Protein AF-A0A1Q9C8M5-F1 (afdb_monomer_lite)

Sequence (633 aa):
MGSDVEVIEVPSDVYDDILEASLLLSSAEALFFSSFGDRPESYIGLLPRNDLLHWASSTLEAAPLQAFLKYANELAVTFATRAHPILPPPVADAGAHDSVAESLARGLLEEGRCPLWSGVRQVVRLLWRETPRHQHMLHDRNASSASIGAYSHGPHNGLCKMTLTHQNVACLLNCLVAHVCPHHTWTTLAVLYNYATKPHIDASNGRYCNLVLSLSLHEGGELWIEDACGSAYIEHEGRLIRGTRHGILLQAVRFPAYSQLHQACSWACYDRVTLVAYTAQRWERLGPFVHHKLEGMGFLLPPPEIPEVKDLLGRVEVFVLDELDELLPKRKYVGSKLARYQDPGMWPAEGLVKRLMRNNERETLQVVAASATAYRSSRLRLEKVLKQDKLKRFPIPLPRLDPQRSSAASLEAAAAARGVVEDDEEERQALDEEAREKQTYRALPAGIEHFTWKVPLSGSHAAGLSAALDLLRPQAALVFVCPNAGETVKSVVQDLQTAGWSGADALTRLLFPDSRTVSGKASKQRGEAKGWRSANRLLDVRDTTRRGYIDEGDFYREAPIFVSAEESVRGLHLDAVEAVFILGLPKTGASYVHMDLLPSGPQQYNDSLIYKAFRVIQQERSSVEANVTHCTE

Radius of gyration: 36.97 Å; chains: 1; bounding box: 75×75×113 Å

Secondary structure (DSSP, 8-state):
-----EEEEPPHHHHHHHHHHHHHHHHHHHHHHHHHSSPPPGGGGG--HHHHHHHHHHHS-HHHHHHHHHHHHHHHHHHTT--PPBPPPPSSPPPTT--HHHHHHHHHHHH-B--HHHHHHHHHHTS--BPPSSGGGTT-SS-EEEEEEEEEETTEEEE-HHHHH-HHHHHHHHHHHHHH-TT---SEEEEEES--PPSB--TTB-SS-EEEEESS--EE--EEEE-TT--EEEEETTEEEEEEEE--SSEEEEE-TTTS-EEEPPEESS--EEEEEEPBTTGGGS-HHHHHHHHHTT--PPPPS-HHHHHHHHH-SEEE--SGGGSS-SS---SGGGGGTS-TT--HHHHHHHHHHHH---TT-EEE---SS--HHHHHHHHHHHTT-TT--S-SSPP--------HHHHHHHHHT-------HHHHHHHHHHHHHHT---PPPTT-EEEEEEPPTTS-HHHHHHHHHHHH--SSEEEEE-TTSS--HHHHHHHHHHTT-TTEEEHHHHHS--TTS------S--SHHHHHHHHHHHHHHHHHHHT-----STTGGGS-EEEEEGGG-TT---TT--EEEEES--SSHHHHHHTTTS--------SEEEEEES---TT-HHHHHHHHTTS--

Organism: Symbiodinium microadriaticum (NCBI:txid2951)

Foldseek 3Di:
DAFPKDWFFFPPLLLLQLVLLVVLQVLLQVQLCVVPVDGDDQASQLDFLVVSLVVCVVRGDPVSNVVSVVVNVVSCVVNVPDDFDFAAAALDDDDPDAFPLLVLLNVCNVVRGDSLLSSLSVSVVRDDWAADPDPVRNPPPQKTKDKFFWADDDPDIFTDPCPVRRLSNLLSVLVSVCNRPVPAAFGMKMKIKQDFDDWDAPLQFAQFKKKKAWSGDWAAFWKWWFDPPADDWDDDPNDTTGTHTHHRYSIIMIHRSSPIIMGTDDIDRHMTIMMIGGYGHPPLPYDPVSVVSSVSSNHRHDDRPPPCVLVVLQPALEAEAEPVCVQPDPDPDDDDPQPDQDDVPARPVLVVLLSSLVSHPDLNRHYHDPYPPQDPVNVVSNQVSLVPRPSVSADVVHDDPDPDPPPVVVVVVVVVVDPDDDDDVVVVVVVVVVCVVVVPDPDDPPQKDKDKDFDPPPDQVLVVVLVVCVVQLALEEEEAEEPPLVDDLVVSQVSLVVVVLVQRDEPCCLLQPDPPVDPDPDDDDDDPVSVVSSVVSLVVQLVLQVVTDDPPDPVSSNRHYYYYYLVPLPPDDRPRHFKYKYRFDHPAQVSVCSSRPDDGDDDDDPHIIMMMGNDDPPPCPPVVVVVVVVVPD

pLDDT: mean 78.1, std 20.45, range [29.39, 98.5]

Structure (mmCIF, N/CA/C/O backbone):
data_AF-A0A1Q9C8M5-F1
#
_entry.id   AF-A0A1Q9C8M5-F1
#
loop_
_atom_site.group_PDB
_atom_site.id
_atom_site.type_symbol
_atom_site.label_atom_id
_atom_site.label_alt_id
_atom_site.label_comp_id
_atom_site.label_asym_id
_atom_site.label_entity_id
_atom_site.label_seq_id
_atom_site.pdbx_PDB_ins_code
_atom_site.Cartn_x
_atom_site.Cartn_y
_atom_site.Cartn_z
_atom_site.occupancy
_atom_site.B_iso_or_equiv
_atom_site.auth_seq_id
_atom_site.auth_comp_id
_atom_site.auth_asym_id
_atom_site.auth_atom_id
_atom_site.pdbx_PDB_model_num
ATOM 1 N N . MET A 1 1 ? 8.115 -26.210 -2.378 1.00 36.91 1 MET A N 1
ATOM 2 C CA . MET A 1 1 ? 8.615 -24.839 -2.139 1.00 36.91 1 MET A CA 1
ATOM 3 C C . MET A 1 1 ? 7.919 -24.365 -0.878 1.00 36.91 1 MET A C 1
ATOM 5 O O . MET A 1 1 ? 6.742 -24.677 -0.749 1.00 36.91 1 MET A O 1
ATOM 9 N N . GLY A 1 2 ? 8.636 -23.772 0.079 1.00 41.59 2 GLY A N 1
ATOM 10 C CA . GLY A 1 2 ? 7.994 -23.251 1.291 1.00 41.59 2 GLY A CA 1
ATOM 11 C C . GLY A 1 2 ? 7.076 -22.081 0.938 1.00 41.59 2 GLY A C 1
ATOM 12 O O . GLY A 1 2 ? 7.293 -21.430 -0.080 1.00 41.59 2 GLY A O 1
ATOM 13 N N . SER A 1 3 ? 6.050 -21.835 1.746 1.00 55.03 3 SER A N 1
ATOM 14 C CA . SER A 1 3 ? 5.263 -20.607 1.660 1.00 55.03 3 SER A CA 1
ATOM 15 C C . SER A 1 3 ? 6.128 -19.427 2.113 1.00 55.03 3 SER A C 1
ATOM 17 O O . SER A 1 3 ? 6.501 -19.378 3.284 1.00 55.03 3 SER A O 1
ATOM 19 N N . ASP A 1 4 ? 6.392 -18.456 1.235 1.00 84.06 4 ASP A N 1
ATOM 20 C CA . ASP A 1 4 ? 7.088 -17.195 1.569 1.00 84.06 4 ASP A CA 1
ATOM 21 C C . ASP A 1 4 ? 6.176 -16.229 2.372 1.00 84.06 4 ASP A C 1
ATOM 23 O O . ASP A 1 4 ? 6.171 -15.014 2.165 1.00 84.06 4 ASP A O 1
ATOM 27 N N . VAL A 1 5 ? 5.352 -16.791 3.262 1.00 94.56 5 VAL A N 1
ATOM 28 C CA . VAL A 1 5 ? 4.430 -16.093 4.160 1.00 94.56 5 VAL A CA 1
ATOM 29 C C . VAL A 1 5 ? 5.099 -15.975 5.522 1.00 94.56 5 VAL A C 1
ATOM 31 O O . VAL A 1 5 ? 5.386 -16.974 6.180 1.00 94.56 5 VAL A O 1
ATOM 34 N N . GLU A 1 6 ? 5.317 -14.743 5.954 1.00 96.12 6 GLU A N 1
ATOM 35 C CA . GLU A 1 6 ? 5.914 -14.395 7.235 1.00 96.12 6 GLU A CA 1
ATOM 36 C C . GLU A 1 6 ? 4.855 -13.722 8.115 1.00 96.12 6 GLU A C 1
ATOM 38 O O . GLU A 1 6 ? 4.197 -12.761 7.706 1.00 96.12 6 GLU A O 1
ATOM 43 N N . VAL A 1 7 ? 4.676 -14.245 9.327 1.00 97.00 7 VAL A N 1
ATOM 44 C CA . VAL A 1 7 ? 3.839 -13.633 10.364 1.00 97.00 7 VAL A CA 1
ATOM 45 C C . VAL A 1 7 ? 4.759 -12.862 11.300 1.00 97.00 7 VAL A C 1
ATOM 47 O O . VAL A 1 7 ? 5.703 -13.431 11.843 1.00 97.00 7 VAL A O 1
ATOM 50 N N . ILE A 1 8 ? 4.489 -11.571 11.459 1.00 97.62 8 ILE A N 1
ATOM 51 C CA . ILE A 1 8 ? 5.340 -10.623 12.175 1.00 97.62 8 ILE A CA 1
ATOM 52 C C . ILE A 1 8 ? 4.553 -10.106 13.376 1.00 97.62 8 ILE A C 1
ATOM 54 O O . ILE A 1 8 ? 3.556 -9.404 13.206 1.00 97.62 8 ILE A O 1
ATOM 58 N N . GLU A 1 9 ? 4.976 -10.459 14.587 1.00 96.88 9 GLU A N 1
ATOM 59 C CA . GLU A 1 9 ? 4.407 -9.896 15.816 1.00 96.88 9 GLU A CA 1
ATOM 60 C C . GLU A 1 9 ? 4.634 -8.378 15.848 1.00 96.88 9 GLU A C 1
ATOM 62 O O . GLU A 1 9 ? 5.700 -7.890 15.463 1.00 96.88 9 GLU A O 1
ATOM 67 N N . VAL A 1 10 ? 3.629 -7.610 16.278 1.00 96.00 10 VAL A N 1
ATOM 68 C CA . VAL A 1 10 ? 3.792 -6.154 16.394 1.00 96.00 10 VAL A CA 1
ATOM 69 C C . VAL A 1 10 ? 4.703 -5.798 17.585 1.00 96.00 10 VAL A C 1
ATOM 71 O O . VAL A 1 10 ? 4.694 -6.512 18.589 1.00 96.00 10 VAL A O 1
ATOM 74 N N . PRO A 1 11 ? 5.463 -4.686 17.522 1.00 95.88 11 PRO A N 1
ATOM 75 C CA . PRO A 1 11 ? 6.254 -4.187 18.648 1.00 95.88 11 PRO A CA 1
ATOM 76 C C . PRO A 1 11 ? 5.425 -4.017 19.926 1.00 95.88 11 PRO A C 1
ATOM 78 O O . PRO A 1 11 ? 4.233 -3.721 19.856 1.00 95.88 11 PRO A O 1
ATOM 81 N N . SER A 1 12 ? 6.049 -4.157 21.099 1.00 94.19 12 SER A N 1
ATOM 82 C CA . SER A 1 12 ? 5.339 -4.169 22.390 1.00 94.19 12 SER A CA 1
ATOM 83 C C . SER A 1 12 ? 4.512 -2.906 22.658 1.00 94.19 12 SER A C 1
ATOM 85 O O . SER A 1 12 ? 3.422 -2.997 23.206 1.00 94.19 12 SER A O 1
ATOM 87 N N . ASP A 1 13 ? 4.987 -1.734 22.232 1.00 93.75 13 ASP A N 1
ATOM 88 C CA . ASP A 1 13 ? 4.243 -0.474 22.347 1.00 93.75 13 ASP A CA 1
ATOM 89 C C . ASP A 1 13 ? 2.992 -0.449 21.450 1.00 93.75 13 ASP A C 1
ATOM 91 O O . ASP A 1 13 ? 1.941 0.033 21.869 1.00 93.75 13 ASP A O 1
ATOM 95 N N . VAL A 1 14 ? 3.073 -1.033 20.250 1.00 95.19 14 VAL A N 1
ATOM 96 C CA . VAL A 1 14 ? 1.929 -1.203 19.340 1.00 95.19 14 VAL A CA 1
ATOM 97 C C . VAL A 1 14 ? 0.962 -2.260 19.877 1.00 95.19 14 VAL A C 1
ATOM 99 O O . VAL A 1 14 ? -0.249 -2.052 19.834 1.00 95.19 14 VAL A O 1
ATOM 102 N N . TYR A 1 15 ? 1.477 -3.369 20.416 1.00 95.00 15 TYR A N 1
ATOM 103 C CA . TYR A 1 15 ? 0.677 -4.408 21.066 1.00 95.00 15 TYR A CA 1
ATOM 104 C C . TYR A 1 15 ? -0.137 -3.829 22.227 1.00 95.00 15 TYR A C 1
ATOM 106 O O . TYR A 1 15 ? -1.352 -4.025 22.283 1.00 95.00 15 TYR A O 1
ATOM 114 N N . ASP A 1 16 ? 0.510 -3.075 23.120 1.00 93.12 16 ASP A N 1
ATOM 115 C CA . ASP A 1 16 ? -0.162 -2.480 24.270 1.00 93.12 16 ASP A CA 1
ATOM 116 C C . ASP A 1 16 ? -1.217 -1.446 23.831 1.00 93.12 16 ASP A C 1
ATOM 118 O O . ASP A 1 16 ? -2.321 -1.440 24.378 1.00 93.12 16 ASP A O 1
ATOM 122 N N . ASP A 1 17 ? -0.923 -0.607 22.827 1.00 93.00 17 ASP A N 1
ATOM 123 C CA . ASP A 1 17 ? -1.883 0.342 22.237 1.00 93.00 17 ASP A CA 1
ATOM 124 C C . ASP A 1 17 ? -3.147 -0.362 21.704 1.00 93.00 17 ASP A C 1
ATOM 126 O O . ASP A 1 17 ? -4.267 0.123 21.904 1.00 93.00 17 ASP A O 1
ATOM 130 N N . ILE A 1 18 ? -2.983 -1.510 21.035 1.00 94.88 18 ILE A N 1
ATOM 131 C CA . ILE A 1 18 ? -4.100 -2.330 20.543 1.00 94.88 18 ILE A CA 1
ATOM 132 C C . ILE A 1 18 ? -4.858 -2.960 21.716 1.00 94.88 18 ILE A C 1
ATOM 134 O O . ILE A 1 18 ? -6.091 -2.953 21.719 1.00 94.88 18 ILE A O 1
ATOM 138 N N . LEU A 1 19 ? -4.147 -3.478 22.721 1.00 94.44 19 LEU A N 1
ATOM 139 C CA . LEU A 1 19 ? -4.738 -4.119 23.894 1.00 94.44 19 LEU A CA 1
ATOM 140 C C . LEU A 1 19 ? -5.576 -3.135 24.722 1.00 94.44 19 LEU A C 1
ATOM 142 O O . LEU A 1 19 ? -6.714 -3.448 25.063 1.00 94.44 19 LEU A O 1
ATOM 146 N N . GLU A 1 20 ? -5.066 -1.934 25.002 1.00 94.81 20 GLU A N 1
ATOM 147 C CA . GLU A 1 20 ? -5.825 -0.882 25.692 1.00 94.81 20 GLU A CA 1
ATOM 148 C C . GLU A 1 20 ? -7.077 -0.492 24.907 1.00 94.81 20 GLU A C 1
ATOM 150 O O . GLU A 1 20 ? -8.165 -0.423 25.479 1.00 94.81 20 GLU A O 1
ATOM 155 N N . ALA A 1 21 ? -6.946 -0.275 23.594 1.00 95.12 21 ALA A N 1
ATOM 156 C CA . ALA A 1 21 ? -8.086 0.060 22.751 1.00 95.12 21 ALA A CA 1
ATOM 157 C C . ALA A 1 21 ? -9.132 -1.069 22.725 1.00 95.12 21 ALA A C 1
ATOM 159 O O . ALA A 1 21 ? -10.326 -0.783 22.764 1.00 95.12 21 ALA A O 1
ATOM 160 N N . SER A 1 22 ? -8.694 -2.332 22.702 1.00 95.75 22 SER A N 1
ATOM 161 C CA . SER A 1 22 ? -9.565 -3.511 22.758 1.00 95.75 22 SER A CA 1
ATOM 162 C C . SER A 1 22 ? -10.321 -3.593 24.087 1.00 95.75 22 SER A C 1
ATOM 164 O O . SER A 1 22 ? -11.545 -3.685 24.093 1.00 95.75 22 SER A O 1
ATOM 166 N N . LEU A 1 23 ? -9.620 -3.452 25.218 1.00 97.25 23 LEU A N 1
ATOM 167 C CA . LEU A 1 23 ? -10.221 -3.467 26.557 1.00 97.25 23 LEU A CA 1
ATOM 168 C C . LEU A 1 23 ? -11.226 -2.320 26.755 1.00 97.25 23 LEU A C 1
ATOM 170 O O . LEU A 1 23 ? -12.322 -2.535 27.279 1.00 97.25 23 LEU A O 1
ATOM 174 N N . LEU A 1 24 ? -10.885 -1.112 26.291 1.00 96.88 24 LEU A N 1
ATOM 175 C CA . LEU A 1 24 ? -11.801 0.031 26.273 1.00 96.88 24 LEU A CA 1
ATOM 176 C C . LEU A 1 24 ? -13.040 -0.252 25.416 1.00 96.88 24 LEU A C 1
ATOM 178 O O . LEU A 1 24 ? -14.156 -0.001 25.868 1.00 96.88 24 LEU A O 1
ATOM 182 N N . LEU A 1 25 ? -12.866 -0.787 24.205 1.00 96.81 25 LEU A N 1
ATOM 183 C CA . LEU A 1 25 ? -13.976 -1.084 23.301 1.00 96.81 25 LEU A CA 1
ATOM 184 C C . LEU A 1 25 ? -14.905 -2.164 23.870 1.00 96.81 25 LEU A C 1
ATOM 186 O O . LEU A 1 25 ? -16.115 -1.961 23.886 1.00 96.81 25 LEU A O 1
ATOM 190 N N . SER A 1 26 ? -14.366 -3.262 24.407 1.00 96.38 26 SER A N 1
ATOM 191 C CA . SER A 1 26 ? -15.174 -4.311 25.044 1.00 96.38 26 SER A CA 1
ATOM 192 C C . SER A 1 26 ? -15.953 -3.790 26.256 1.00 96.38 26 SER A C 1
ATOM 194 O O . SER A 1 26 ? -17.104 -4.175 26.458 1.00 96.38 26 SER A O 1
ATOM 196 N N . SER A 1 27 ? -15.365 -2.888 27.052 1.00 97.50 27 SER A N 1
ATOM 197 C CA . SER A 1 27 ? -16.069 -2.238 28.166 1.00 97.50 27 SER A CA 1
ATOM 198 C C . SER A 1 27 ? -17.193 -1.317 27.675 1.00 97.50 27 SER A C 1
ATOM 200 O O . SER A 1 27 ? -18.302 -1.366 28.210 1.00 97.50 27 SER A O 1
ATOM 202 N N . ALA A 1 28 ? -16.934 -0.528 26.629 1.00 96.88 28 ALA A N 1
ATOM 203 C CA . ALA A 1 28 ? -17.919 0.339 25.990 1.00 96.88 28 ALA A CA 1
ATOM 204 C C . ALA A 1 28 ? -19.098 -0.455 25.392 1.00 96.88 28 ALA A C 1
ATOM 206 O O . ALA A 1 28 ? -20.252 -0.108 25.647 1.00 96.88 28 ALA A O 1
ATOM 207 N N . GLU A 1 29 ? -18.824 -1.542 24.659 1.00 96.06 29 GLU A N 1
ATOM 208 C CA . GLU A 1 29 ? -19.838 -2.441 24.088 1.00 96.06 29 GLU A CA 1
ATOM 209 C C . GLU A 1 29 ? -20.687 -3.093 25.184 1.00 96.06 29 GLU A C 1
ATOM 211 O O . GLU A 1 29 ? -21.912 -3.048 25.109 1.00 96.06 29 GLU A O 1
ATOM 216 N N . ALA A 1 30 ? -20.063 -3.647 26.230 1.00 96.75 30 ALA A N 1
ATOM 217 C CA . ALA A 1 30 ? -20.782 -4.321 27.311 1.00 96.75 30 ALA A CA 1
ATOM 218 C C . ALA A 1 30 ? -21.720 -3.371 28.078 1.00 96.75 30 ALA A C 1
ATOM 220 O O . ALA A 1 30 ? -22.850 -3.742 28.407 1.00 96.75 30 ALA A O 1
ATOM 221 N N . LEU A 1 31 ? -21.276 -2.137 28.342 1.00 97.25 31 LEU A N 1
ATOM 222 C CA . LEU A 1 31 ? -22.093 -1.119 29.007 1.00 97.25 31 LEU A CA 1
ATOM 223 C C . LEU A 1 31 ? -23.228 -0.620 28.104 1.00 97.25 31 LEU A C 1
ATOM 225 O O . LEU A 1 31 ? -24.357 -0.498 28.571 1.00 97.25 31 LEU A O 1
ATOM 229 N N . PHE A 1 32 ? -22.961 -0.398 26.814 1.00 96.50 32 PHE A N 1
ATOM 230 C CA . PHE A 1 32 ? -23.988 -0.024 25.840 1.00 96.50 32 PHE A CA 1
ATOM 231 C C . PHE A 1 32 ? -25.049 -1.123 25.690 1.00 96.50 32 PHE A C 1
ATOM 233 O O . PHE A 1 32 ? -26.241 -0.849 25.829 1.00 96.50 32 PHE A O 1
ATOM 240 N N . PHE A 1 33 ? -24.632 -2.378 25.509 1.00 95.44 33 PHE A N 1
ATOM 241 C CA . PHE A 1 33 ? -25.540 -3.520 25.408 1.00 95.44 33 PHE A CA 1
ATOM 242 C C . PHE A 1 33 ? -26.389 -3.689 26.677 1.00 95.44 33 PHE A C 1
ATOM 244 O O . PHE A 1 33 ? -27.588 -3.943 26.588 1.00 95.44 33 PHE A O 1
ATOM 251 N N . SER A 1 34 ? -25.809 -3.468 27.864 1.00 94.44 34 SER A N 1
ATOM 252 C CA . SER A 1 34 ? -26.555 -3.497 29.128 1.00 94.44 34 SER A CA 1
ATOM 253 C C . SER A 1 34 ? -27.585 -2.368 29.274 1.00 94.44 34 SER A C 1
ATOM 255 O O . SER A 1 34 ? -28.527 -2.534 30.049 1.00 94.44 34 SER A O 1
ATOM 257 N N . SER A 1 35 ? -27.410 -1.233 28.590 1.00 93.00 35 SER A N 1
ATOM 258 C CA . SER A 1 35 ? -28.353 -0.103 28.614 1.00 93.00 35 SER A CA 1
ATOM 259 C C . SER A 1 35 ? -29.422 -0.187 27.521 1.00 93.00 35 SER A C 1
ATOM 261 O O . SER A 1 35 ? -30.565 0.189 27.769 1.00 93.00 35 SER A O 1
ATOM 263 N N . PHE A 1 36 ? -29.074 -0.676 26.326 1.00 93.81 36 PHE A N 1
ATOM 264 C CA . PHE A 1 36 ? -29.926 -0.580 25.132 1.00 93.81 36 PHE A CA 1
ATOM 265 C C . PHE A 1 36 ? -30.382 -1.930 24.555 1.00 93.81 36 PHE A C 1
ATOM 267 O O . PHE A 1 36 ? -31.307 -1.956 23.748 1.00 93.81 36 PHE A O 1
ATOM 274 N N . GLY A 1 37 ? -29.777 -3.051 24.963 1.00 93.31 37 GLY A N 1
ATOM 275 C CA . GLY A 1 37 ? -30.112 -4.394 24.467 1.00 93.31 37 GLY A CA 1
ATOM 276 C C . GLY A 1 37 ? -29.665 -4.690 23.029 1.00 93.31 37 GLY A C 1
ATOM 277 O O . GLY A 1 37 ? -30.023 -5.736 22.491 1.00 93.31 37 GLY A O 1
ATOM 278 N N . ASP A 1 38 ? -28.887 -3.794 22.420 1.00 92.12 38 ASP A N 1
ATOM 279 C CA . ASP A 1 38 ? -28.352 -3.901 21.059 1.00 92.12 38 ASP A CA 1
ATOM 280 C C . ASP A 1 38 ? -26.861 -3.515 21.040 1.00 92.12 38 ASP A C 1
ATOM 282 O O . ASP A 1 38 ? -26.311 -3.055 22.045 1.00 92.12 38 ASP A O 1
ATOM 286 N N . ARG A 1 39 ? -26.185 -3.727 19.911 1.00 90.38 39 ARG A N 1
ATOM 287 C CA . ARG A 1 39 ? -24.780 -3.362 19.702 1.00 90.38 39 ARG A CA 1
ATOM 288 C C . ARG A 1 39 ? -24.619 -1.911 19.227 1.00 90.38 39 ARG A C 1
ATOM 290 O O . ARG A 1 39 ? -25.503 -1.380 18.556 1.00 90.38 39 ARG A O 1
ATOM 297 N N . PRO A 1 40 ? -23.488 -1.259 19.548 1.00 93.69 40 PRO A N 1
ATOM 298 C CA . PRO A 1 40 ? -23.172 0.068 19.030 1.00 93.69 40 PRO A CA 1
ATOM 299 C C . PRO A 1 40 ? -22.838 0.030 17.526 1.00 93.69 40 PRO A C 1
ATOM 301 O O . PRO A 1 40 ? -22.557 -1.025 16.959 1.00 93.69 40 PRO A O 1
ATOM 304 N N . GLU A 1 41 ? -22.838 1.196 16.874 1.00 93.00 41 GLU A N 1
ATOM 305 C CA . GLU A 1 41 ? -22.551 1.318 15.436 1.00 93.00 41 GLU A CA 1
ATOM 306 C C . GLU A 1 41 ? -21.140 0.824 15.046 1.00 93.00 41 GLU A C 1
ATOM 308 O O . GLU A 1 41 ? -20.158 1.070 15.749 1.00 93.00 41 GLU A O 1
ATOM 313 N N . SER A 1 42 ? -21.009 0.190 13.872 1.00 93.00 42 SER A N 1
ATOM 314 C CA . SER A 1 42 ? -19.781 -0.515 13.453 1.00 93.00 42 SER A CA 1
ATOM 315 C C . SER A 1 42 ? -18.524 0.361 13.390 1.00 93.00 42 SER A C 1
ATOM 317 O O . SER A 1 42 ? -17.409 -0.147 13.548 1.00 93.00 42 SER A O 1
ATOM 319 N N . TYR A 1 43 ? -18.672 1.675 13.199 1.00 92.94 43 TYR A N 1
ATOM 320 C CA . TYR A 1 43 ? -17.542 2.601 13.116 1.00 92.94 43 TYR A CA 1
ATOM 321 C C . TYR A 1 43 ? -16.776 2.744 14.441 1.00 92.94 43 TYR A C 1
ATOM 323 O O . TYR A 1 43 ? -15.628 3.205 14.420 1.00 92.94 43 TYR A O 1
ATOM 331 N N . ILE A 1 44 ? -17.358 2.354 15.591 1.00 95.06 44 ILE A N 1
ATOM 332 C CA . ILE A 1 44 ? -16.697 2.575 16.885 1.00 95.06 44 ILE A CA 1
ATOM 333 C C . ILE A 1 44 ? -15.388 1.779 17.041 1.00 95.06 44 ILE A C 1
ATOM 335 O O . ILE A 1 44 ? -14.479 2.234 17.732 1.00 95.06 44 ILE A O 1
ATOM 339 N N . GLY A 1 45 ? -15.219 0.671 16.306 1.00 94.62 45 GLY A N 1
ATOM 340 C CA . GLY A 1 45 ? -13.973 -0.109 16.262 1.00 94.62 45 GLY A CA 1
ATOM 341 C C . GLY A 1 45 ? -12.766 0.635 15.665 1.00 94.62 45 GLY A C 1
ATOM 342 O O . GLY A 1 45 ? -11.614 0.251 15.895 1.00 94.62 45 GLY A O 1
ATOM 343 N N . LEU A 1 46 ? -12.985 1.743 14.944 1.00 94.94 46 LEU A N 1
ATOM 344 C CA . LEU A 1 46 ? -11.921 2.647 14.484 1.00 94.94 46 LEU A CA 1
ATOM 345 C C . LEU A 1 46 ? -11.636 3.785 15.483 1.00 94.94 46 LEU A C 1
ATOM 347 O O . LEU A 1 46 ? -10.618 4.463 15.345 1.00 94.94 46 LEU A O 1
ATOM 351 N N . LEU A 1 47 ? -12.484 4.006 16.496 1.00 94.06 47 LEU A N 1
ATOM 352 C CA . LEU A 1 47 ? -12.306 5.133 17.409 1.00 94.06 47 LEU A CA 1
ATOM 353 C C . LEU A 1 47 ? -11.059 4.957 18.298 1.00 94.06 47 LEU A C 1
ATOM 355 O O . LEU A 1 47 ? -10.886 3.919 18.949 1.00 94.06 47 LEU A O 1
ATOM 359 N N . PRO A 1 48 ? -10.179 5.969 18.351 1.00 91.12 48 PRO A N 1
ATOM 360 C CA . PRO A 1 48 ? -9.109 6.060 19.335 1.00 91.12 48 PRO A CA 1
ATOM 361 C C . PRO A 1 48 ? -9.675 6.502 20.695 1.00 91.12 48 PRO A C 1
ATOM 363 O O . PRO A 1 48 ? -10.798 7.003 20.787 1.00 91.12 48 PRO A O 1
ATOM 366 N N . ARG A 1 49 ? -8.876 6.348 21.760 1.00 92.25 49 ARG A N 1
ATOM 367 C CA . ARG A 1 49 ? -9.287 6.531 23.167 1.00 92.25 49 ARG A CA 1
ATOM 368 C C . ARG A 1 49 ? -10.188 7.749 23.406 1.00 92.25 49 ARG A C 1
ATOM 370 O O . ARG A 1 49 ? -11.298 7.597 23.900 1.00 92.25 49 ARG A O 1
ATOM 377 N N . ASN A 1 50 ? -9.727 8.949 23.057 1.00 91.31 50 ASN A N 1
ATOM 378 C CA . ASN A 1 50 ? -10.436 10.188 23.398 1.00 91.31 50 ASN A CA 1
ATOM 379 C C . ASN A 1 50 ? -11.762 10.348 22.634 1.00 91.31 50 ASN A C 1
ATOM 381 O O . ASN A 1 50 ? -12.723 10.881 23.185 1.00 91.31 50 ASN A O 1
ATOM 385 N N . ASP A 1 51 ? -11.846 9.832 21.407 1.00 93.06 51 ASP A N 1
ATOM 386 C CA . ASP A 1 51 ? -13.094 9.816 20.646 1.00 93.06 51 ASP A CA 1
ATOM 387 C C . ASP A 1 51 ? -14.090 8.790 21.195 1.00 93.06 51 ASP A C 1
ATOM 389 O O . ASP A 1 51 ? -15.285 9.068 21.239 1.00 93.06 51 ASP A O 1
ATOM 393 N N . LEU A 1 52 ? -13.614 7.627 21.655 1.00 95.31 52 LEU A N 1
ATOM 394 C CA . LEU A 1 52 ? -14.460 6.633 22.319 1.00 95.31 52 LEU A CA 1
ATOM 395 C C . LEU A 1 52 ? -14.991 7.159 23.666 1.00 95.31 52 LEU A C 1
ATOM 397 O O . LEU A 1 52 ? -16.149 6.927 24.000 1.00 95.31 52 LEU A O 1
ATOM 401 N N . LEU A 1 53 ? -14.190 7.937 24.408 1.00 96.25 53 LEU A N 1
ATOM 402 C CA . LEU A 1 53 ? -14.651 8.655 25.605 1.00 96.25 53 LEU A CA 1
ATOM 403 C C . LEU A 1 53 ? -15.717 9.709 25.277 1.00 96.25 53 LEU A C 1
ATOM 405 O O . LEU A 1 53 ? -16.701 9.824 26.008 1.00 96.25 53 LEU A O 1
ATOM 409 N N . HIS A 1 54 ? -15.554 10.459 24.184 1.00 96.00 54 HIS A N 1
ATOM 410 C CA . HIS A 1 54 ? -16.549 11.431 23.724 1.00 96.00 54 HIS A CA 1
ATOM 411 C C . HIS A 1 54 ? -17.853 10.748 23.276 1.00 96.00 54 HIS A C 1
ATOM 413 O O . HIS A 1 54 ? -18.942 11.177 23.661 1.00 96.00 54 HIS A O 1
ATOM 419 N N . TRP A 1 55 ? -17.751 9.656 22.511 1.00 96.69 55 TRP A N 1
ATOM 420 C CA . TRP A 1 55 ? -18.885 8.810 22.132 1.00 96.69 55 TRP A CA 1
ATOM 421 C C . TRP A 1 55 ? -19.621 8.284 23.372 1.00 96.69 55 TRP A C 1
ATOM 423 O O . TRP A 1 55 ? -20.824 8.491 23.506 1.00 96.69 55 TRP A O 1
ATOM 433 N N . ALA A 1 56 ? -18.902 7.713 24.342 1.00 96.94 56 ALA A N 1
ATOM 434 C CA . ALA A 1 56 ? -19.503 7.221 25.577 1.00 96.94 56 ALA A CA 1
ATOM 435 C C . ALA A 1 56 ? -20.184 8.350 26.363 1.00 96.94 56 ALA A C 1
ATOM 437 O O . ALA A 1 56 ? -21.305 8.178 26.829 1.00 96.94 56 ALA A O 1
ATOM 438 N N . SER A 1 57 ? -19.560 9.530 26.443 1.00 96.94 57 SER A N 1
ATOM 439 C CA . SER A 1 57 ? -20.118 10.700 27.141 1.00 96.94 57 SER A CA 1
ATOM 440 C C . SER A 1 57 ? -21.373 11.285 26.487 1.00 96.94 57 SER A C 1
ATOM 442 O O . SER A 1 57 ? -22.099 12.032 27.137 1.00 96.94 57 SER A O 1
ATOM 444 N N . SER A 1 58 ? -21.624 10.968 25.215 1.00 96.12 58 SER A N 1
ATOM 445 C CA . SER A 1 58 ? -22.817 11.389 24.468 1.00 96.12 58 SER A CA 1
ATOM 446 C C . SER A 1 58 ? -23.873 10.288 24.314 1.00 96.12 58 SER A C 1
ATOM 448 O O . SER A 1 58 ? -24.973 10.580 23.851 1.00 96.12 58 SER A O 1
ATOM 450 N N . THR A 1 59 ? -23.563 9.054 24.730 1.00 95.38 59 THR A N 1
ATOM 451 C CA . THR A 1 59 ? -24.384 7.859 24.459 1.00 95.38 59 THR A CA 1
ATOM 452 C C . THR A 1 59 ? -24.788 7.093 25.723 1.00 95.38 59 THR A C 1
ATOM 454 O O . THR A 1 59 ? -25.905 6.590 25.800 1.00 95.38 59 THR A O 1
ATOM 457 N N . LEU A 1 60 ? -23.904 6.980 26.720 1.00 95.81 60 LEU A N 1
ATOM 458 C CA . LEU A 1 60 ? -24.162 6.224 27.949 1.00 95.81 60 LEU A CA 1
ATOM 459 C C . LEU A 1 60 ? -24.855 7.080 29.016 1.00 95.81 60 LEU A C 1
ATOM 461 O O . LEU A 1 60 ? -24.540 8.256 29.203 1.00 95.81 60 LEU A O 1
ATOM 465 N N . GLU A 1 61 ? -25.744 6.456 29.788 1.00 94.75 61 GLU A N 1
ATOM 466 C CA . GLU A 1 61 ? -26.331 7.073 30.979 1.00 94.75 61 GLU A CA 1
ATOM 467 C C . GLU A 1 61 ? -25.286 7.323 32.081 1.00 94.75 61 GLU A C 1
ATOM 469 O O . GLU A 1 61 ? -24.217 6.711 32.111 1.00 94.75 61 GLU A O 1
ATOM 474 N N . ALA A 1 62 ? -25.611 8.193 33.042 1.00 96.19 62 ALA A N 1
ATOM 475 C CA . ALA A 1 62 ? -24.663 8.697 34.038 1.00 96.19 62 ALA A CA 1
ATOM 476 C C . ALA A 1 62 ? -23.917 7.608 34.839 1.00 96.19 62 ALA A C 1
ATOM 478 O O . ALA A 1 62 ? -22.720 7.756 35.087 1.00 96.19 62 ALA A O 1
ATOM 479 N N . ALA A 1 63 ? -24.585 6.520 35.243 1.00 96.75 63 ALA A N 1
ATOM 480 C CA . ALA A 1 63 ? -23.950 5.451 36.021 1.00 96.75 63 ALA A CA 1
ATOM 481 C C . ALA A 1 63 ? -23.031 4.543 35.165 1.00 96.75 63 ALA A C 1
ATOM 483 O O . ALA A 1 63 ? -21.857 4.409 35.529 1.00 96.75 63 ALA A O 1
ATOM 484 N N . PRO A 1 64 ? -23.474 3.988 34.013 1.00 96.69 64 PRO A N 1
ATOM 485 C CA . PRO A 1 64 ? -22.580 3.330 33.055 1.00 96.69 64 PRO A CA 1
ATOM 486 C C . PRO A 1 64 ? -21.406 4.214 32.612 1.00 96.69 64 PRO A C 1
ATOM 488 O O . PRO A 1 64 ? -20.266 3.752 32.589 1.00 96.69 64 PRO A O 1
ATOM 491 N N . LEU A 1 65 ? -21.647 5.501 32.342 1.00 97.81 65 LEU A N 1
ATOM 492 C CA . LEU A 1 65 ? -20.605 6.457 31.968 1.00 97.81 65 LEU A CA 1
ATOM 493 C C . LEU A 1 65 ? -19.555 6.627 33.075 1.00 97.81 65 LEU A C 1
ATOM 495 O O . LEU A 1 65 ? -18.361 6.584 32.793 1.00 97.81 65 LEU A O 1
ATOM 499 N N . GLN A 1 66 ? -19.962 6.775 34.340 1.00 97.94 66 GLN A N 1
ATOM 500 C CA . GLN A 1 66 ? -19.015 6.858 35.460 1.00 97.94 66 GLN A CA 1
ATOM 501 C C . GLN A 1 66 ? -18.167 5.586 35.603 1.00 97.94 66 GLN A C 1
ATOM 503 O O . GLN A 1 66 ? -16.962 5.686 35.845 1.00 97.94 66 GLN A O 1
ATOM 508 N N . ALA A 1 67 ? -18.762 4.403 35.417 1.00 97.50 67 ALA A N 1
ATOM 509 C CA . ALA A 1 67 ? -18.026 3.140 35.422 1.00 97.50 67 ALA A CA 1
ATOM 510 C C . ALA A 1 67 ? -17.005 3.072 34.270 1.00 97.50 67 ALA A C 1
ATOM 512 O O . ALA A 1 67 ? -15.841 2.738 34.503 1.00 97.50 67 ALA A O 1
ATOM 513 N N . PHE A 1 68 ? -17.410 3.469 33.059 1.00 98.25 68 PHE A N 1
ATOM 514 C CA . PHE A 1 68 ? -16.539 3.518 31.885 1.00 98.25 68 PHE A CA 1
ATOM 515 C C . PHE A 1 68 ? -15.367 4.492 32.060 1.00 98.25 68 PHE A C 1
ATOM 517 O O . PHE A 1 68 ? -14.213 4.117 31.862 1.00 98.25 68 PHE A O 1
ATOM 524 N N . LEU A 1 69 ? -15.639 5.730 32.489 1.00 98.12 69 LEU A N 1
ATOM 525 C CA . LEU A 1 69 ? -14.611 6.753 32.708 1.00 98.12 69 LEU A CA 1
ATOM 526 C C . LEU A 1 69 ? -13.621 6.344 33.806 1.00 98.12 69 LEU A C 1
ATOM 528 O O . LEU A 1 69 ? -12.426 6.613 33.682 1.00 98.12 69 LEU A O 1
ATOM 532 N N . LYS A 1 70 ? -14.091 5.669 34.864 1.00 98.00 70 LYS A N 1
ATOM 533 C CA . LYS A 1 70 ? -13.214 5.098 35.892 1.00 98.00 70 LYS A CA 1
ATOM 534 C C . LYS A 1 70 ? -12.275 4.052 35.283 1.00 98.00 70 LYS A C 1
ATOM 536 O O . LYS A 1 70 ? -11.061 4.193 35.415 1.00 98.00 70 LYS A O 1
ATOM 541 N N . TYR A 1 71 ? -12.819 3.061 34.576 1.00 98.12 71 TYR A N 1
ATOM 542 C CA . TYR A 1 71 ? -12.028 1.998 33.952 1.00 98.12 71 TYR A CA 1
ATOM 543 C C . TYR A 1 71 ? -11.025 2.545 32.922 1.00 98.12 71 TYR A C 1
ATOM 545 O O . TYR A 1 71 ? -9.859 2.157 32.910 1.00 98.12 71 TYR A O 1
ATOM 553 N N . ALA A 1 72 ? -11.427 3.534 32.122 1.00 97.19 72 ALA A N 1
ATOM 554 C CA . ALA A 1 72 ? -10.556 4.174 31.141 1.00 97.19 72 ALA A CA 1
ATOM 555 C C . ALA A 1 72 ? -9.411 5.002 31.750 1.00 97.19 72 ALA A C 1
ATOM 557 O O . ALA A 1 72 ? -8.403 5.247 31.078 1.00 97.19 72 ALA A O 1
ATOM 558 N N . ASN A 1 73 ? -9.548 5.445 33.001 1.00 96.31 73 ASN A N 1
ATOM 559 C CA . ASN A 1 73 ? -8.465 6.072 33.756 1.00 96.31 73 ASN A CA 1
ATOM 560 C C . ASN A 1 73 ? -7.560 5.024 34.417 1.00 96.31 73 ASN A C 1
ATOM 562 O O . ASN A 1 73 ? -6.345 5.200 34.416 1.00 96.31 73 ASN A O 1
ATOM 566 N N . GLU A 1 74 ? -8.120 3.920 34.921 1.00 96.50 74 GLU A N 1
ATOM 567 C CA . GLU A 1 74 ? -7.344 2.787 35.447 1.00 96.50 74 GLU A CA 1
ATOM 568 C C . GLU A 1 74 ? -6.442 2.183 34.359 1.00 96.50 74 GLU A C 1
ATOM 570 O O . GLU A 1 74 ? -5.237 2.072 34.576 1.00 96.50 74 GLU A O 1
ATOM 575 N N . LEU A 1 75 ? -6.978 1.922 33.159 1.00 95.06 75 LEU A N 1
ATOM 576 C CA . LEU A 1 75 ? -6.188 1.480 32.003 1.00 95.06 75 LEU A CA 1
ATOM 577 C C . LEU A 1 75 ? -5.101 2.494 31.622 1.00 95.06 75 LEU A C 1
ATOM 579 O O . LEU A 1 75 ? -3.942 2.115 31.466 1.00 95.06 75 LEU A O 1
ATOM 583 N N . ALA A 1 76 ? -5.442 3.784 31.528 1.00 91.62 76 ALA A N 1
ATOM 584 C CA . ALA A 1 76 ? -4.462 4.815 31.190 1.00 91.62 76 ALA A CA 1
ATOM 585 C C . ALA A 1 76 ? -3.302 4.868 32.201 1.00 91.62 76 ALA A C 1
ATOM 587 O O . ALA A 1 76 ? -2.161 5.048 31.794 1.00 91.62 76 ALA A O 1
ATOM 588 N N . VAL A 1 77 ? -3.560 4.661 33.499 1.00 92.25 77 VAL A N 1
ATOM 589 C CA . VAL A 1 77 ? -2.508 4.564 34.529 1.00 92.25 77 VAL A CA 1
ATOM 590 C C . VAL A 1 77 ? -1.683 3.283 34.380 1.00 92.25 77 VAL A C 1
ATOM 592 O O . VAL A 1 77 ? -0.458 3.354 34.459 1.00 92.25 77 VAL A O 1
ATOM 595 N N . THR A 1 78 ? -2.317 2.132 34.126 1.00 92.50 78 THR A N 1
ATOM 596 C CA . THR A 1 78 ? -1.624 0.854 33.862 1.00 92.50 78 THR A CA 1
ATOM 597 C C . THR A 1 78 ? -0.643 0.959 32.694 1.00 92.50 78 THR A C 1
ATOM 599 O O . THR A 1 78 ? 0.406 0.319 32.712 1.00 92.50 78 THR A O 1
ATOM 602 N N . PHE A 1 79 ? -0.963 1.793 31.706 1.00 88.56 79 PHE A N 1
ATOM 603 C CA . PHE A 1 79 ? -0.220 1.927 30.461 1.00 88.56 79 PHE A CA 1
ATOM 604 C C . PHE A 1 79 ? 0.590 3.234 30.319 1.00 88.56 79 PHE A C 1
ATOM 606 O O . PHE A 1 79 ? 1.300 3.415 29.330 1.00 88.56 79 PHE A O 1
ATOM 613 N N . ALA A 1 80 ? 0.568 4.130 31.313 1.00 76.56 80 ALA A N 1
ATOM 614 C CA . ALA A 1 80 ? 1.242 5.436 31.254 1.00 76.56 80 ALA A CA 1
ATOM 615 C C . ALA A 1 80 ? 2.782 5.369 31.174 1.00 76.56 80 ALA A C 1
ATOM 617 O O . ALA A 1 80 ? 3.429 6.374 30.887 1.00 76.56 80 ALA A O 1
ATOM 618 N N . THR A 1 81 ? 3.387 4.213 31.460 1.00 66.81 81 THR A N 1
ATOM 619 C CA . THR A 1 81 ? 4.846 4.011 31.470 1.00 66.81 81 THR A CA 1
ATOM 620 C C . THR A 1 81 ? 5.425 3.579 30.118 1.00 66.81 81 THR A C 1
ATOM 622 O O . THR A 1 81 ? 6.637 3.366 30.024 1.00 66.81 81 THR A O 1
ATOM 625 N N . ARG A 1 82 ? 4.597 3.452 29.068 1.00 77.56 82 ARG A N 1
ATOM 626 C CA . ARG A 1 82 ? 5.032 3.061 27.716 1.00 77.56 82 ARG A CA 1
ATOM 627 C C . ARG A 1 82 ? 6.089 4.013 27.150 1.00 77.56 82 ARG A C 1
ATOM 629 O O . ARG A 1 82 ? 5.923 5.232 27.128 1.00 77.56 82 ARG A O 1
ATOM 636 N N . ALA A 1 83 ? 7.147 3.439 26.585 1.00 83.19 83 ALA A N 1
ATOM 637 C CA . ALA A 1 83 ? 8.097 4.177 25.764 1.00 83.19 83 ALA A CA 1
ATOM 638 C C . ALA A 1 83 ? 7.570 4.277 24.323 1.00 83.19 83 ALA A C 1
ATOM 640 O O . ALA A 1 83 ? 7.679 3.330 23.551 1.00 83.19 83 ALA A O 1
ATOM 641 N N . HIS A 1 84 ? 7.011 5.429 23.954 1.00 88.62 84 HIS A N 1
ATOM 642 C CA . HIS A 1 84 ? 6.561 5.681 22.581 1.00 88.62 84 HIS A CA 1
ATOM 643 C C . HIS A 1 84 ? 7.737 5.880 21.607 1.00 88.62 84 HIS A C 1
ATOM 645 O O . HIS A 1 84 ? 8.746 6.490 21.999 1.00 88.62 84 HIS A O 1
ATOM 651 N N . PRO A 1 85 ? 7.623 5.429 20.343 1.00 91.00 85 PRO A N 1
ATOM 652 C CA . PRO A 1 85 ? 8.671 5.583 19.340 1.00 91.00 85 PRO A CA 1
ATOM 653 C C . PRO A 1 85 ? 8.944 7.061 19.041 1.00 91.00 85 PRO A C 1
ATOM 655 O O . PRO A 1 85 ? 8.072 7.920 19.186 1.00 91.00 85 PRO A O 1
ATOM 658 N N . ILE A 1 86 ? 10.182 7.361 18.638 1.00 93.50 86 ILE A N 1
ATOM 659 C CA . ILE A 1 86 ? 10.556 8.700 18.170 1.00 93.50 86 ILE A CA 1
ATOM 660 C C . ILE A 1 86 ? 10.057 8.843 16.737 1.00 93.50 86 ILE A C 1
ATOM 662 O O . ILE A 1 86 ? 10.437 8.062 15.865 1.00 93.50 86 ILE A O 1
ATOM 666 N N . LEU A 1 87 ? 9.224 9.848 16.508 1.00 95.81 87 LEU A N 1
ATOM 667 C CA . LEU A 1 87 ? 8.719 10.195 15.191 1.00 95.81 87 LEU A CA 1
ATOM 668 C C . LEU A 1 87 ? 9.708 11.134 14.476 1.00 95.81 87 LEU A C 1
ATOM 670 O O . LEU A 1 87 ? 10.390 11.930 15.130 1.00 95.81 87 LEU A O 1
ATOM 674 N N . PRO A 1 88 ? 9.818 11.054 13.140 1.00 95.56 88 PRO A N 1
ATOM 675 C CA . PRO A 1 88 ? 10.551 12.037 12.354 1.00 95.56 88 PRO A CA 1
ATOM 676 C C . PRO A 1 88 ? 9.832 13.397 12.388 1.00 95.56 88 PRO A C 1
ATOM 678 O O . PRO A 1 88 ? 8.632 13.454 12.664 1.00 95.56 88 PRO A O 1
ATOM 681 N N . PRO A 1 89 ? 10.529 14.499 12.060 1.00 96.12 89 PRO A N 1
ATOM 682 C CA . PRO A 1 89 ? 9.877 15.792 11.885 1.00 96.12 89 PRO A CA 1
ATOM 683 C C . PRO A 1 89 ? 8.864 15.764 10.721 1.00 96.12 89 PRO A C 1
ATOM 685 O O . PRO A 1 89 ? 8.965 14.909 9.831 1.00 96.12 89 PRO A O 1
ATOM 688 N N . PRO A 1 90 ? 7.923 16.726 10.672 1.00 96.25 90 PRO A N 1
ATOM 689 C CA . PRO A 1 90 ? 7.064 16.938 9.512 1.00 96.25 90 PRO A CA 1
ATOM 690 C C . PRO A 1 90 ? 7.844 17.068 8.199 1.00 96.25 90 PRO A C 1
ATOM 692 O O . PRO A 1 90 ? 8.928 17.648 8.144 1.00 96.25 90 PRO A O 1
ATOM 695 N N . VAL A 1 91 ? 7.250 16.558 7.121 1.00 93.31 91 VAL A N 1
ATOM 696 C CA . VAL A 1 91 ? 7.814 16.571 5.760 1.00 93.31 91 VAL A CA 1
ATOM 697 C C . VAL A 1 91 ? 7.339 17.793 4.968 1.00 93.31 91 VAL A C 1
ATOM 699 O O . VAL A 1 91 ? 8.005 18.228 4.025 1.00 93.31 91 VAL A O 1
ATOM 702 N N . ALA A 1 92 ? 6.180 18.342 5.334 1.00 86.75 92 ALA A N 1
ATOM 703 C CA . ALA A 1 92 ? 5.603 19.537 4.735 1.00 86.75 92 ALA A CA 1
ATOM 704 C C . ALA A 1 92 ? 5.136 20.517 5.819 1.00 86.75 92 ALA A C 1
ATOM 706 O O . ALA A 1 92 ? 4.478 20.111 6.781 1.00 86.75 92 ALA A O 1
ATOM 707 N N . ASP A 1 93 ? 5.458 21.797 5.622 1.00 87.12 93 ASP A N 1
ATOM 708 C CA . ASP A 1 93 ? 4.963 22.910 6.434 1.00 87.12 93 ASP A CA 1
ATOM 709 C C . ASP A 1 93 ? 3.435 23.049 6.330 1.00 87.12 93 ASP A C 1
ATOM 711 O O . ASP A 1 93 ? 2.825 22.620 5.349 1.00 87.12 93 ASP A O 1
ATOM 715 N N . ALA A 1 94 ? 2.824 23.703 7.322 1.00 83.31 94 ALA A N 1
ATOM 716 C CA . ALA A 1 94 ? 1.384 23.947 7.358 1.00 83.31 94 ALA A CA 1
ATOM 717 C C . ALA A 1 94 ? 0.897 24.767 6.145 1.00 83.31 94 ALA A C 1
ATOM 719 O O . ALA A 1 94 ? 1.267 25.932 5.966 1.00 83.31 94 ALA A O 1
ATOM 720 N N . GLY A 1 95 ? 0.020 24.177 5.336 1.00 81.75 95 GLY A N 1
ATOM 721 C CA . GLY A 1 95 ? -0.643 24.824 4.213 1.00 81.75 95 GLY A CA 1
ATOM 722 C C . GLY A 1 95 ? -1.990 25.442 4.595 1.00 81.75 95 GLY A C 1
ATOM 723 O O . GLY A 1 95 ? -2.743 24.930 5.421 1.00 81.75 95 GLY A O 1
ATOM 724 N N . ALA A 1 96 ? -2.363 26.534 3.919 1.00 76.31 96 ALA A N 1
ATOM 725 C CA . ALA A 1 96 ? -3.646 27.221 4.132 1.00 76.31 96 ALA A CA 1
ATOM 726 C C . ALA A 1 96 ? -4.893 26.391 3.737 1.00 76.31 96 ALA A C 1
ATOM 728 O O . ALA A 1 96 ? -6.025 26.831 3.949 1.00 76.31 96 ALA A O 1
ATOM 729 N N . HIS A 1 97 ? -4.694 25.221 3.122 1.00 83.69 97 HIS A N 1
ATOM 730 C CA . HIS A 1 97 ? -5.738 24.332 2.604 1.00 83.69 97 HIS A CA 1
ATOM 731 C C . HIS A 1 97 ? -5.499 22.861 2.992 1.00 83.69 97 HIS A C 1
ATOM 733 O O . HIS A 1 97 ? -6.000 21.959 2.317 1.00 83.69 97 HIS A O 1
ATOM 739 N N . ASP A 1 98 ? -4.723 22.616 4.051 1.00 89.25 98 ASP A N 1
ATOM 740 C CA . ASP A 1 98 ? -4.473 21.265 4.554 1.00 89.25 98 ASP A CA 1
ATOM 741 C C . ASP A 1 98 ? -5.780 20.612 5.019 1.00 89.25 98 ASP A C 1
ATOM 743 O O . ASP A 1 98 ? -6.668 21.257 5.586 1.00 89.25 98 ASP A O 1
ATOM 747 N N . SER A 1 99 ? -5.904 19.302 4.801 1.00 94.81 99 SER A N 1
ATOM 748 C CA . SER A 1 99 ? -7.016 18.541 5.367 1.00 94.81 99 SER A CA 1
ATOM 749 C C . SER A 1 99 ? -6.857 18.409 6.885 1.00 94.81 99 SER A C 1
ATOM 751 O O . SER A 1 99 ? -5.759 18.549 7.433 1.00 94.81 99 SER A O 1
ATOM 753 N N . VAL A 1 100 ? -7.949 18.081 7.584 1.00 95.75 100 VAL A N 1
ATOM 754 C CA . VAL A 1 100 ? -7.897 17.817 9.033 1.00 95.75 100 VAL A CA 1
ATOM 755 C C . VAL A 1 100 ? -6.954 16.642 9.336 1.00 95.75 100 VAL A C 1
ATOM 757 O O . VAL A 1 100 ? -6.202 16.698 10.303 1.00 95.75 100 VAL A O 1
ATOM 760 N N . ALA A 1 101 ? -6.927 15.620 8.471 1.00 96.19 101 ALA A N 1
ATOM 761 C CA . ALA A 1 101 ? -6.007 14.489 8.582 1.00 96.19 101 ALA A CA 1
ATOM 762 C C . ALA A 1 101 ? -4.532 14.896 8.411 1.00 96.19 101 ALA A C 1
ATOM 764 O O . ALA A 1 101 ? -3.699 14.470 9.204 1.00 96.19 101 ALA A O 1
ATOM 765 N N . GLU A 1 102 ? -4.204 15.734 7.420 1.00 97.12 102 GLU A N 1
ATOM 766 C CA . GLU A 1 102 ? -2.828 16.215 7.207 1.00 97.12 102 GLU A CA 1
ATOM 767 C C . GLU A 1 102 ? -2.370 17.142 8.341 1.00 97.12 102 GLU A C 1
ATOM 769 O O . GLU A 1 102 ? -1.257 16.998 8.846 1.00 97.12 102 GLU A O 1
ATOM 774 N N . SER A 1 103 ? -3.252 18.032 8.807 1.00 96.81 103 SER A N 1
ATOM 775 C CA . SER A 1 103 ? -2.982 18.915 9.950 1.00 96.81 103 SER A CA 1
ATOM 776 C C . SER A 1 103 ? -2.739 18.132 11.242 1.00 96.81 103 SER A C 1
ATOM 778 O O . SER A 1 103 ? -1.834 18.473 12.002 1.00 96.81 103 SER A O 1
ATOM 780 N N . LEU A 1 104 ? -3.520 17.074 11.484 1.00 96.75 104 LEU A N 1
ATOM 781 C CA . LEU A 1 104 ? -3.366 16.214 12.657 1.00 96.75 104 LEU A CA 1
ATOM 782 C C . LEU A 1 104 ? -2.107 15.345 12.569 1.00 96.75 104 LEU A C 1
ATOM 784 O O . LEU A 1 104 ? -1.379 15.232 13.550 1.00 96.75 104 LEU A O 1
ATOM 788 N N . ALA A 1 105 ? -1.809 14.782 11.393 1.00 97.81 105 ALA A N 1
ATOM 789 C CA . ALA A 1 105 ? -0.572 14.040 11.175 1.00 97.81 105 ALA A CA 1
ATOM 790 C C . ALA A 1 105 ? 0.659 14.927 11.400 1.00 97.81 105 ALA A C 1
ATOM 792 O O . ALA A 1 105 ? 1.589 14.509 12.081 1.00 97.81 105 ALA A O 1
ATOM 793 N N . ARG A 1 106 ? 0.640 16.172 10.901 1.00 97.44 106 ARG A N 1
ATOM 794 C CA . ARG A 1 106 ? 1.688 17.163 11.174 1.00 97.44 106 ARG A CA 1
ATOM 795 C C . ARG A 1 106 ? 1.842 17.424 12.675 1.00 97.44 106 ARG A C 1
ATOM 797 O O . ARG A 1 106 ? 2.961 17.347 13.161 1.00 97.44 106 ARG A O 1
ATOM 804 N N . GLY A 1 107 ? 0.749 17.661 13.406 1.00 97.06 107 GLY A N 1
ATOM 805 C CA . GLY A 1 107 ? 0.795 17.884 14.859 1.00 97.06 107 GLY A CA 1
ATOM 806 C C . GLY A 1 107 ? 1.431 16.722 15.632 1.00 97.06 107 GLY A C 1
ATOM 807 O O . GLY A 1 107 ? 2.320 16.942 16.446 1.00 97.06 107 GLY A O 1
ATOM 808 N N . LEU A 1 108 ? 1.067 15.476 15.306 1.00 96.56 108 LEU A N 1
ATOM 809 C CA . LEU A 1 108 ? 1.673 14.283 15.915 1.00 96.56 108 LEU A CA 1
ATOM 810 C C . LEU A 1 108 ? 3.181 14.166 15.612 1.00 96.56 108 LEU A C 1
ATOM 812 O O . LEU A 1 108 ? 3.952 13.758 16.477 1.00 96.56 108 LEU A O 1
ATOM 816 N N . LEU A 1 109 ? 3.619 14.540 14.403 1.00 97.38 109 LEU A N 1
ATOM 817 C CA . LEU A 1 109 ? 5.044 14.582 14.040 1.00 97.38 109 LEU A CA 1
ATOM 818 C C . LEU A 1 109 ? 5.789 15.744 14.734 1.00 97.38 109 LEU A C 1
ATOM 820 O O . LEU A 1 109 ? 6.957 15.592 15.082 1.00 97.38 109 LEU A O 1
ATOM 824 N N . GLU A 1 110 ? 5.128 16.881 14.983 1.00 96.81 110 GLU A N 1
ATOM 825 C CA . GLU A 1 110 ? 5.670 18.022 15.749 1.00 96.81 110 GLU A CA 1
ATOM 826 C C . GLU A 1 110 ? 5.837 17.701 17.244 1.00 96.81 110 GLU A C 1
ATOM 828 O O . GLU A 1 110 ? 6.823 18.115 17.852 1.00 96.81 110 GLU A O 1
ATOM 833 N N . GLU A 1 111 ? 4.922 16.921 17.828 1.00 95.25 111 GLU A N 1
ATOM 834 C CA . GLU A 1 111 ? 5.051 16.368 19.187 1.00 95.25 111 GLU A CA 1
ATOM 835 C C . GLU A 1 111 ? 6.229 15.379 19.307 1.00 95.25 111 GLU A C 1
ATOM 837 O O . GLU A 1 111 ? 6.774 15.172 20.393 1.00 95.25 111 GLU A O 1
ATOM 842 N N . GLY A 1 112 ? 6.643 14.762 18.194 1.00 94.12 112 GLY A N 1
ATOM 843 C CA . GLY A 1 112 ? 7.826 13.900 18.092 1.00 94.12 112 GLY A CA 1
ATOM 844 C C . GLY A 1 112 ? 7.706 12.527 18.768 1.00 94.12 112 GLY A C 1
ATOM 845 O O . GLY A 1 112 ? 8.584 11.683 18.582 1.00 94.12 112 GLY A O 1
ATOM 846 N N . ARG A 1 113 ? 6.641 12.274 19.537 1.00 92.88 113 ARG A N 1
ATOM 847 C CA . ARG A 1 113 ? 6.279 10.972 20.120 1.00 92.88 113 ARG A CA 1
ATOM 848 C C . ARG A 1 113 ? 4.769 10.883 20.300 1.00 92.88 113 ARG A C 1
ATOM 850 O O . ARG A 1 113 ? 4.176 11.772 20.896 1.00 92.88 113 ARG A O 1
ATOM 857 N N . CYS A 1 114 ? 4.169 9.766 19.903 1.00 91.38 114 CYS A N 1
ATOM 858 C CA . CYS A 1 114 ? 2.790 9.437 20.258 1.00 91.38 114 CYS A CA 1
ATOM 859 C C . CYS A 1 114 ? 2.608 7.909 20.368 1.00 91.38 114 CYS A C 1
ATOM 861 O O . CYS A 1 114 ? 3.470 7.163 19.889 1.00 91.38 114 CYS A O 1
ATOM 863 N N . PRO A 1 115 ? 1.503 7.423 20.961 1.00 92.50 115 PRO A N 1
ATOM 864 C CA . PRO A 1 115 ? 1.091 6.029 20.826 1.00 92.50 115 PRO A CA 1
ATOM 865 C C . PRO A 1 115 ? 0.772 5.763 19.344 1.00 92.50 115 PRO A C 1
ATOM 867 O O . PRO A 1 115 ? -0.261 6.203 18.828 1.00 92.50 115 PRO A O 1
ATOM 870 N N . LEU A 1 116 ? 1.723 5.165 18.618 1.00 94.88 116 LEU A N 1
ATOM 871 C CA . LEU A 1 116 ? 1.839 5.286 17.157 1.00 94.88 116 LEU A CA 1
ATOM 872 C C . LEU A 1 116 ? 0.642 4.688 16.412 1.00 94.88 116 LEU A C 1
ATOM 874 O O . LEU A 1 116 ? 0.129 5.298 15.471 1.00 94.88 116 LEU A O 1
ATOM 878 N N . TRP A 1 117 ? 0.149 3.532 16.856 1.00 95.88 117 TRP A N 1
ATOM 879 C CA . TRP A 1 117 ? -1.023 2.900 16.248 1.00 95.88 117 TRP A CA 1
ATOM 880 C C . TRP A 1 117 ? -2.299 3.707 16.533 1.00 95.88 117 TRP A C 1
ATOM 882 O O . TRP A 1 117 ? -3.110 3.936 15.633 1.00 95.88 117 TRP A O 1
ATOM 892 N N . SER A 1 118 ? -2.443 4.244 17.749 1.00 94.12 118 SER A N 1
ATOM 893 C CA . SER A 1 118 ? -3.560 5.126 18.121 1.00 94.12 118 SER A CA 1
ATOM 894 C C . SER A 1 118 ? -3.535 6.471 17.371 1.00 94.12 118 SER A C 1
ATOM 896 O O . SER A 1 118 ? -4.577 6.964 16.931 1.00 94.12 118 SER A O 1
ATOM 898 N N . GLY A 1 119 ? -2.351 7.057 17.167 1.00 95.44 119 GLY A N 1
ATOM 899 C CA . GLY A 1 119 ? -2.144 8.277 16.379 1.00 95.44 119 GLY A CA 1
ATOM 900 C C . GLY A 1 119 ? -2.471 8.079 14.897 1.00 95.44 119 GLY A C 1
ATOM 901 O O . GLY A 1 119 ? -3.204 8.875 14.307 1.00 95.44 119 GLY A O 1
ATOM 902 N N . VAL A 1 120 ? -2.028 6.963 14.307 1.00 97.06 120 VAL A N 1
ATOM 903 C CA . VAL A 1 120 ? -2.416 6.576 12.941 1.00 97.06 120 VAL A CA 1
ATOM 904 C C . VAL A 1 120 ? -3.935 6.433 12.811 1.00 97.06 120 VAL A C 1
ATOM 906 O O . VAL A 1 120 ? -4.501 6.939 11.844 1.00 97.06 120 VAL A O 1
ATOM 909 N N . ARG A 1 121 ? -4.621 5.817 13.784 1.00 95.56 121 ARG A N 1
ATOM 910 C CA . ARG A 1 121 ? -6.091 5.664 13.771 1.00 95.56 121 ARG A CA 1
ATOM 911 C C . ARG A 1 121 ? -6.833 6.997 13.785 1.00 95.56 121 ARG A C 1
ATOM 913 O O . ARG A 1 121 ? -7.773 7.166 13.007 1.00 95.56 121 ARG A O 1
ATOM 920 N N . GLN A 1 122 ? -6.382 7.956 14.598 1.00 95.25 122 GLN A N 1
ATOM 921 C CA . GLN A 1 122 ? -6.925 9.323 14.619 1.00 95.25 122 GLN A CA 1
ATOM 922 C C . GLN A 1 122 ? -6.879 9.974 13.227 1.00 95.25 122 GLN A C 1
ATOM 924 O O . GLN A 1 122 ? -7.892 10.481 12.740 1.00 95.25 122 GLN A O 1
ATOM 929 N N . VAL A 1 123 ? -5.719 9.911 12.568 1.00 96.88 123 VAL A N 1
ATOM 930 C CA . VAL A 1 123 ? -5.499 10.474 11.227 1.00 96.88 123 VAL A CA 1
ATOM 931 C C . VAL A 1 123 ? -6.310 9.730 10.164 1.00 96.88 123 VAL A C 1
ATOM 933 O O . VAL A 1 123 ? -6.979 10.357 9.344 1.00 96.88 123 VAL A O 1
ATOM 936 N N . VAL A 1 124 ? -6.294 8.396 10.192 1.00 96.31 124 VAL A N 1
ATOM 937 C CA . VAL A 1 124 ? -6.986 7.538 9.221 1.00 96.31 124 VAL A CA 1
ATOM 938 C C . VAL A 1 124 ? -8.499 7.726 9.274 1.00 96.31 124 VAL A C 1
ATOM 940 O O . VAL A 1 124 ? -9.121 7.855 8.223 1.00 96.31 124 VAL A O 1
ATOM 943 N N . ARG A 1 125 ? -9.108 7.864 10.459 1.00 94.50 125 ARG A N 1
ATOM 944 C CA . ARG A 1 125 ? -10.550 8.152 10.583 1.00 94.50 125 ARG A CA 1
ATOM 945 C C . ARG A 1 125 ? -10.974 9.408 9.805 1.00 94.50 125 ARG A C 1
ATOM 947 O O . ARG A 1 125 ? -12.074 9.433 9.255 1.00 94.50 125 ARG A O 1
ATOM 954 N N . LEU A 1 126 ? -10.102 10.419 9.759 1.00 94.81 126 LEU A N 1
ATOM 955 C CA . LEU A 1 126 ? -10.323 11.727 9.129 1.00 94.81 126 LEU A CA 1
ATOM 956 C C . LEU A 1 126 ? -9.831 11.800 7.672 1.00 94.81 126 LEU A C 1
ATOM 958 O O . LEU A 1 126 ? -9.981 12.836 7.020 1.00 94.81 126 LEU A O 1
ATOM 962 N N . LEU A 1 127 ? -9.211 10.734 7.162 1.00 94.31 127 LEU A N 1
ATOM 963 C CA . LEU A 1 127 ? -8.592 10.709 5.843 1.00 94.31 127 LEU A CA 1
ATOM 964 C C . LEU A 1 127 ? -9.651 10.661 4.733 1.00 94.31 127 LEU A C 1
ATOM 966 O O . LEU A 1 127 ? -10.637 9.924 4.819 1.00 94.31 127 LEU A O 1
ATOM 970 N N . TRP A 1 128 ? -9.427 11.421 3.656 1.00 90.38 128 TRP A N 1
ATOM 971 C CA . TRP A 1 128 ? -10.311 11.405 2.489 1.00 90.38 128 TRP A CA 1
ATOM 972 C C . TRP A 1 128 ? -10.411 9.996 1.887 1.00 90.38 128 TRP A C 1
ATOM 974 O O . TRP A 1 128 ? -9.397 9.328 1.680 1.00 90.38 128 TRP A O 1
ATOM 984 N N . ARG A 1 129 ? -11.634 9.563 1.566 1.00 90.75 129 ARG A N 1
ATOM 985 C CA . ARG A 1 129 ? -11.929 8.225 1.041 1.00 90.75 129 ARG A CA 1
ATOM 986 C C . ARG A 1 129 ? -12.215 8.286 -0.463 1.00 90.75 129 ARG A C 1
ATOM 988 O O . ARG A 1 129 ? -13.083 9.028 -0.915 1.00 90.75 129 ARG A O 1
ATOM 995 N N . GLU A 1 130 ? -11.471 7.512 -1.244 1.00 88.00 130 GLU A N 1
ATOM 996 C CA . GLU A 1 130 ? -11.694 7.271 -2.673 1.00 88.00 130 GLU A CA 1
ATOM 997 C C . GLU A 1 130 ? -12.633 6.063 -2.863 1.00 88.00 130 GLU A C 1
ATOM 999 O O . GLU A 1 130 ? -12.722 5.181 -2.000 1.00 88.00 130 GLU A O 1
ATOM 1004 N N . THR A 1 131 ? -13.328 5.993 -4.003 1.00 84.75 131 THR A N 1
ATOM 1005 C CA . THR A 1 131 ? -14.154 4.826 -4.355 1.00 84.75 131 THR A CA 1
ATOM 1006 C C . THR A 1 131 ? -13.297 3.563 -4.496 1.00 84.75 131 THR A C 1
ATOM 1008 O O . THR A 1 131 ? -12.121 3.671 -4.862 1.00 84.75 131 THR A O 1
ATOM 1011 N N . PRO A 1 132 ? -13.855 2.361 -4.260 1.00 82.69 132 PRO A N 1
ATOM 1012 C CA . PRO A 1 132 ? -13.103 1.117 -4.377 1.00 82.69 132 PRO A CA 1
ATOM 1013 C C . PRO A 1 132 ? -12.411 0.933 -5.732 1.00 82.69 132 PRO A C 1
ATOM 1015 O O . PRO A 1 132 ? -12.959 1.262 -6.782 1.00 82.69 132 PRO A O 1
ATOM 1018 N N . ARG A 1 133 ? -11.200 0.368 -5.714 1.00 73.62 133 ARG A N 1
ATOM 1019 C CA . ARG A 1 133 ? -10.399 0.105 -6.923 1.00 73.62 133 ARG A CA 1
ATOM 1020 C C . ARG A 1 133 ? -10.860 -1.136 -7.686 1.00 73.62 133 ARG A C 1
ATOM 1022 O O . ARG A 1 133 ? -10.711 -1.207 -8.902 1.00 73.62 133 ARG A O 1
ATOM 1029 N N . HIS A 1 134 ? -11.409 -2.118 -6.976 1.00 76.06 134 HIS A N 1
ATOM 1030 C CA . HIS A 1 134 ? -11.889 -3.363 -7.563 1.00 76.06 134 HIS A CA 1
ATOM 1031 C C . HIS A 1 134 ? -13.281 -3.179 -8.169 1.00 76.06 134 HIS A C 1
ATOM 1033 O O . HIS A 1 134 ? -14.204 -2.775 -7.468 1.00 76.06 134 HIS A O 1
ATOM 1039 N N . GLN A 1 135 ? -13.457 -3.546 -9.444 1.00 73.50 135 GLN A N 1
ATOM 1040 C CA . GLN A 1 135 ? -14.736 -3.385 -10.153 1.00 73.50 135 GLN A CA 1
ATOM 1041 C C . GLN A 1 135 ? -15.920 -4.038 -9.424 1.00 73.50 135 GLN A C 1
ATOM 1043 O O . GLN A 1 135 ? -16.991 -3.446 -9.354 1.00 73.50 135 GLN A O 1
ATOM 1048 N N . HIS A 1 136 ? -15.717 -5.213 -8.816 1.00 75.06 136 HIS A N 1
ATOM 1049 C CA . HIS A 1 136 ? -16.759 -5.908 -8.053 1.00 75.06 136 HIS A CA 1
ATOM 1050 C C . HIS A 1 136 ? -17.172 -5.186 -6.756 1.00 75.06 136 HIS A C 1
ATOM 1052 O O . HIS A 1 136 ? -18.264 -5.435 -6.258 1.00 75.06 136 HIS A O 1
ATOM 1058 N N . MET A 1 137 ? -16.336 -4.278 -6.239 1.00 78.38 137 MET A N 1
ATOM 1059 C CA . MET A 1 137 ? -16.610 -3.467 -5.046 1.00 78.38 137 MET A CA 1
ATOM 1060 C C . MET A 1 137 ? -17.188 -2.082 -5.380 1.00 78.38 137 MET A C 1
ATOM 1062 O O . MET A 1 137 ? -17.606 -1.380 -4.469 1.00 78.38 137 MET A O 1
ATOM 1066 N N . LEU A 1 138 ? -17.256 -1.662 -6.653 1.00 73.12 138 LEU A N 1
ATOM 1067 C CA . LEU A 1 138 ? -17.742 -0.319 -7.036 1.00 73.12 138 LEU A CA 1
ATOM 1068 C C . LEU A 1 138 ? -19.199 -0.034 -6.630 1.00 73.12 138 LEU A C 1
ATOM 1070 O O . LEU A 1 138 ? -19.610 1.125 -6.588 1.00 73.12 138 LEU A O 1
ATOM 1074 N N . HIS A 1 139 ? -19.982 -1.079 -6.359 1.00 72.44 139 HIS A N 1
ATOM 1075 C CA . HIS A 1 139 ? -21.372 -0.979 -5.911 1.00 72.44 139 HIS A CA 1
ATOM 1076 C C . HIS A 1 139 ? -21.541 -1.132 -4.392 1.00 72.44 139 HIS A C 1
ATOM 1078 O O . HIS A 1 139 ? -22.630 -0.865 -3.882 1.00 72.44 139 HIS A O 1
ATOM 1084 N N . ASP A 1 140 ? -20.489 -1.528 -3.672 1.00 80.44 140 ASP A N 1
ATOM 1085 C CA . ASP A 1 140 ? -20.499 -1.573 -2.214 1.00 80.44 140 ASP A CA 1
ATOM 1086 C C . ASP A 1 140 ? -20.298 -0.152 -1.669 1.00 80.44 140 ASP A C 1
ATOM 1088 O O . ASP A 1 140 ? -19.256 0.472 -1.860 1.00 80.44 140 ASP A O 1
ATOM 1092 N N . ARG A 1 141 ? -21.333 0.374 -1.006 1.00 78.56 141 ARG A N 1
ATOM 1093 C CA . ARG A 1 141 ? -21.331 1.727 -0.430 1.00 78.56 141 ARG A CA 1
ATOM 1094 C C . ARG A 1 141 ? -20.531 1.828 0.869 1.00 78.56 141 ARG A C 1
ATOM 1096 O O . ARG A 1 141 ? -20.200 2.941 1.270 1.00 78.56 141 ARG A O 1
ATOM 1103 N N . ASN A 1 142 ? -20.241 0.700 1.513 1.00 85.25 142 ASN A N 1
ATOM 1104 C CA . ASN A 1 142 ? -19.496 0.641 2.767 1.00 85.25 142 ASN A CA 1
ATOM 1105 C C . ASN A 1 142 ? -17.991 0.484 2.509 1.00 85.25 142 ASN A C 1
ATOM 1107 O O . ASN A 1 142 ? -17.176 0.894 3.339 1.00 85.25 142 ASN A O 1
ATOM 1111 N N . ALA A 1 143 ? -17.619 -0.071 1.352 1.00 92.06 143 ALA A N 1
ATOM 1112 C CA . ALA A 1 143 ? -16.235 -0.198 0.929 1.00 92.06 143 ALA A CA 1
ATOM 1113 C C . ALA A 1 143 ? -15.668 1.126 0.392 1.00 92.06 143 ALA A C 1
ATOM 1115 O O . ALA A 1 143 ? -16.279 1.826 -0.414 1.00 92.06 143 ALA A O 1
ATOM 1116 N N . SER A 1 144 ? -14.446 1.463 0.796 1.00 93.88 144 SER A N 1
ATOM 1117 C CA . SER A 1 144 ? -13.703 2.607 0.248 1.00 93.88 144 SER A CA 1
ATOM 1118 C C . SER A 1 144 ? -12.204 2.454 0.491 1.00 93.88 144 SER A C 1
ATOM 1120 O O . SER A 1 144 ? -11.771 1.564 1.223 1.00 93.88 144 SER A O 1
ATOM 1122 N N . SER A 1 145 ? -11.380 3.279 -0.149 1.00 94.56 145 SER A N 1
ATOM 1123 C CA . SER A 1 145 ? -9.921 3.181 -0.020 1.00 94.56 145 SER A CA 1
ATOM 1124 C C . SER A 1 145 ? -9.234 4.536 -0.068 1.00 94.56 145 SER A C 1
ATOM 1126 O O . SER A 1 145 ? -9.724 5.456 -0.703 1.00 94.56 145 SER A O 1
ATOM 1128 N N . ALA A 1 146 ? -8.067 4.643 0.552 1.00 95.38 146 ALA A N 1
ATOM 1129 C CA . ALA A 1 146 ? -7.141 5.757 0.385 1.00 95.38 146 ALA A CA 1
ATOM 1130 C C . ALA A 1 146 ? -5.785 5.192 -0.048 1.00 95.38 146 ALA A C 1
ATOM 1132 O O . ALA A 1 146 ? -5.362 4.157 0.465 1.00 95.38 146 ALA A O 1
ATOM 1133 N N . SER A 1 147 ? -5.105 5.811 -1.012 1.00 95.62 147 SER A N 1
ATOM 1134 C CA . SER A 1 147 ? -3.845 5.279 -1.548 1.00 95.62 147 SER A CA 1
ATOM 1135 C C . SER A 1 147 ? -2.773 6.346 -1.696 1.00 95.62 147 SER A C 1
ATOM 1137 O O . SER A 1 147 ? -2.936 7.330 -2.417 1.00 95.62 147 SER A O 1
ATOM 1139 N N . ILE A 1 148 ? -1.645 6.113 -1.033 1.00 97.06 148 ILE A N 1
ATOM 1140 C CA . ILE A 1 148 ? -0.558 7.068 -0.855 1.00 97.06 148 ILE A CA 1
ATOM 1141 C C . ILE A 1 148 ? 0.752 6.386 -1.262 1.00 97.06 148 ILE A C 1
ATOM 1143 O O . ILE A 1 148 ? 1.164 5.407 -0.660 1.00 97.06 148 ILE A O 1
ATOM 1147 N N . GLY A 1 149 ? 1.419 6.908 -2.284 1.00 97.19 149 GLY A N 1
ATOM 1148 C CA . GLY A 1 149 ? 2.741 6.504 -2.742 1.00 97.19 149 GLY A CA 1
ATOM 1149 C C . GLY A 1 149 ? 2.812 6.571 -4.262 1.00 97.19 149 GLY A C 1
ATOM 1150 O O . GLY A 1 149 ? 2.219 7.456 -4.884 1.00 97.19 149 GLY A O 1
ATOM 1151 N N . ALA A 1 150 ? 3.518 5.624 -4.864 1.00 95.81 150 ALA A N 1
ATOM 1152 C CA . ALA A 1 150 ? 3.579 5.458 -6.305 1.00 95.81 150 ALA A CA 1
ATOM 1153 C C . ALA A 1 150 ? 2.275 4.888 -6.892 1.00 95.81 150 ALA A C 1
ATOM 1155 O O . ALA A 1 150 ? 1.532 4.154 -6.235 1.00 95.81 150 ALA A O 1
ATOM 1156 N N . TYR A 1 151 ? 2.055 5.146 -8.180 1.00 92.81 151 TYR A N 1
ATOM 1157 C CA . TYR A 1 151 ? 1.169 4.351 -9.028 1.00 92.81 151 TYR A CA 1
ATOM 1158 C C . TYR A 1 151 ? 1.833 4.044 -10.372 1.00 92.81 151 TYR A C 1
ATOM 1160 O O . TYR A 1 151 ? 2.753 4.736 -10.820 1.00 92.81 151 TYR A O 1
ATOM 1168 N N . SER A 1 152 ? 1.324 3.004 -11.026 1.00 87.69 152 SER A N 1
ATOM 1169 C CA . SER A 1 152 ? 1.751 2.560 -12.346 1.00 87.69 152 SER A CA 1
ATOM 1170 C C . SER A 1 152 ? 0.578 1.870 -13.033 1.00 87.69 152 SER A C 1
ATOM 1172 O O . SER A 1 152 ? -0.006 0.938 -12.485 1.00 87.69 152 SER A O 1
ATOM 1174 N N . HIS A 1 153 ? 0.186 2.363 -14.204 1.00 81.38 153 HIS A N 1
ATOM 1175 C CA . HIS A 1 153 ? -0.920 1.832 -14.990 1.00 81.38 153 HIS A CA 1
ATOM 1176 C C . HIS A 1 153 ? -0.616 1.992 -16.485 1.00 81.38 153 HIS A C 1
ATOM 1178 O O . HIS A 1 153 ? -0.653 3.093 -17.042 1.00 81.38 153 HIS A O 1
ATOM 1184 N N . GLY A 1 154 ? -0.271 0.880 -17.140 1.00 76.69 154 GLY A N 1
ATOM 1185 C CA . GLY A 1 154 ? 0.100 0.860 -18.556 1.00 76.69 154 GLY A CA 1
ATOM 1186 C C . GLY A 1 154 ? 1.332 1.739 -18.850 1.00 76.69 154 GLY A C 1
ATOM 1187 O O . GLY A 1 154 ? 2.430 1.392 -18.400 1.00 76.69 154 GLY A O 1
ATOM 1188 N N . PRO A 1 155 ? 1.194 2.836 -19.625 1.00 75.44 155 PRO A N 1
ATOM 1189 C CA . PRO A 1 155 ? 2.268 3.796 -19.886 1.00 75.44 155 PRO A CA 1
ATOM 1190 C C . PRO A 1 155 ? 2.367 4.923 -18.840 1.00 75.44 155 PRO A C 1
ATOM 1192 O O . PRO A 1 155 ? 3.321 5.698 -18.889 1.00 75.44 155 PRO A O 1
ATOM 1195 N N . HIS A 1 156 ? 1.397 5.054 -17.929 1.00 81.25 156 HIS A N 1
ATOM 1196 C CA . HIS A 1 156 ? 1.345 6.131 -16.940 1.00 81.25 156 HIS A CA 1
ATOM 1197 C C . HIS A 1 156 ? 1.940 5.673 -15.610 1.00 81.25 156 HIS A C 1
ATOM 1199 O O . HIS A 1 156 ? 1.576 4.618 -15.099 1.00 81.25 156 HIS A O 1
ATOM 1205 N N . ASN A 1 157 ? 2.831 6.471 -15.027 1.00 88.94 157 ASN A N 1
ATOM 1206 C CA . ASN A 1 157 ? 3.367 6.243 -13.690 1.00 88.94 157 ASN A CA 1
ATOM 1207 C C . ASN A 1 157 ? 3.648 7.582 -12.986 1.00 88.94 157 ASN A C 1
ATOM 1209 O O . ASN A 1 157 ? 3.741 8.629 -13.631 1.00 88.94 157 ASN A O 1
ATOM 1213 N N . GLY A 1 158 ? 3.726 7.568 -11.656 1.00 93.75 158 GLY A N 1
ATOM 1214 C CA . GLY A 1 158 ? 3.930 8.781 -10.863 1.00 93.75 158 GLY A CA 1
ATOM 1215 C C . GLY A 1 158 ? 3.515 8.614 -9.405 1.00 93.75 158 GLY A C 1
ATOM 1216 O O . GLY A 1 158 ? 3.525 7.504 -8.883 1.00 93.75 158 GLY A O 1
ATOM 1217 N N . LEU A 1 159 ? 3.148 9.724 -8.760 1.00 94.94 159 LEU A N 1
ATOM 1218 C CA . LEU A 1 159 ? 2.625 9.764 -7.390 1.00 94.94 159 LEU A CA 1
ATOM 1219 C C . LEU A 1 159 ? 1.093 9.823 -7.383 1.00 94.94 159 LEU A C 1
ATOM 1221 O O . LEU A 1 159 ? 0.497 10.501 -8.222 1.00 94.94 159 LEU A O 1
ATOM 1225 N N . CYS A 1 160 ? 0.457 9.148 -6.426 1.00 94.12 160 CYS A N 1
ATOM 1226 C CA . CYS A 1 160 ? -0.983 9.259 -6.194 1.00 94.12 160 CYS A CA 1
ATOM 1227 C C . CYS A 1 160 ? -1.365 10.700 -5.803 1.00 94.12 160 CYS A C 1
ATOM 1229 O O . CYS A 1 160 ? -0.584 11.419 -5.176 1.00 94.12 160 CYS A O 1
ATOM 1231 N N . LYS A 1 161 ? -2.600 11.127 -6.109 1.00 91.88 161 LYS A N 1
ATOM 1232 C CA . LYS A 1 161 ? -3.090 12.475 -5.756 1.00 91.88 161 LYS A CA 1
ATOM 1233 C C . LYS A 1 161 ? -3.011 12.736 -4.246 1.00 91.88 161 LYS A C 1
ATOM 1235 O O . LYS A 1 161 ? -2.613 13.825 -3.829 1.00 91.88 161 LYS A O 1
ATOM 1240 N N . MET A 1 162 ? -3.347 11.731 -3.434 1.00 92.75 162 MET A N 1
ATOM 1241 C CA . MET A 1 162 ? -3.251 11.824 -1.976 1.00 92.75 162 MET A CA 1
ATOM 1242 C C . MET A 1 162 ? -1.815 12.086 -1.513 1.00 92.75 162 MET A C 1
ATOM 1244 O O . MET A 1 162 ? -1.603 12.878 -0.612 1.00 92.75 162 MET A O 1
ATOM 1248 N N . THR A 1 163 ? -0.809 11.533 -2.186 1.00 94.81 163 THR A N 1
ATOM 1249 C CA . THR A 1 163 ? 0.613 11.701 -1.837 1.00 94.81 163 THR A CA 1
ATOM 1250 C C . THR A 1 163 ? 1.129 13.122 -2.004 1.00 94.81 163 THR A C 1
ATOM 1252 O O . THR A 1 163 ? 2.036 13.534 -1.296 1.00 94.81 163 THR A O 1
ATOM 1255 N N . LEU A 1 164 ? 0.547 13.888 -2.927 1.00 91.88 164 LEU A N 1
ATOM 1256 C CA . LEU A 1 164 ? 0.881 15.301 -3.111 1.00 91.88 164 LEU A CA 1
ATOM 1257 C C . LEU A 1 164 ? 0.156 16.218 -2.113 1.00 91.88 164 LEU A C 1
ATOM 1259 O O . LEU A 1 164 ? 0.538 17.374 -1.975 1.00 91.88 164 LEU A O 1
ATOM 1263 N N . THR A 1 165 ? -0.897 15.722 -1.456 1.00 92.56 165 THR A N 1
ATOM 1264 C CA . THR A 1 165 ? -1.804 16.503 -0.590 1.00 92.56 165 THR A CA 1
ATOM 1265 C C . THR A 1 165 ? -1.784 16.074 0.879 1.00 92.56 165 THR A C 1
ATOM 1267 O O . THR A 1 165 ? -2.355 16.767 1.709 1.00 92.56 165 THR A O 1
ATOM 1270 N N . HIS A 1 166 ? -1.165 14.933 1.184 1.00 95.81 166 HIS A N 1
ATOM 1271 C CA . HIS A 1 166 ? -1.125 14.304 2.501 1.00 95.81 166 HIS A CA 1
ATOM 1272 C C . HIS A 1 166 ? 0.283 13.719 2.757 1.00 95.81 166 HIS A C 1
ATOM 1274 O O . HIS A 1 166 ? 0.461 12.501 2.857 1.00 95.81 166 HIS A O 1
ATOM 1280 N N . GLN A 1 167 ? 1.312 14.575 2.745 1.00 96.56 167 GLN A N 1
ATOM 1281 C CA . GLN A 1 167 ? 2.721 14.174 2.887 1.00 96.56 167 GLN A CA 1
ATOM 1282 C C . GLN A 1 167 ? 3.060 13.810 4.341 1.00 96.56 167 GLN A C 1
ATOM 1284 O O . GLN A 1 167 ? 3.817 12.868 4.577 1.00 96.56 167 GLN A O 1
ATOM 1289 N N . ASN A 1 168 ? 2.462 14.495 5.316 1.00 97.94 168 ASN A N 1
ATOM 1290 C CA . ASN A 1 168 ? 2.613 14.185 6.735 1.00 97.94 168 ASN A CA 1
ATOM 1291 C C . ASN A 1 168 ? 1.816 12.925 7.123 1.00 97.94 168 ASN A C 1
ATOM 1293 O O . ASN A 1 168 ? 2.334 12.097 7.873 1.00 97.94 168 ASN A O 1
ATOM 1297 N N . VAL A 1 169 ? 0.629 12.685 6.541 1.00 98.25 169 VAL A N 1
ATOM 1298 C CA . VAL A 1 169 ? -0.054 11.374 6.666 1.00 98.25 169 VAL A CA 1
ATOM 1299 C C . VAL A 1 169 ? 0.807 10.248 6.089 1.00 98.25 169 VAL A C 1
ATOM 1301 O O . VAL A 1 169 ? 0.923 9.192 6.709 1.00 98.25 169 VAL A O 1
ATOM 1304 N N . ALA A 1 170 ? 1.428 10.458 4.920 1.00 98.12 170 ALA A N 1
ATOM 1305 C CA . ALA A 1 170 ? 2.337 9.479 4.323 1.00 98.12 170 ALA A CA 1
ATOM 1306 C C . ALA A 1 170 ? 3.493 9.136 5.273 1.00 98.12 170 ALA A C 1
ATOM 1308 O O . ALA A 1 170 ? 3.758 7.961 5.517 1.00 98.12 170 ALA A O 1
ATOM 1309 N N . CYS A 1 171 ? 4.119 10.164 5.850 1.00 98.12 171 CYS A N 1
ATOM 1310 C CA . CYS A 1 171 ? 5.192 10.027 6.827 1.00 98.12 171 CYS A CA 1
ATOM 1311 C C . CYS A 1 171 ? 4.760 9.203 8.051 1.00 98.12 171 CYS A C 1
ATOM 1313 O O . CYS A 1 171 ? 5.389 8.193 8.363 1.00 98.12 171 CYS A O 1
ATOM 1315 N N . LEU A 1 172 ? 3.641 9.558 8.692 1.00 98.44 172 LEU A N 1
ATOM 1316 C CA . LEU A 1 172 ? 3.147 8.862 9.886 1.00 98.44 172 LEU A CA 1
ATOM 1317 C C . LEU A 1 172 ? 2.784 7.387 9.610 1.00 98.44 172 LEU A C 1
ATOM 1319 O O . LEU A 1 172 ? 3.101 6.510 10.414 1.00 98.44 172 LEU A O 1
ATOM 1323 N N . LEU A 1 173 ? 2.169 7.087 8.460 1.00 98.50 173 LEU A N 1
ATOM 1324 C CA . LEU A 1 173 ? 1.872 5.706 8.059 1.00 98.50 173 LEU A CA 1
ATOM 1325 C C . LEU A 1 173 ? 3.145 4.903 7.753 1.00 98.50 173 LEU A C 1
ATOM 1327 O O . LEU A 1 173 ? 3.239 3.736 8.136 1.00 98.50 173 LEU A O 1
ATOM 1331 N N . ASN A 1 174 ? 4.134 5.521 7.101 1.00 98.50 174 ASN A N 1
ATOM 1332 C CA . ASN A 1 174 ? 5.434 4.897 6.861 1.00 98.50 174 ASN A CA 1
ATOM 1333 C C . ASN A 1 174 ? 6.182 4.617 8.172 1.00 98.50 174 ASN A C 1
ATOM 1335 O O . ASN A 1 174 ? 6.820 3.574 8.277 1.00 98.50 174 ASN A O 1
ATOM 1339 N N . CYS A 1 175 ? 6.047 5.476 9.190 1.00 98.00 175 CYS A N 1
ATOM 1340 C CA . CYS A 1 175 ? 6.597 5.221 10.524 1.00 98.00 175 CYS A CA 1
ATOM 1341 C C . CYS A 1 175 ? 6.005 3.954 11.149 1.00 98.00 175 CYS A C 1
ATOM 1343 O O . CYS A 1 175 ? 6.760 3.125 11.645 1.00 98.00 175 CYS A O 1
ATOM 1345 N N . LEU A 1 176 ? 4.681 3.755 11.081 1.00 98.31 176 LEU A N 1
ATOM 1346 C CA . LEU A 1 176 ? 4.050 2.527 11.581 1.00 98.31 176 LEU A CA 1
ATOM 1347 C C . LEU A 1 176 ? 4.551 1.283 10.832 1.00 98.31 176 LEU A C 1
ATOM 1349 O O . LEU A 1 176 ? 4.873 0.279 11.462 1.00 98.31 176 LEU A O 1
ATOM 1353 N N . VAL A 1 177 ? 4.665 1.348 9.503 1.00 98.44 177 VAL A N 1
ATOM 1354 C CA . VAL A 1 177 ? 5.146 0.219 8.684 1.00 98.44 177 VAL A CA 1
ATOM 1355 C C . VAL A 1 177 ? 6.613 -0.102 8.982 1.00 98.44 177 VAL A C 1
ATOM 1357 O O . VAL A 1 177 ? 6.946 -1.269 9.173 1.00 98.44 177 VAL A O 1
ATOM 1360 N N . ALA A 1 178 ? 7.474 0.914 9.079 1.00 97.88 178 ALA A N 1
ATOM 1361 C CA . ALA A 1 178 ? 8.887 0.751 9.414 1.00 97.88 178 ALA A CA 1
ATOM 1362 C C . ALA A 1 178 ? 9.105 0.275 10.860 1.00 97.88 178 ALA A C 1
ATOM 1364 O O . ALA A 1 178 ? 10.045 -0.469 11.113 1.00 97.88 178 ALA A O 1
ATOM 1365 N N . HIS A 1 179 ? 8.245 0.670 11.803 1.00 97.19 179 HIS A N 1
ATOM 1366 C CA . HIS A 1 179 ? 8.307 0.215 13.196 1.00 97.19 179 HIS A CA 1
ATOM 1367 C C . HIS A 1 179 ? 7.868 -1.249 13.333 1.00 97.19 179 HIS A C 1
ATOM 1369 O O . HIS A 1 179 ? 8.531 -2.030 14.007 1.00 97.19 179 HIS A O 1
ATOM 1375 N N . VAL A 1 180 ? 6.797 -1.648 12.635 1.00 97.62 180 VAL A N 1
ATOM 1376 C CA . VAL A 1 180 ? 6.295 -3.035 12.635 1.00 97.62 180 VAL A CA 1
ATOM 1377 C C . VAL A 1 180 ? 7.199 -3.983 11.842 1.00 97.62 180 VAL A C 1
ATOM 1379 O O . VAL A 1 180 ? 7.423 -5.111 12.267 1.00 97.62 180 VAL A O 1
ATOM 1382 N N . CYS A 1 181 ? 7.735 -3.555 10.697 1.00 97.50 181 CYS A N 1
ATOM 1383 C CA . CYS A 1 181 ? 8.620 -4.374 9.870 1.00 97.50 181 CYS A CA 1
ATOM 1384 C C . CYS A 1 181 ? 9.765 -3.532 9.268 1.00 97.50 181 CYS A C 1
ATOM 1386 O O . CYS A 1 181 ? 9.692 -3.134 8.100 1.00 97.50 181 CYS A O 1
ATOM 1388 N N . PRO A 1 182 ? 10.870 -3.313 10.014 1.00 95.94 182 PRO A N 1
ATOM 1389 C CA . PRO A 1 182 ? 11.976 -2.435 9.602 1.00 95.94 182 PRO A CA 1
ATOM 1390 C C . PRO A 1 182 ? 12.690 -2.830 8.304 1.00 95.94 182 PRO A C 1
ATOM 1392 O O . PRO A 1 182 ? 13.392 -2.017 7.709 1.00 95.94 182 PRO A O 1
ATOM 1395 N N . HIS A 1 183 ? 12.544 -4.087 7.879 1.00 93.81 183 HIS A N 1
ATOM 1396 C CA . HIS A 1 183 ? 13.156 -4.631 6.668 1.00 93.81 183 HIS A CA 1
ATOM 1397 C C . HIS A 1 183 ? 12.183 -4.705 5.475 1.00 93.81 183 HIS A C 1
ATOM 1399 O O . HIS A 1 183 ? 12.559 -5.195 4.406 1.00 93.81 183 HIS A O 1
ATOM 1405 N N . HIS A 1 184 ? 10.927 -4.268 5.643 1.00 97.19 184 HIS A N 1
ATOM 1406 C CA . HIS A 1 184 ? 9.967 -4.240 4.539 1.00 97.19 184 HIS A CA 1
ATOM 1407 C C . HIS A 1 184 ? 10.415 -3.238 3.473 1.00 97.19 184 HIS A C 1
ATOM 1409 O O . HIS A 1 184 ? 11.067 -2.243 3.781 1.00 97.19 184 HIS A O 1
ATOM 1415 N N . THR A 1 185 ? 10.039 -3.476 2.216 1.00 96.06 185 THR A N 1
ATOM 1416 C CA . THR A 1 185 ? 10.252 -2.498 1.141 1.00 96.06 185 THR A CA 1
ATOM 1417 C C . THR A 1 185 ? 8.978 -2.312 0.335 1.00 96.06 185 THR A C 1
ATOM 1419 O O . THR A 1 185 ? 8.318 -3.272 -0.067 1.00 96.06 185 THR A O 1
ATOM 1422 N N . TRP A 1 186 ? 8.592 -1.055 0.144 1.00 97.88 186 TRP A N 1
ATOM 1423 C CA . TRP A 1 186 ? 7.318 -0.681 -0.454 1.00 97.88 186 TRP A CA 1
ATOM 1424 C C . TRP A 1 186 ? 7.419 0.681 -1.135 1.00 97.88 186 TRP A C 1
ATOM 1426 O O . TRP A 1 186 ? 8.248 1.526 -0.799 1.00 97.88 186 TRP A O 1
ATOM 1436 N N . THR A 1 187 ? 6.543 0.905 -2.109 1.00 97.38 187 THR A N 1
ATOM 1437 C CA . THR A 1 187 ? 6.435 2.192 -2.812 1.00 97.38 187 THR A CA 1
ATOM 1438 C C . THR A 1 187 ? 5.049 2.809 -2.682 1.00 97.38 187 THR A C 1
ATOM 1440 O O . THR A 1 187 ? 4.869 3.975 -3.034 1.00 97.38 187 THR A O 1
ATOM 1443 N N . THR A 1 188 ? 4.083 2.060 -2.140 1.00 97.88 188 THR A N 1
ATOM 1444 C CA . THR A 1 188 ? 2.689 2.468 -1.991 1.00 97.88 188 THR A CA 1
ATOM 1445 C C . THR A 1 188 ? 2.078 1.898 -0.711 1.00 97.88 188 THR A C 1
ATOM 1447 O O . THR A 1 188 ? 2.309 0.753 -0.333 1.00 97.88 188 THR A O 1
ATOM 1450 N N . LEU A 1 189 ? 1.271 2.717 -0.051 1.00 98.44 189 LEU A N 1
ATOM 1451 C CA . LEU A 1 189 ? 0.397 2.378 1.061 1.00 98.44 189 LEU A CA 1
ATOM 1452 C C . LEU A 1 189 ? -1.052 2.459 0.573 1.00 98.44 189 LEU A C 1
ATOM 1454 O O . LEU A 1 189 ? -1.437 3.448 -0.058 1.00 98.44 189 LEU A O 1
ATOM 1458 N N . ALA A 1 190 ? -1.868 1.462 0.895 1.00 97.12 190 ALA A N 1
ATOM 1459 C CA . ALA A 1 190 ? -3.314 1.520 0.741 1.00 97.12 190 ALA A CA 1
ATOM 1460 C C . ALA A 1 190 ? -3.994 1.295 2.094 1.00 97.12 190 ALA A C 1
ATOM 1462 O O . ALA A 1 190 ? -3.784 0.271 2.738 1.00 97.12 190 ALA A O 1
ATOM 1463 N N . VAL A 1 191 ? -4.831 2.246 2.505 1.00 97.75 191 VAL A N 1
ATOM 1464 C CA . VAL A 1 191 ? -5.791 2.058 3.595 1.00 97.75 191 VAL A CA 1
ATOM 1465 C C . VAL A 1 191 ? -7.094 1.589 2.964 1.00 97.75 191 VAL A C 1
ATOM 1467 O O . VAL A 1 191 ? -7.642 2.273 2.097 1.00 97.75 191 VAL A O 1
ATOM 1470 N N . LEU A 1 192 ? -7.573 0.419 3.369 1.00 96.44 192 LEU A N 1
ATOM 1471 C CA . LEU A 1 192 ? -8.764 -0.224 2.821 1.00 96.44 192 LEU A CA 1
ATOM 1472 C C . LEU A 1 192 ? -9.835 -0.304 3.909 1.00 96.44 192 LEU A C 1
ATOM 1474 O O . LEU A 1 192 ? -9.603 -0.925 4.942 1.00 96.44 192 LEU A O 1
ATOM 1478 N N . TYR A 1 193 ? -10.996 0.303 3.672 1.00 95.75 193 TYR A N 1
ATOM 1479 C CA . TYR A 1 193 ? -12.151 0.277 4.569 1.00 95.75 193 TYR A CA 1
ATOM 1480 C C . TYR A 1 193 ? -13.162 -0.734 4.035 1.00 95.75 193 TYR A C 1
ATOM 1482 O O . TYR A 1 193 ? -13.582 -0.616 2.885 1.00 95.75 193 TYR A O 1
ATOM 1490 N N . ASN A 1 194 ? -13.545 -1.714 4.854 1.00 94.88 194 ASN A N 1
ATOM 1491 C CA . ASN A 1 194 ? -14.549 -2.740 4.561 1.00 94.88 194 ASN A CA 1
ATOM 1492 C C . ASN A 1 194 ? -14.330 -3.486 3.222 1.00 94.88 194 ASN A C 1
ATOM 1494 O O . ASN A 1 194 ? -15.273 -3.872 2.538 1.00 94.88 194 ASN A O 1
ATOM 1498 N N . TYR A 1 195 ? -13.070 -3.716 2.830 1.00 91.88 195 TYR A N 1
ATOM 1499 C CA . TYR A 1 195 ? -12.732 -4.456 1.606 1.00 91.88 195 TYR A CA 1
ATOM 1500 C C . TYR A 1 195 ? -12.965 -5.969 1.771 1.00 91.88 195 TYR A C 1
ATOM 1502 O O . TYR A 1 195 ? -12.125 -6.679 2.327 1.00 91.88 195 TYR A O 1
ATOM 1510 N N . ALA A 1 196 ? -14.087 -6.462 1.239 1.00 89.38 196 ALA A N 1
ATOM 1511 C CA . ALA A 1 196 ? -14.431 -7.883 1.144 1.00 89.38 196 ALA A CA 1
ATOM 1512 C C . ALA A 1 196 ? -13.966 -8.469 -0.204 1.00 89.38 196 ALA A C 1
ATOM 1514 O O . ALA A 1 196 ? -14.770 -8.759 -1.092 1.00 89.38 196 ALA A O 1
ATOM 1515 N N . THR A 1 197 ? -12.651 -8.594 -0.396 1.00 87.06 197 THR A N 1
ATOM 1516 C CA . THR A 1 197 ? -12.094 -9.121 -1.650 1.00 87.06 197 THR A CA 1
ATOM 1517 C C . THR A 1 197 ? -12.338 -10.622 -1.798 1.00 87.06 197 THR A C 1
ATOM 1519 O O . THR A 1 197 ? -12.083 -11.399 -0.882 1.00 87.06 197 THR A O 1
ATOM 1522 N N . LYS A 1 198 ? -12.794 -11.033 -2.987 1.00 91.12 198 LYS A N 1
ATOM 1523 C CA . LYS A 1 198 ? -12.822 -12.443 -3.420 1.00 91.12 198 LYS A CA 1
ATOM 1524 C C . LYS A 1 198 ? -11.394 -13.005 -3.589 1.00 91.12 198 LYS A C 1
ATOM 1526 O O . LYS A 1 198 ? -10.452 -12.214 -3.634 1.00 91.12 198 LYS A O 1
ATOM 1531 N N . PRO A 1 199 ? -11.206 -14.330 -3.748 1.00 94.38 199 PRO A N 1
ATOM 1532 C CA . PRO A 1 199 ? -9.893 -14.913 -4.029 1.00 94.38 199 PRO A CA 1
ATOM 1533 C C . PRO A 1 199 ? -9.267 -14.310 -5.290 1.00 94.38 199 PRO A C 1
ATOM 1535 O O . PRO A 1 199 ? -9.878 -14.340 -6.360 1.00 94.38 199 PRO A O 1
ATOM 1538 N N . HIS A 1 200 ? -8.074 -13.735 -5.147 1.00 93.94 200 HIS A N 1
ATOM 1539 C CA . HIS A 1 200 ? -7.373 -13.006 -6.205 1.00 93.94 200 HIS A CA 1
ATOM 1540 C C . HIS A 1 200 ? -5.849 -13.032 -6.013 1.00 93.94 200 HIS A C 1
ATOM 1542 O O . HIS A 1 200 ? -5.338 -13.465 -4.979 1.00 93.94 200 HIS A O 1
ATOM 1548 N N . ILE A 1 201 ? -5.138 -12.569 -7.042 1.00 94.38 201 ILE A N 1
ATOM 1549 C CA . ILE A 1 201 ? -3.693 -12.333 -7.061 1.00 94.38 201 ILE A CA 1
ATOM 1550 C C . ILE A 1 201 ? -3.480 -10.880 -7.499 1.00 94.38 201 ILE A C 1
ATOM 1552 O O . ILE A 1 201 ? -4.076 -10.432 -8.484 1.00 94.38 201 ILE A O 1
ATOM 1556 N N . ASP A 1 202 ? -2.593 -10.157 -6.819 1.00 92.88 202 ASP A N 1
ATOM 1557 C CA . ASP A 1 202 ? -2.242 -8.767 -7.119 1.00 92.88 202 ASP A CA 1
ATOM 1558 C C . ASP A 1 202 ? -1.272 -8.679 -8.317 1.00 92.88 202 ASP A C 1
ATOM 1560 O O . ASP A 1 202 ? -0.151 -8.178 -8.222 1.00 92.88 202 ASP A O 1
ATOM 1564 N N . ALA A 1 203 ? -1.693 -9.141 -9.497 1.00 88.00 203 ALA A N 1
ATOM 1565 C CA . ALA A 1 203 ? -0.854 -9.166 -10.705 1.00 88.00 203 ALA A CA 1
ATOM 1566 C C . ALA A 1 203 ? -0.382 -7.768 -11.190 1.00 88.00 203 ALA A C 1
ATOM 1568 O O . ALA A 1 203 ? 0.447 -7.662 -12.096 1.00 88.00 203 ALA A O 1
ATOM 1569 N N . SER A 1 204 ? -0.910 -6.687 -10.598 1.00 85.94 204 SER A N 1
ATOM 1570 C CA . SER A 1 204 ? -0.499 -5.290 -10.825 1.00 85.94 204 SER A CA 1
ATOM 1571 C C . SER A 1 204 ? 0.498 -4.749 -9.784 1.00 85.94 204 SER A C 1
ATOM 1573 O O . SER A 1 204 ? 0.872 -3.574 -9.857 1.00 85.94 204 SER A O 1
ATOM 1575 N N . ASN A 1 205 ? 0.965 -5.579 -8.848 1.00 90.94 205 ASN A N 1
ATOM 1576 C CA . ASN A 1 205 ? 2.056 -5.239 -7.933 1.00 90.94 205 ASN A CA 1
ATOM 1577 C C . ASN A 1 205 ? 3.420 -5.612 -8.548 1.00 90.94 205 ASN A C 1
ATOM 1579 O O . ASN A 1 205 ? 3.519 -6.307 -9.564 1.00 90.94 205 ASN A O 1
ATOM 1583 N N . GLY A 1 206 ? 4.495 -5.078 -7.969 1.00 87.94 206 GLY A N 1
ATOM 1584 C CA . GLY A 1 206 ? 5.862 -5.513 -8.247 1.00 87.94 206 GLY A CA 1
ATOM 1585 C C . GLY A 1 206 ? 6.156 -6.879 -7.620 1.00 87.94 206 GLY A C 1
ATOM 1586 O O . GLY A 1 206 ? 5.377 -7.375 -6.811 1.00 87.94 206 GLY A O 1
ATOM 1587 N N . ARG A 1 207 ? 7.309 -7.469 -7.956 1.00 90.62 207 ARG A N 1
ATOM 1588 C CA . ARG A 1 207 ? 7.759 -8.783 -7.453 1.00 90.62 207 ARG A CA 1
ATOM 1589 C C . ARG A 1 207 ? 8.312 -8.729 -6.020 1.00 90.62 207 ARG A C 1
ATOM 1591 O O . ARG A 1 207 ? 9.363 -9.281 -5.718 1.00 90.62 207 ARG A O 1
ATOM 1598 N N . TYR A 1 208 ? 7.596 -8.045 -5.139 1.00 92.19 208 TYR A N 1
ATOM 1599 C CA . TYR A 1 208 ? 7.926 -7.884 -3.727 1.00 92.19 208 TYR A CA 1
ATOM 1600 C C . TYR A 1 208 ? 6.708 -8.260 -2.890 1.00 92.19 208 TYR A C 1
ATOM 1602 O O . TYR A 1 208 ? 5.576 -8.191 -3.371 1.00 92.19 208 TYR A O 1
ATOM 1610 N N . CYS A 1 209 ? 6.929 -8.659 -1.642 1.00 95.50 209 CYS A N 1
ATOM 1611 C CA . CYS A 1 209 ? 5.825 -8.973 -0.748 1.00 95.50 209 CYS A CA 1
ATOM 1612 C C . CYS A 1 209 ? 4.948 -7.738 -0.482 1.00 95.50 209 CYS A C 1
ATOM 1614 O O . CYS A 1 209 ? 5.443 -6.612 -0.423 1.00 95.50 209 CYS A O 1
ATOM 1616 N N . ASN A 1 210 ? 3.655 -7.960 -0.256 1.00 97.56 210 ASN A N 1
ATOM 1617 C CA . ASN A 1 210 ? 2.812 -7.014 0.468 1.00 97.56 210 ASN A CA 1
ATOM 1618 C C . ASN A 1 210 ? 3.041 -7.236 1.975 1.00 97.56 210 ASN A C 1
ATOM 1620 O O . ASN A 1 210 ? 3.328 -8.361 2.383 1.00 97.56 210 ASN A O 1
ATOM 1624 N N . LEU A 1 211 ? 2.862 -6.200 2.794 1.00 98.50 211 LEU A N 1
ATOM 1625 C CA . LEU A 1 211 ? 2.683 -6.296 4.248 1.00 98.50 211 LEU A CA 1
ATOM 1626 C C . LEU A 1 211 ? 1.269 -5.819 4.594 1.00 98.50 211 LEU A C 1
ATOM 1628 O O . LEU A 1 211 ? 0.869 -4.743 4.145 1.00 98.50 211 LEU A O 1
ATOM 1632 N N . VAL A 1 212 ? 0.522 -6.599 5.375 1.00 98.38 212 VAL A N 1
ATOM 1633 C CA . VAL A 1 212 ? -0.872 -6.314 5.752 1.00 98.38 212 VAL A CA 1
ATOM 1634 C C . VAL A 1 212 ? -1.032 -6.335 7.269 1.00 98.38 212 VAL A C 1
ATOM 1636 O O . VAL A 1 212 ? -0.623 -7.297 7.912 1.00 98.38 212 VAL A O 1
ATOM 1639 N N . LEU A 1 213 ? -1.666 -5.301 7.825 1.00 97.56 213 LEU A N 1
ATOM 1640 C CA . LEU A 1 213 ? -2.049 -5.201 9.238 1.00 97.56 213 LEU A CA 1
ATOM 1641 C C . LEU A 1 213 ? -3.367 -4.429 9.404 1.00 97.56 213 LEU A C 1
ATOM 1643 O O . LEU A 1 213 ? -3.782 -3.690 8.507 1.00 97.56 213 LEU A O 1
ATOM 1647 N N . SER A 1 214 ? -4.030 -4.584 10.549 1.00 96.94 214 SER A N 1
ATOM 1648 C CA . SER A 1 214 ? -5.270 -3.876 10.869 1.00 96.94 214 SER A CA 1
ATOM 1649 C C . SER A 1 214 ? -5.036 -2.556 11.607 1.00 96.94 214 SER A C 1
ATOM 1651 O O . SER A 1 214 ? -4.119 -2.401 12.416 1.00 96.94 214 SER A O 1
ATOM 1653 N N . LEU A 1 215 ? -5.910 -1.595 11.322 1.00 97.31 215 LEU A N 1
ATOM 1654 C CA . LEU A 1 215 ? -6.036 -0.296 11.980 1.00 97.31 215 LEU A CA 1
ATOM 1655 C C . LEU A 1 215 ? -7.374 -0.162 12.731 1.00 97.31 215 LEU A C 1
ATOM 1657 O O . LEU A 1 215 ? -7.630 0.867 13.348 1.00 97.31 215 LEU A O 1
ATOM 1661 N N . SER A 1 216 ? -8.248 -1.167 12.702 1.00 96.50 216 SER A N 1
ATOM 1662 C CA . SER A 1 216 ? -9.466 -1.179 13.516 1.00 96.50 216 SER A CA 1
ATOM 1663 C C . SER A 1 216 ? -9.598 -2.475 14.301 1.00 96.50 216 SER A C 1
ATOM 1665 O O . SER A 1 216 ? -9.054 -3.515 13.939 1.00 96.50 216 SER A O 1
ATOM 1667 N N . LEU A 1 217 ? -10.331 -2.393 15.403 1.00 95.69 217 LEU A N 1
ATOM 1668 C CA . LEU A 1 217 ? -10.740 -3.550 16.183 1.00 95.69 217 LEU A CA 1
ATOM 1669 C C . LEU A 1 217 ? -11.957 -4.169 15.487 1.00 95.69 217 LEU A C 1
ATOM 1671 O O . LEU A 1 217 ? -12.915 -3.455 15.202 1.00 95.69 217 LEU A O 1
ATOM 1675 N N . HIS A 1 218 ? -11.906 -5.467 15.190 1.00 93.81 218 HIS A N 1
ATOM 1676 C CA . HIS A 1 218 ? -12.981 -6.230 14.548 1.00 93.81 218 HIS A CA 1
ATOM 1677 C C . HIS A 1 218 ? -12.861 -7.720 14.897 1.00 93.81 218 HIS A C 1
ATOM 1679 O O . HIS A 1 218 ? -11.765 -8.2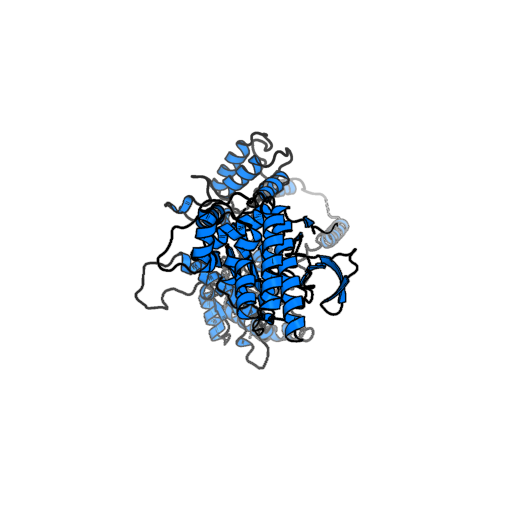08 15.179 1.00 93.81 218 HIS A O 1
ATOM 1685 N N . GLU A 1 219 ? -13.971 -8.459 14.841 1.00 91.19 219 GLU A N 1
ATOM 1686 C CA . GLU A 1 219 ? -13.975 -9.916 15.030 1.00 91.19 219 GLU A CA 1
ATOM 1687 C C . GLU A 1 219 ? -13.862 -10.629 13.675 1.00 91.19 219 GLU A C 1
ATOM 1689 O O . GLU A 1 219 ? -14.540 -10.260 12.716 1.00 91.19 219 GLU A O 1
ATOM 1694 N N . GLY A 1 220 ? -13.001 -11.647 13.574 1.00 93.25 220 GLY A N 1
ATOM 1695 C CA . GLY A 1 220 ? -12.667 -12.287 12.294 1.00 93.25 220 GLY A CA 1
ATOM 1696 C C . GLY A 1 220 ? -11.897 -11.346 11.360 1.00 93.25 220 GLY A C 1
ATOM 1697 O O . GLY A 1 220 ? -11.102 -10.517 11.810 1.00 93.25 220 GLY A O 1
ATOM 1698 N N . GLY A 1 221 ? -12.129 -11.441 10.049 1.00 93.56 221 GLY A N 1
ATOM 1699 C CA . GLY A 1 221 ? -11.457 -10.590 9.060 1.00 93.56 221 GLY A CA 1
ATOM 1700 C C . GLY A 1 221 ? -9.997 -10.960 8.798 1.00 93.56 221 GLY A C 1
A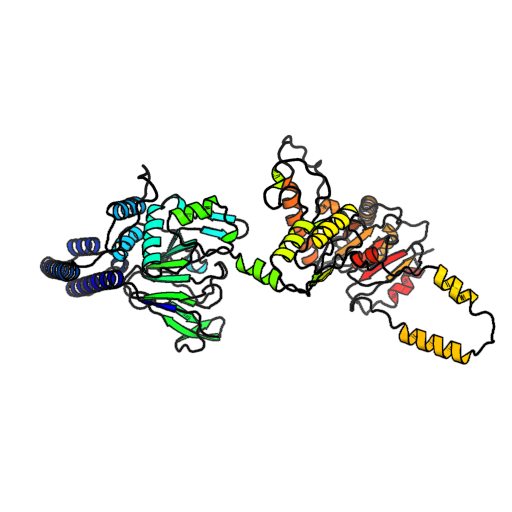TOM 1701 O O . GLY A 1 221 ? -9.228 -10.117 8.321 1.00 93.56 221 GLY A O 1
ATOM 1702 N N . GLU A 1 222 ? -9.614 -12.197 9.116 1.00 95.94 222 GLU A N 1
ATOM 1703 C CA . GLU A 1 222 ? -8.304 -12.780 8.835 1.00 95.94 222 GLU A CA 1
ATOM 1704 C C . GLU A 1 222 ? -7.957 -12.687 7.344 1.00 95.94 222 GLU A C 1
ATOM 1706 O O . GLU A 1 222 ? -8.829 -12.608 6.477 1.00 95.94 222 GLU A O 1
ATOM 1711 N N . LEU A 1 223 ? -6.672 -12.753 7.020 1.00 96.75 223 LEU A N 1
ATOM 1712 C CA . LEU A 1 223 ? -6.212 -12.914 5.650 1.00 96.75 223 LEU A CA 1
ATOM 1713 C C . LEU A 1 223 ? -6.062 -14.412 5.361 1.00 96.75 223 LEU A C 1
ATOM 1715 O O . LEU A 1 223 ? -5.234 -15.077 5.982 1.00 96.75 223 LEU A O 1
ATOM 1719 N N . TRP A 1 224 ? -6.871 -14.961 4.454 1.00 97.62 224 TRP A N 1
ATOM 1720 C CA . TRP A 1 224 ? -6.625 -16.303 3.922 1.00 97.62 224 TRP A CA 1
ATOM 1721 C C . TRP A 1 224 ? -5.597 -16.200 2.798 1.00 97.62 224 TRP A C 1
ATOM 1723 O O . TRP A 1 224 ? -5.741 -15.351 1.914 1.00 97.62 224 TRP A O 1
ATOM 1733 N N . ILE A 1 225 ? -4.582 -17.061 2.833 1.00 97.44 225 ILE A N 1
ATOM 1734 C CA . ILE A 1 225 ? -3.519 -17.146 1.829 1.00 97.44 225 ILE A CA 1
ATOM 1735 C C . ILE A 1 225 ? -3.355 -18.612 1.418 1.00 97.44 225 ILE A C 1
ATOM 1737 O O . ILE A 1 225 ? -3.356 -19.499 2.271 1.00 97.44 225 ILE A O 1
ATOM 1741 N N . GLU A 1 226 ? -3.201 -18.861 0.119 1.00 96.44 226 GLU A N 1
ATOM 1742 C CA . GLU A 1 226 ? -2.930 -20.180 -0.451 1.00 96.44 226 GLU A CA 1
ATOM 1743 C C . GLU A 1 226 ? -1.667 -20.814 0.140 1.00 96.44 226 GLU A C 1
ATOM 1745 O O . GLU A 1 226 ? -0.582 -20.231 0.139 1.00 96.44 226 GLU A O 1
ATOM 1750 N N . ASP A 1 227 ? -1.818 -22.041 0.622 1.00 94.62 227 ASP A N 1
ATOM 1751 C CA . ASP A 1 227 ? -0.790 -22.823 1.298 1.00 94.62 227 ASP A CA 1
ATOM 1752 C C . ASP A 1 227 ? -1.144 -24.306 1.131 1.00 94.62 227 ASP A C 1
ATOM 1754 O O . ASP A 1 227 ? -2.203 -24.769 1.562 1.00 94.62 227 ASP A O 1
ATOM 1758 N N . ALA A 1 228 ? -0.247 -25.068 0.503 1.00 90.75 228 ALA A N 1
ATOM 1759 C CA . ALA A 1 228 ? -0.437 -26.495 0.246 1.00 90.75 228 ALA A CA 1
ATOM 1760 C C . ALA A 1 228 ? -0.542 -27.336 1.536 1.00 90.75 228 ALA A C 1
ATOM 1762 O O . ALA A 1 228 ? -1.166 -28.404 1.526 1.00 90.75 228 ALA A O 1
ATOM 1763 N N . CYS A 1 229 ? 0.046 -26.848 2.633 1.00 91.31 229 CYS A N 1
ATOM 1764 C CA . CYS A 1 229 ? -0.025 -27.433 3.972 1.00 91.31 229 CYS A CA 1
ATOM 1765 C C . CYS A 1 229 ? -1.231 -26.922 4.784 1.00 91.31 229 CYS A C 1
ATOM 1767 O O . CYS A 1 229 ? -1.517 -27.461 5.854 1.00 91.31 229 CYS A O 1
ATOM 1769 N N . GLY A 1 230 ? -1.943 -25.914 4.275 1.00 92.44 230 GLY A N 1
ATOM 1770 C CA . GLY A 1 230 ? -3.045 -25.251 4.953 1.00 92.44 230 GLY A CA 1
ATOM 1771 C C . GLY A 1 230 ? -4.298 -26.116 5.105 1.00 92.44 230 GLY A C 1
ATOM 1772 O O . GLY A 1 230 ? -4.608 -26.985 4.283 1.00 92.44 230 GLY A O 1
ATOM 1773 N N . SER A 1 231 ? -5.046 -25.860 6.180 1.00 94.31 231 SER A N 1
ATOM 1774 C CA . SER A 1 231 ? -6.262 -26.596 6.553 1.00 94.31 231 SER A CA 1
ATOM 1775 C C . SER A 1 231 ? -7.568 -25.879 6.190 1.00 94.31 231 SER A C 1
ATOM 1777 O O . SER A 1 231 ? -8.631 -26.501 6.225 1.00 94.31 231 SER A O 1
ATOM 1779 N N . ALA A 1 232 ? -7.514 -24.594 5.825 1.00 95.88 232 ALA A N 1
ATOM 1780 C CA . ALA A 1 232 ? -8.679 -23.805 5.448 1.00 95.88 232 ALA A CA 1
ATOM 1781 C C . ALA A 1 232 ? -8.875 -23.831 3.927 1.00 95.88 232 ALA A C 1
ATOM 1783 O O . ALA A 1 232 ? -8.007 -23.398 3.171 1.00 95.88 232 ALA A O 1
ATOM 1784 N N . TYR A 1 233 ? -10.036 -24.305 3.481 1.00 96.19 233 TYR A N 1
ATOM 1785 C CA . TYR A 1 233 ? -10.373 -24.396 2.062 1.00 96.19 233 TYR A CA 1
ATOM 1786 C C . TYR A 1 233 ? -11.227 -23.211 1.614 1.00 96.19 233 TYR A C 1
ATOM 1788 O O . TYR A 1 233 ? -12.072 -22.725 2.369 1.00 96.19 233 TYR A O 1
ATOM 1796 N N . ILE A 1 234 ? -11.035 -22.795 0.366 1.00 95.19 234 ILE A N 1
ATOM 1797 C CA . ILE A 1 234 ? -11.876 -21.818 -0.332 1.00 95.19 234 ILE A CA 1
ATOM 1798 C C . ILE A 1 234 ? -12.257 -22.360 -1.709 1.00 95.19 234 ILE A C 1
ATOM 1800 O O . ILE A 1 234 ? -11.529 -23.177 -2.269 1.00 95.19 234 ILE A O 1
ATOM 1804 N N . GLU A 1 235 ? -13.358 -21.881 -2.279 1.00 93.88 235 GLU A N 1
ATOM 1805 C CA . GLU A 1 235 ? -13.692 -22.161 -3.675 1.00 93.88 235 GLU A CA 1
ATOM 1806 C C . GLU A 1 235 ? -13.112 -21.075 -4.594 1.00 93.88 235 GLU A C 1
ATOM 1808 O O . GLU A 1 235 ? -13.369 -19.883 -4.411 1.00 93.88 235 GLU A O 1
ATOM 1813 N N . HIS A 1 236 ? -12.340 -21.488 -5.597 1.00 92.50 236 HIS A N 1
ATOM 1814 C CA . HIS A 1 236 ? -11.832 -20.628 -6.661 1.00 92.50 236 HIS A CA 1
ATOM 1815 C C . HIS A 1 236 ? -11.877 -21.393 -7.989 1.00 92.50 236 HIS A C 1
ATOM 1817 O O . HIS A 1 236 ? -11.399 -22.522 -8.068 1.00 92.50 236 HIS A O 1
ATOM 1823 N N . GLU A 1 237 ? -12.504 -20.809 -9.014 1.00 90.75 237 GLU A N 1
ATOM 1824 C CA . GLU A 1 237 ? -12.668 -21.416 -10.350 1.00 90.75 237 GLU A CA 1
ATOM 1825 C C . GLU A 1 237 ? -13.223 -22.862 -10.328 1.00 90.75 237 GLU A C 1
ATOM 1827 O O . GLU A 1 237 ? -12.787 -23.737 -11.077 1.00 90.75 237 GLU A O 1
ATOM 1832 N N . GLY A 1 238 ? -14.183 -23.133 -9.432 1.00 90.94 238 GLY A N 1
ATOM 1833 C CA . GLY A 1 238 ? -14.795 -24.458 -9.255 1.00 90.94 238 GLY A CA 1
ATOM 1834 C C . GLY A 1 238 ? -13.886 -25.500 -8.588 1.00 90.94 238 GLY A C 1
ATOM 1835 O O . GLY A 1 238 ? -14.176 -26.695 -8.636 1.00 90.94 238 GLY A O 1
ATOM 1836 N N . ARG A 1 239 ? -12.771 -25.075 -7.981 1.00 93.88 239 ARG A N 1
ATOM 1837 C CA . ARG A 1 239 ? -11.824 -25.928 -7.251 1.00 93.88 239 ARG A CA 1
ATOM 1838 C C . ARG A 1 239 ? -11.730 -25.503 -5.792 1.00 93.88 239 ARG A C 1
ATOM 1840 O O . ARG A 1 239 ? -11.742 -24.315 -5.482 1.00 93.88 239 ARG A O 1
ATOM 1847 N N . LEU A 1 240 ? -11.576 -26.482 -4.902 1.00 95.19 240 LEU A N 1
ATOM 1848 C CA . LEU A 1 240 ? -11.255 -26.227 -3.500 1.00 95.19 240 LEU A CA 1
ATOM 1849 C C . LEU A 1 240 ? -9.741 -26.052 -3.339 1.00 95.19 240 LEU A C 1
ATOM 1851 O O . LEU A 1 240 ? -8.993 -27.028 -3.409 1.00 95.19 240 LEU A O 1
ATOM 1855 N N . ILE A 1 241 ? -9.300 -24.814 -3.126 1.00 96.31 241 ILE A N 1
ATOM 1856 C CA . ILE A 1 241 ? -7.893 -24.465 -2.899 1.00 96.31 241 ILE A CA 1
ATOM 1857 C C . ILE A 1 241 ? -7.607 -24.476 -1.395 1.00 96.31 241 ILE A C 1
ATOM 1859 O O . ILE A 1 241 ? -8.421 -23.999 -0.602 1.00 96.31 241 ILE A O 1
ATOM 1863 N N . ARG A 1 242 ? -6.461 -25.042 -1.000 1.00 96.38 242 ARG A N 1
ATOM 1864 C CA . ARG A 1 242 ? -5.987 -25.075 0.393 1.00 96.38 242 ARG A CA 1
ATOM 1865 C C . ARG A 1 242 ? -5.222 -23.813 0.748 1.00 96.38 242 ARG A C 1
ATOM 1867 O O . ARG A 1 242 ? -4.493 -23.266 -0.075 1.00 96.38 242 ARG A O 1
ATOM 1874 N N . GLY A 1 243 ? -5.375 -23.386 1.991 1.00 96.69 243 GLY A N 1
ATOM 1875 C CA . GLY A 1 243 ? -4.637 -22.265 2.530 1.00 96.69 243 GLY A CA 1
ATOM 1876 C C . GLY A 1 243 ? -4.749 -22.134 4.034 1.00 96.69 243 GLY A C 1
ATOM 1877 O O . GLY A 1 243 ? -5.409 -22.927 4.714 1.00 96.69 243 GLY A O 1
ATOM 1878 N N . THR A 1 244 ? -4.084 -21.112 4.545 1.00 97.12 244 THR A N 1
ATOM 1879 C CA . THR A 1 244 ? -3.970 -20.818 5.969 1.00 97.12 244 THR A CA 1
ATOM 1880 C C . THR A 1 244 ? -4.597 -19.453 6.243 1.00 97.12 244 THR A C 1
ATOM 1882 O O . THR A 1 244 ? -4.520 -18.534 5.426 1.00 97.12 244 THR A O 1
ATOM 1885 N N . ARG A 1 245 ? -5.307 -19.330 7.373 1.00 96.94 245 ARG A N 1
ATOM 1886 C CA . ARG A 1 245 ? -5.887 -18.059 7.830 1.00 96.94 245 ARG A CA 1
ATOM 1887 C C . ARG A 1 245 ? -4.924 -17.400 8.802 1.00 96.94 245 ARG A C 1
ATOM 1889 O O . ARG A 1 245 ? -4.565 -18.000 9.810 1.00 96.94 245 ARG A O 1
ATOM 1896 N N . HIS A 1 246 ? -4.557 -16.161 8.516 1.00 97.12 246 HIS A N 1
ATOM 1897 C CA . HIS A 1 246 ? -3.652 -15.372 9.335 1.00 97.12 246 HIS A CA 1
ATOM 1898 C C . HIS A 1 246 ? -4.416 -14.204 9.960 1.00 97.12 246 HIS A C 1
ATOM 1900 O O . HIS A 1 246 ? -5.013 -13.389 9.253 1.00 97.12 246 HIS A O 1
ATOM 1906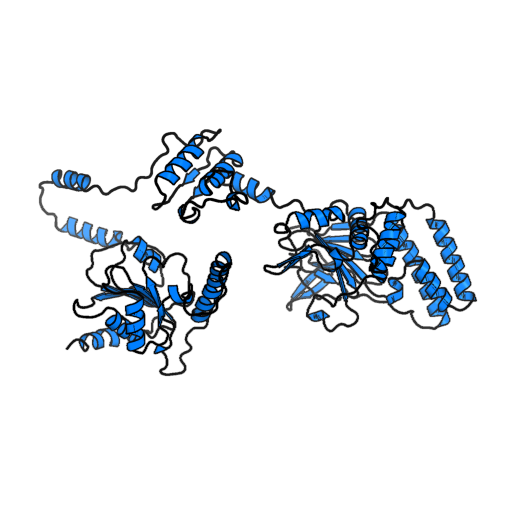 N N . GLY A 1 247 ? -4.390 -14.105 11.291 1.00 95.88 247 GLY A N 1
ATOM 1907 C CA . GLY A 1 247 ? -4.836 -12.895 11.981 1.00 95.88 247 GLY A CA 1
ATOM 1908 C C . GLY A 1 247 ? -4.020 -11.680 11.527 1.00 95.88 247 GLY A C 1
ATOM 1909 O O . GLY A 1 247 ? -2.882 -11.828 11.086 1.00 95.88 247 GLY A O 1
ATOM 1910 N N . ILE A 1 248 ? -4.604 -10.487 11.621 1.00 95.19 248 ILE A N 1
ATOM 1911 C CA . ILE A 1 248 ? -3.955 -9.228 11.204 1.00 95.19 248 ILE A CA 1
ATOM 1912 C C . ILE A 1 248 ? -4.075 -8.106 12.249 1.00 95.19 248 ILE A C 1
ATOM 1914 O O . ILE A 1 248 ? -3.764 -6.958 11.952 1.00 95.19 248 ILE A O 1
ATOM 1918 N N . LEU A 1 249 ? -4.590 -8.407 13.448 1.00 91.94 249 LEU A N 1
ATOM 1919 C CA . LEU A 1 249 ? -4.828 -7.397 14.485 1.00 91.94 249 LEU A CA 1
ATOM 1920 C C . LEU A 1 249 ? -3.596 -7.192 15.376 1.00 91.94 249 LEU A C 1
ATOM 1922 O O . LEU A 1 249 ? -3.069 -6.092 15.430 1.00 91.94 249 LEU A O 1
ATOM 1926 N N . LEU A 1 250 ? -3.117 -8.258 16.027 1.00 92.94 250 LEU A N 1
ATOM 1927 C CA . LEU A 1 250 ? -1.937 -8.250 16.913 1.00 92.94 250 LEU A CA 1
ATOM 1928 C C . LEU A 1 250 ? -0.635 -8.654 16.190 1.00 92.94 250 LEU A C 1
ATOM 1930 O O . LEU A 1 250 ? 0.391 -8.897 16.817 1.00 92.94 250 LEU A O 1
ATOM 1934 N N . GLN A 1 251 ? -0.686 -8.765 14.864 1.00 95.62 251 GLN A N 1
ATOM 1935 C CA . GLN A 1 251 ? 0.418 -9.189 14.008 1.00 95.62 251 GLN A CA 1
ATOM 1936 C C . GLN A 1 251 ? 0.221 -8.607 12.604 1.00 95.62 251 GLN A C 1
ATOM 1938 O O . GLN A 1 251 ? -0.914 -8.372 12.183 1.00 95.62 251 GLN A O 1
ATOM 1943 N N . ALA A 1 252 ? 1.309 -8.426 11.866 1.00 97.69 252 ALA A N 1
ATOM 1944 C CA . ALA A 1 252 ? 1.288 -8.164 10.436 1.00 97.69 252 ALA A CA 1
ATOM 1945 C C . ALA A 1 252 ? 1.602 -9.444 9.645 1.00 97.69 252 ALA A C 1
ATOM 1947 O O . ALA A 1 252 ? 2.253 -10.362 10.144 1.00 97.69 252 ALA A O 1
ATOM 1948 N N . VAL A 1 253 ? 1.146 -9.505 8.396 1.00 98.31 253 VAL A N 1
ATOM 1949 C CA . VAL A 1 253 ? 1.366 -10.645 7.495 1.00 98.31 253 VAL A CA 1
ATOM 1950 C C . VAL A 1 253 ? 2.083 -10.156 6.245 1.00 98.31 253 VAL A C 1
ATOM 1952 O O . VAL A 1 253 ? 1.573 -9.275 5.547 1.00 98.31 253 VAL A O 1
ATOM 1955 N N . ARG A 1 254 ? 3.265 -10.712 5.964 1.00 98.00 254 ARG A N 1
ATOM 1956 C CA . ARG A 1 254 ? 4.104 -10.364 4.812 1.00 98.00 254 ARG A CA 1
ATOM 1957 C C . ARG A 1 254 ? 4.154 -11.536 3.833 1.00 98.00 254 ARG A C 1
ATOM 1959 O O . ARG A 1 254 ? 4.520 -12.634 4.230 1.00 98.00 254 ARG A O 1
ATOM 1966 N N . PHE A 1 255 ? 3.761 -11.332 2.574 1.00 97.50 255 PHE A N 1
ATOM 1967 C CA . PHE A 1 255 ? 3.626 -12.427 1.596 1.00 97.50 255 PHE A CA 1
ATOM 1968 C C . PHE A 1 255 ? 3.658 -11.947 0.127 1.00 97.50 255 PHE A C 1
ATOM 1970 O O . PHE A 1 255 ? 3.300 -10.793 -0.144 1.00 97.50 255 PHE A O 1
ATOM 197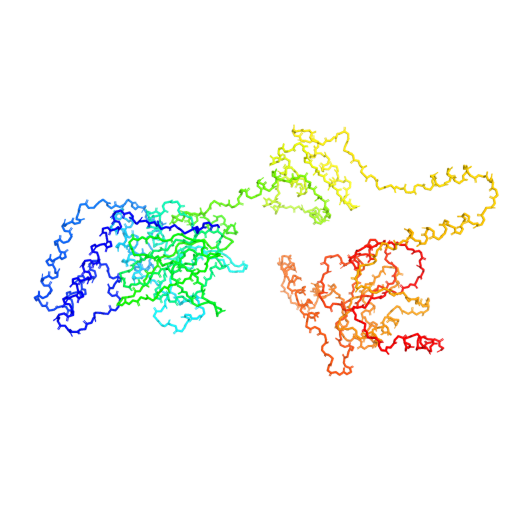7 N N . PRO A 1 256 ? 4.050 -12.792 -0.848 1.00 95.56 256 PRO A N 1
ATOM 1978 C CA . PRO A 1 256 ? 4.118 -12.446 -2.273 1.00 95.56 256 PRO A CA 1
ATOM 1979 C C . PRO A 1 256 ? 2.734 -12.429 -2.958 1.00 95.56 256 PRO A C 1
ATOM 1981 O O . PRO A 1 256 ? 2.418 -13.251 -3.818 1.00 95.56 256 PRO A O 1
ATOM 1984 N N . ALA A 1 257 ? 1.913 -11.430 -2.625 1.00 95.50 257 ALA A N 1
ATOM 1985 C CA . ALA A 1 257 ? 0.564 -11.234 -3.172 1.00 95.50 257 ALA A CA 1
ATOM 1986 C C . ALA A 1 257 ? 0.483 -11.178 -4.713 1.00 95.50 257 ALA A C 1
ATOM 1988 O O . ALA A 1 257 ? -0.573 -11.449 -5.281 1.00 95.50 257 ALA A O 1
ATOM 1989 N N . TYR A 1 258 ? 1.586 -10.847 -5.395 1.00 93.62 258 TYR A N 1
ATOM 1990 C CA . TYR A 1 258 ? 1.690 -10.812 -6.860 1.00 93.62 258 TYR A CA 1
ATOM 1991 C C . TYR A 1 258 ? 1.700 -12.202 -7.524 1.00 93.62 258 TYR A C 1
ATOM 1993 O O . TYR A 1 258 ? 1.579 -12.290 -8.747 1.00 93.62 258 TYR A O 1
ATOM 2001 N N . SER A 1 259 ? 1.873 -13.276 -6.745 1.00 93.38 259 SER A N 1
ATOM 2002 C CA . SER A 1 259 ? 1.958 -14.661 -7.233 1.00 93.38 259 SER A CA 1
ATOM 2003 C C . SER A 1 259 ? 1.191 -15.685 -6.392 1.00 93.38 259 SER A C 1
ATOM 2005 O O . SER A 1 259 ? 1.201 -16.859 -6.743 1.00 93.38 259 SER A O 1
ATOM 2007 N N . GLN A 1 260 ? 0.557 -15.272 -5.292 1.00 94.31 260 GLN A N 1
ATOM 2008 C CA . GLN A 1 260 ? -0.089 -16.165 -4.329 1.00 94.31 260 GLN A CA 1
ATOM 2009 C C . GLN A 1 260 ? -1.562 -15.785 -4.150 1.00 94.31 260 GLN A C 1
ATOM 2011 O O . GLN A 1 260 ? -1.883 -14.617 -3.895 1.00 94.31 260 GLN A O 1
ATOM 2016 N N . LEU A 1 261 ? -2.460 -16.763 -4.306 1.00 96.31 261 LEU A N 1
ATOM 2017 C CA . LEU A 1 261 ? -3.897 -16.533 -4.189 1.00 96.31 261 LEU A CA 1
ATOM 2018 C C . LEU A 1 261 ? -4.254 -16.180 -2.739 1.00 96.31 261 LEU A C 1
ATOM 2020 O O . LEU A 1 261 ? -3.821 -16.848 -1.801 1.00 96.31 261 LEU A O 1
ATOM 2024 N N . HIS A 1 262 ? -5.046 -15.128 -2.542 1.00 96.56 262 HIS A N 1
ATOM 2025 C CA . HIS A 1 262 ? -5.438 -14.669 -1.210 1.00 96.56 262 HIS A CA 1
ATOM 2026 C C . HIS A 1 262 ? -6.811 -13.975 -1.208 1.00 96.56 262 HIS A C 1
ATOM 2028 O O . HIS A 1 262 ? -7.318 -13.548 -2.249 1.00 96.56 262 HIS A O 1
ATOM 2034 N N . GLN A 1 263 ? -7.429 -13.869 -0.028 1.00 95.50 263 GLN A N 1
ATOM 2035 C CA . GLN A 1 263 ? -8.678 -13.125 0.186 1.00 95.50 263 GLN A CA 1
ATOM 2036 C C . GLN A 1 263 ? -8.816 -12.614 1.624 1.00 95.50 263 GLN A C 1
ATOM 2038 O O . GLN A 1 263 ? -8.278 -13.208 2.561 1.00 95.50 263 GLN A O 1
ATOM 2043 N N . ALA A 1 264 ? -9.609 -11.558 1.814 1.00 94.94 264 ALA A N 1
ATOM 2044 C CA . ALA A 1 264 ? -10.113 -11.213 3.139 1.00 94.94 264 ALA A CA 1
ATOM 2045 C C . ALA A 1 264 ? -11.186 -12.232 3.569 1.00 94.94 264 ALA A C 1
ATOM 2047 O O . ALA A 1 264 ? -12.156 -12.463 2.849 1.00 94.94 264 ALA A O 1
ATOM 2048 N N . CYS A 1 265 ? -11.031 -12.836 4.748 1.00 95.44 265 CYS A N 1
ATOM 2049 C CA . CYS A 1 265 ? -12.098 -13.601 5.390 1.00 95.44 265 CYS A CA 1
ATOM 2050 C C . CYS A 1 265 ? -13.239 -12.669 5.822 1.00 95.44 265 CYS A C 1
ATOM 2052 O O . CYS A 1 265 ? -13.045 -11.466 5.995 1.00 95.44 265 CYS A O 1
ATOM 2054 N N . SER A 1 266 ? -14.424 -13.234 6.054 1.00 93.81 266 SER A N 1
ATOM 2055 C CA . SER A 1 266 ? -15.547 -12.526 6.675 1.00 93.81 266 SER A CA 1
ATOM 2056 C C . SER A 1 266 ? -15.183 -11.990 8.064 1.00 93.81 266 SER A C 1
ATOM 2058 O O . SER A 1 266 ? -14.543 -12.695 8.846 1.00 93.81 266 SER A O 1
ATOM 2060 N N . TRP A 1 267 ? -15.653 -10.788 8.389 1.00 94.94 267 TRP A N 1
ATOM 2061 C CA . TRP A 1 267 ? -15.585 -10.194 9.727 1.00 94.94 267 TRP A CA 1
ATOM 2062 C C . TRP A 1 267 ? -16.985 -9.844 10.239 1.00 94.94 267 TRP A C 1
ATOM 2064 O O . TRP A 1 267 ? -17.958 -9.865 9.483 1.00 94.94 267 TRP A O 1
ATOM 2074 N N . ALA A 1 268 ? -17.073 -9.519 11.525 1.00 90.12 268 ALA A N 1
ATOM 2075 C CA . ALA A 1 268 ? -18.296 -9.104 12.195 1.00 90.12 268 ALA A CA 1
ATOM 2076 C C . ALA A 1 268 ? -18.046 -7.935 13.165 1.00 90.12 268 ALA A C 1
ATOM 2078 O O . ALA A 1 268 ? -16.904 -7.540 13.421 1.00 90.12 268 ALA A O 1
ATOM 2079 N N . CYS A 1 269 ? -19.149 -7.424 13.720 1.00 87.25 269 CYS A N 1
ATOM 2080 C CA . CYS A 1 269 ? -19.232 -6.422 14.793 1.00 87.25 269 CYS A CA 1
ATOM 2081 C C . CYS A 1 269 ? -18.833 -4.998 14.380 1.00 87.25 269 CYS A C 1
ATOM 2083 O O . CYS A 1 269 ? -19.631 -4.079 14.545 1.00 87.25 269 CYS A O 1
ATOM 2085 N N . TYR A 1 270 ? -17.653 -4.814 13.791 1.00 94.56 270 TYR A N 1
ATOM 2086 C CA . TYR A 1 270 ? -17.066 -3.497 13.541 1.00 94.56 270 TYR A CA 1
ATOM 2087 C C . TYR A 1 270 ? -16.513 -3.346 12.121 1.00 94.56 270 TYR A C 1
ATOM 2089 O O . TYR A 1 270 ? -16.235 -4.330 11.433 1.00 94.56 270 TYR A O 1
ATOM 2097 N N . ASP A 1 271 ? -16.342 -2.097 11.684 1.00 94.81 271 ASP A N 1
ATOM 2098 C CA . ASP A 1 271 ? -15.727 -1.771 10.397 1.00 94.81 271 ASP A CA 1
ATOM 2099 C C . ASP A 1 271 ? -14.285 -2.294 10.347 1.00 94.81 271 ASP A C 1
ATOM 2101 O O . ASP A 1 271 ? -13.476 -2.006 11.233 1.00 94.81 271 ASP A O 1
ATOM 2105 N N . ARG A 1 272 ? -13.929 -3.013 9.280 1.00 95.75 272 ARG A N 1
ATOM 2106 C CA . ARG A 1 272 ? -12.580 -3.551 9.059 1.00 95.75 272 ARG A CA 1
ATOM 2107 C C . ARG A 1 272 ? -11.748 -2.562 8.255 1.00 95.75 272 ARG A C 1
ATOM 2109 O O . ARG A 1 272 ? -11.999 -2.361 7.068 1.00 95.75 272 ARG A O 1
ATOM 2116 N N . VAL A 1 273 ? -10.733 -1.973 8.877 1.00 97.06 273 VAL A N 1
ATOM 2117 C CA . VAL A 1 273 ? -9.832 -1.000 8.251 1.00 97.06 273 VAL A CA 1
ATOM 2118 C C . VAL A 1 273 ? -8.420 -1.556 8.268 1.00 97.06 273 VAL A C 1
ATOM 2120 O O . VAL A 1 273 ? -7.841 -1.723 9.333 1.00 97.06 273 VAL A O 1
ATOM 2123 N N . THR A 1 274 ? -7.849 -1.837 7.100 1.00 97.56 274 THR A N 1
ATOM 2124 C CA . THR A 1 274 ? -6.518 -2.456 6.987 1.00 97.56 274 THR A CA 1
ATOM 2125 C C . THR A 1 274 ? -5.534 -1.568 6.250 1.00 97.56 274 THR A C 1
ATOM 2127 O O . THR A 1 274 ? -5.885 -0.969 5.233 1.00 97.56 274 THR A O 1
ATOM 2130 N N . LEU A 1 275 ? -4.289 -1.546 6.720 1.00 98.44 275 LEU A N 1
ATOM 2131 C CA . LEU A 1 275 ? -3.155 -0.954 6.024 1.00 98.44 275 LEU A CA 1
ATOM 2132 C C . LEU A 1 275 ? -2.434 -2.034 5.211 1.00 98.44 275 LEU A C 1
ATOM 2134 O O . LEU A 1 275 ? -2.077 -3.084 5.740 1.00 98.44 275 LEU A O 1
ATOM 2138 N N . VAL A 1 276 ? -2.211 -1.755 3.928 1.00 98.19 276 VAL A N 1
ATOM 2139 C CA . VAL A 1 276 ? -1.453 -2.601 3.001 1.00 98.19 276 VAL A CA 1
ATOM 2140 C C . VAL A 1 276 ? -0.266 -1.805 2.468 1.00 98.19 276 VAL A C 1
ATOM 2142 O O . VAL A 1 276 ? -0.455 -0.830 1.741 1.00 98.19 276 VAL A O 1
ATOM 2145 N N . ALA A 1 277 ? 0.955 -2.213 2.807 1.00 98.50 277 ALA A N 1
ATOM 2146 C CA . ALA A 1 277 ? 2.187 -1.646 2.264 1.00 98.50 277 ALA A CA 1
ATOM 2147 C C . ALA A 1 277 ? 2.731 -2.558 1.161 1.00 98.50 277 ALA A C 1
ATOM 2149 O O . ALA A 1 277 ? 3.121 -3.695 1.427 1.00 98.50 277 ALA A O 1
ATOM 2150 N N . TYR A 1 278 ? 2.755 -2.068 -0.076 1.00 97.62 278 TYR A N 1
ATOM 2151 C CA . TYR A 1 278 ? 3.102 -2.848 -1.262 1.00 97.62 278 TYR A CA 1
ATOM 2152 C C . TYR A 1 278 ? 3.981 -2.059 -2.237 1.00 97.62 278 TYR A C 1
ATOM 2154 O O . TYR A 1 278 ? 4.118 -0.835 -2.162 1.00 97.62 278 TYR A O 1
ATOM 2162 N N . THR A 1 279 ? 4.590 -2.763 -3.185 1.00 95.94 279 THR A N 1
ATOM 2163 C CA . THR A 1 279 ? 5.345 -2.137 -4.274 1.00 95.94 279 THR A CA 1
ATOM 2164 C C . THR A 1 279 ? 4.491 -2.089 -5.537 1.00 95.94 279 THR A C 1
ATOM 2166 O O . THR A 1 279 ? 4.041 -3.124 -6.022 1.00 95.94 279 THR A O 1
ATOM 2169 N N . ALA A 1 280 ? 4.289 -0.900 -6.109 1.00 93.38 280 ALA A N 1
ATOM 2170 C CA . ALA A 1 280 ? 3.648 -0.750 -7.414 1.00 93.38 280 ALA A CA 1
ATOM 2171 C C . ALA A 1 280 ? 4.463 -1.440 -8.529 1.00 93.38 280 ALA A C 1
ATOM 2173 O O . ALA A 1 280 ? 5.695 -1.383 -8.546 1.00 93.38 280 ALA A O 1
ATOM 2174 N N . GLN A 1 281 ? 3.793 -2.063 -9.504 1.00 89.94 281 GLN A N 1
ATOM 2175 C CA . GLN A 1 281 ? 4.467 -2.654 -10.665 1.00 89.94 281 GLN A CA 1
ATOM 2176 C C . GLN A 1 281 ? 5.272 -1.603 -11.450 1.00 89.94 281 GLN A C 1
ATOM 2178 O O . GLN A 1 281 ? 4.808 -0.487 -11.667 1.00 89.94 281 GLN A O 1
ATOM 2183 N N . ARG A 1 282 ? 6.453 -1.968 -11.963 1.00 85.19 28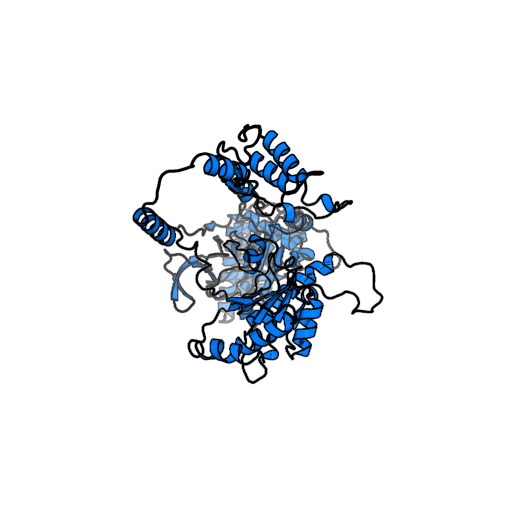2 ARG A N 1
ATOM 2184 C CA . ARG A 1 282 ? 7.325 -1.077 -12.759 1.00 85.19 282 ARG A CA 1
ATOM 2185 C C . ARG A 1 282 ? 7.792 0.197 -12.022 1.00 85.19 282 ARG A C 1
ATOM 2187 O O . ARG A 1 282 ? 8.014 1.236 -12.656 1.00 85.19 282 ARG A O 1
ATOM 2194 N N . TRP A 1 283 ? 7.907 0.156 -10.691 1.00 87.62 283 TRP A N 1
ATOM 2195 C CA . TRP A 1 283 ? 8.357 1.293 -9.873 1.00 87.62 283 TRP A CA 1
ATOM 2196 C C . TRP A 1 283 ? 9.785 1.764 -10.231 1.00 87.62 283 TRP A C 1
ATOM 2198 O O . TRP A 1 283 ? 10.116 2.940 -10.067 1.00 87.62 283 TRP A O 1
ATOM 2208 N N . GLU A 1 284 ? 10.612 0.884 -10.803 1.00 84.56 284 GLU A N 1
ATOM 2209 C CA . GLU A 1 284 ? 11.957 1.182 -11.303 1.00 84.56 284 GLU A CA 1
ATOM 2210 C C . GLU A 1 284 ? 11.958 2.175 -12.480 1.00 84.56 284 GLU A C 1
ATOM 2212 O O . GLU A 1 284 ? 12.987 2.766 -12.803 1.00 84.56 284 GLU A O 1
ATOM 2217 N N . ARG A 1 285 ? 10.798 2.391 -13.120 1.00 84.12 285 ARG A N 1
ATOM 2218 C CA . ARG A 1 285 ? 10.608 3.370 -14.207 1.00 84.12 285 ARG A CA 1
ATOM 2219 C C . ARG A 1 285 ? 10.194 4.757 -13.725 1.00 84.12 285 ARG A C 1
ATOM 2221 O O . ARG A 1 285 ? 10.020 5.648 -14.560 1.00 84.12 285 ARG A O 1
ATOM 2228 N N . LEU A 1 286 ? 9.965 4.940 -12.426 1.00 85.62 286 LEU A N 1
ATOM 2229 C CA . LEU A 1 286 ? 9.642 6.248 -11.861 1.00 85.62 286 LEU A CA 1
ATOM 2230 C C . LEU A 1 286 ? 10.862 7.175 -11.991 1.00 85.62 286 LEU A C 1
ATOM 2232 O O . LEU A 1 286 ? 12.009 6.750 -11.876 1.00 85.62 286 LEU A O 1
ATOM 2236 N N . GLY A 1 287 ? 10.623 8.457 -12.272 1.00 82.94 287 GLY A N 1
ATOM 2237 C CA . GLY A 1 287 ? 11.712 9.427 -12.402 1.00 82.94 287 GLY A CA 1
ATOM 2238 C C . GLY A 1 287 ? 12.404 9.705 -11.055 1.00 82.94 287 GLY A C 1
ATOM 2239 O O . GLY A 1 287 ? 11.734 9.635 -10.026 1.00 82.94 287 GLY A O 1
ATOM 2240 N N . PRO A 1 288 ? 13.685 10.131 -11.032 1.00 85.19 288 PRO A N 1
ATOM 2241 C CA . PRO A 1 288 ? 14.425 10.373 -9.784 1.00 85.19 288 PRO A CA 1
ATOM 2242 C C . PRO A 1 288 ? 13.742 11.341 -8.804 1.00 85.19 288 PRO A C 1
ATOM 2244 O O . PRO A 1 288 ? 13.848 11.174 -7.597 1.00 85.19 288 PRO A O 1
ATOM 2247 N N . PHE A 1 289 ? 12.988 12.322 -9.314 1.00 89.00 289 PHE A N 1
ATOM 2248 C CA . PHE A 1 289 ? 12.164 13.218 -8.494 1.00 89.00 289 PHE A CA 1
ATOM 2249 C C . PHE A 1 289 ? 11.093 12.471 -7.681 1.00 89.00 289 PHE A C 1
ATOM 2251 O O . PHE A 1 289 ? 10.827 12.830 -6.539 1.00 89.00 289 PHE A O 1
ATOM 2258 N N . VAL A 1 290 ? 10.482 11.434 -8.263 1.00 91.62 290 VAL A N 1
ATOM 2259 C CA . VAL A 1 290 ? 9.460 10.615 -7.601 1.00 91.62 290 VAL A CA 1
ATOM 2260 C C . VAL A 1 290 ? 10.096 9.726 -6.537 1.00 91.62 290 VAL A C 1
ATOM 2262 O O . VAL A 1 290 ? 9.569 9.675 -5.432 1.00 91.62 290 VAL A O 1
ATOM 2265 N N . HIS A 1 291 ? 11.236 9.087 -6.835 1.00 91.44 291 HIS A N 1
ATOM 2266 C CA . HIS A 1 291 ? 12.001 8.320 -5.839 1.00 91.44 291 HIS A CA 1
ATOM 2267 C C . HIS A 1 291 ? 12.370 9.199 -4.641 1.00 91.44 291 HIS A C 1
ATOM 2269 O O . HIS A 1 291 ? 11.940 8.908 -3.531 1.00 91.44 291 HIS A O 1
ATOM 2275 N N . HIS A 1 292 ? 13.016 10.342 -4.886 1.00 92.25 292 HIS A N 1
ATOM 2276 C CA . HIS A 1 292 ? 13.412 11.276 -3.832 1.00 92.25 292 HIS A CA 1
ATOM 2277 C C . HIS A 1 292 ? 12.226 11.784 -2.995 1.00 92.25 292 HIS A C 1
ATOM 2279 O O . HIS A 1 292 ? 12.338 11.932 -1.779 1.00 92.25 292 HIS A O 1
ATOM 2285 N N . LYS A 1 293 ? 11.063 12.029 -3.621 1.00 94.69 293 LYS A N 1
ATOM 2286 C CA . LYS A 1 293 ? 9.853 12.410 -2.881 1.00 94.69 293 LYS A CA 1
ATOM 2287 C C . LYS A 1 293 ? 9.331 11.283 -1.990 1.00 94.69 293 LYS A C 1
ATOM 2289 O O . LYS A 1 293 ? 8.932 11.576 -0.870 1.00 94.69 293 LYS A O 1
ATOM 2294 N N . LEU A 1 294 ? 9.338 10.035 -2.461 1.00 97.00 294 LEU A N 1
ATOM 2295 C CA . LEU A 1 294 ? 8.942 8.868 -1.663 1.00 97.00 294 LEU A CA 1
ATOM 2296 C C . LEU A 1 294 ? 9.899 8.657 -0.480 1.00 97.00 294 LEU A C 1
ATOM 2298 O O . LEU A 1 294 ? 9.445 8.601 0.660 1.00 97.00 294 LEU A O 1
ATOM 2302 N N . GLU A 1 295 ? 11.209 8.640 -0.722 1.00 96.12 295 GLU A N 1
ATOM 2303 C CA . GLU A 1 295 ? 12.230 8.527 0.331 1.00 96.12 295 GLU A CA 1
ATOM 2304 C C . GLU A 1 295 ? 12.084 9.643 1.380 1.00 96.12 295 GLU A C 1
ATOM 2306 O O . GLU A 1 295 ? 12.104 9.377 2.579 1.00 96.12 295 GLU A O 1
ATOM 2311 N N . GLY A 1 296 ? 11.833 10.883 0.941 1.00 95.69 296 GLY A N 1
ATOM 2312 C CA . GLY A 1 296 ? 11.592 12.030 1.824 1.00 95.69 296 GLY A CA 1
ATOM 2313 C C . GLY A 1 296 ? 10.314 11.951 2.671 1.00 95.69 296 GLY A C 1
ATOM 2314 O O . GLY A 1 296 ? 10.203 12.682 3.647 1.00 95.69 296 GLY A O 1
ATOM 2315 N N . MET A 1 297 ? 9.367 11.066 2.336 1.00 97.31 297 MET A N 1
ATOM 2316 C CA . MET A 1 297 ? 8.202 10.733 3.171 1.00 97.31 297 MET A CA 1
ATOM 2317 C C . MET A 1 297 ? 8.399 9.433 3.973 1.00 97.31 297 MET A C 1
ATOM 2319 O O . MET A 1 297 ? 7.437 8.927 4.543 1.00 97.31 297 MET A O 1
ATOM 2323 N N . GLY A 1 298 ? 9.602 8.851 3.998 1.00 97.06 298 GLY A N 1
ATOM 2324 C CA . GLY A 1 298 ? 9.902 7.626 4.746 1.00 97.06 298 GLY A CA 1
ATOM 2325 C C . GLY A 1 298 ? 9.533 6.312 4.046 1.00 97.06 298 GLY A C 1
ATOM 2326 O O . GLY A 1 298 ? 9.523 5.272 4.699 1.00 97.06 298 GLY A O 1
ATOM 2327 N N . PHE A 1 299 ? 9.236 6.314 2.741 1.00 97.81 299 PHE A N 1
ATOM 2328 C CA . PHE A 1 299 ? 9.077 5.057 1.998 1.00 97.81 299 PHE A CA 1
ATOM 2329 C C . PHE A 1 299 ? 10.433 4.356 1.854 1.00 97.81 299 PHE A C 1
ATOM 2331 O O . PHE A 1 299 ? 11.355 4.907 1.246 1.00 97.81 299 PHE A O 1
ATOM 2338 N N . LEU A 1 300 ? 10.535 3.115 2.336 1.00 96.50 300 LEU A N 1
ATOM 2339 C CA . LEU A 1 300 ? 11.689 2.257 2.071 1.00 96.50 300 LEU A CA 1
ATOM 2340 C C . LEU A 1 300 ? 11.539 1.631 0.683 1.00 96.50 300 LEU A C 1
ATOM 2342 O O . LEU A 1 300 ? 10.977 0.546 0.523 1.00 96.50 300 LEU A O 1
ATOM 2346 N N . LEU A 1 301 ? 12.014 2.346 -0.339 1.00 94.25 301 LEU A N 1
ATOM 2347 C CA . LEU A 1 301 ? 12.015 1.840 -1.709 1.00 94.25 301 LEU A CA 1
ATOM 2348 C C . LEU A 1 301 ? 12.810 0.526 -1.777 1.00 94.25 301 LEU A C 1
ATOM 2350 O O . LEU A 1 301 ? 13.878 0.432 -1.163 1.00 94.25 301 LEU A O 1
ATOM 2354 N N . PRO A 1 302 ? 12.348 -0.484 -2.538 1.00 89.25 302 PRO A N 1
ATOM 2355 C CA . PRO A 1 302 ? 13.168 -1.656 -2.790 1.00 89.25 302 PRO A CA 1
ATOM 2356 C C . PRO A 1 302 ? 14.506 -1.251 -3.420 1.00 89.25 302 PRO A C 1
ATOM 2358 O O . PRO A 1 302 ? 14.570 -0.236 -4.121 1.00 89.25 302 PRO A O 1
ATOM 2361 N N . PRO A 1 303 ? 15.590 -2.024 -3.239 1.00 76.00 303 PRO A N 1
ATOM 2362 C CA . PRO A 1 303 ? 16.785 -1.794 -4.034 1.00 76.00 303 PRO A CA 1
ATOM 2363 C C . PRO A 1 303 ? 16.394 -1.910 -5.518 1.00 76.00 303 PRO A C 1
ATOM 2365 O O . PRO A 1 303 ? 15.727 -2.885 -5.884 1.00 76.00 303 PRO A O 1
ATOM 2368 N N . PRO A 1 304 ? 16.775 -0.953 -6.387 1.00 62.69 304 PRO A N 1
ATOM 2369 C CA . PRO A 1 304 ? 16.518 -1.090 -7.815 1.00 62.69 304 PRO A CA 1
ATOM 2370 C C . PRO A 1 304 ? 17.139 -2.403 -8.298 1.00 62.69 304 PRO A C 1
ATOM 2372 O O . PRO A 1 304 ? 18.251 -2.737 -7.880 1.00 62.69 304 PRO A O 1
ATOM 2375 N N . GLU A 1 305 ? 16.438 -3.140 -9.168 1.00 54.72 305 GLU A N 1
ATOM 2376 C CA . GLU A 1 305 ? 16.864 -4.445 -9.701 1.00 54.72 305 GLU A CA 1
ATOM 2377 C C . GLU A 1 305 ? 18.105 -4.307 -10.612 1.00 54.72 305 GLU A C 1
ATOM 2379 O O . GLU A 1 305 ? 18.074 -4.395 -11.837 1.00 54.72 305 GLU A O 1
ATOM 2384 N N . ILE A 1 306 ? 19.244 -4.057 -9.973 1.00 50.88 306 ILE A N 1
ATOM 2385 C CA . ILE A 1 306 ? 20.595 -4.012 -10.522 1.00 50.88 306 ILE A CA 1
ATOM 2386 C C . ILE A 1 306 ? 21.374 -5.335 -10.284 1.00 50.88 306 ILE A C 1
ATOM 2388 O O . ILE A 1 306 ? 22.367 -5.530 -10.995 1.00 50.88 306 ILE A O 1
ATOM 2392 N N . PRO A 1 307 ? 20.960 -6.301 -9.417 1.00 47.19 307 PRO A N 1
ATOM 2393 C CA . PRO A 1 307 ? 21.590 -7.624 -9.385 1.00 47.19 307 PRO A CA 1
ATOM 2394 C C . PRO A 1 307 ? 21.464 -8.380 -10.713 1.00 47.19 307 PRO A C 1
ATOM 2396 O O . PRO A 1 307 ? 22.479 -8.839 -11.236 1.00 47.19 307 PRO A O 1
ATOM 2399 N N . GLU A 1 308 ? 20.262 -8.445 -11.305 1.00 55.91 308 GLU A N 1
ATOM 2400 C CA . GLU A 1 308 ? 19.999 -9.312 -12.465 1.00 55.91 308 GLU A CA 1
ATOM 2401 C C . GLU A 1 308 ? 20.922 -9.022 -13.649 1.00 55.91 308 GLU A C 1
ATOM 2403 O O . GLU A 1 308 ? 21.454 -9.952 -14.239 1.00 55.91 308 GLU A O 1
ATOM 2408 N N . VAL A 1 309 ? 21.195 -7.756 -13.983 1.00 57.44 309 VAL A N 1
ATOM 2409 C CA . VAL A 1 309 ? 22.065 -7.435 -15.130 1.00 57.44 309 VAL A CA 1
ATOM 2410 C C . VAL A 1 309 ? 23.529 -7.794 -14.859 1.00 57.44 309 VAL A C 1
ATOM 2412 O O . VAL A 1 309 ? 24.231 -8.184 -15.790 1.00 57.44 309 VAL A O 1
ATOM 2415 N N . LYS A 1 310 ? 24.026 -7.668 -13.620 1.00 59.84 310 LYS A N 1
ATOM 2416 C CA . LYS A 1 310 ? 25.408 -8.068 -13.304 1.00 59.84 310 LYS A CA 1
ATOM 2417 C C . LYS A 1 310 ? 25.534 -9.592 -13.321 1.00 59.84 310 LYS A C 1
ATOM 2419 O O . LYS A 1 310 ? 26.441 -10.105 -13.970 1.00 59.84 310 LYS A O 1
ATOM 2424 N N . ASP A 1 311 ? 24.603 -10.289 -12.676 1.00 67.62 311 ASP A N 1
ATOM 2425 C CA . ASP A 1 311 ? 24.573 -11.750 -12.616 1.00 67.62 311 ASP A CA 1
ATOM 2426 C C . ASP A 1 311 ? 24.349 -12.383 -13.990 1.00 67.62 311 ASP A C 1
ATOM 2428 O O . ASP A 1 311 ? 25.073 -13.302 -14.363 1.00 67.62 311 ASP A O 1
ATOM 2432 N N . LEU A 1 312 ? 23.405 -11.860 -14.778 1.00 73.88 312 LEU A N 1
ATOM 2433 C CA . LEU A 1 312 ? 23.166 -12.282 -16.157 1.00 73.88 312 LEU A CA 1
ATOM 2434 C C . LEU A 1 312 ? 24.446 -12.141 -16.980 1.00 73.88 312 LEU A C 1
ATOM 2436 O O . LEU A 1 312 ? 24.908 -13.126 -17.546 1.00 73.88 312 LEU A O 1
ATOM 2440 N N . LEU A 1 313 ? 25.061 -10.950 -16.997 1.00 79.56 313 LEU A N 1
ATOM 2441 C CA . LEU A 1 313 ? 26.298 -10.719 -17.749 1.00 79.56 313 LEU A CA 1
ATOM 2442 C C . LEU A 1 313 ? 27.449 -11.611 -17.263 1.00 79.56 313 LEU A C 1
ATOM 2444 O O . LEU A 1 313 ? 28.220 -12.066 -18.101 1.00 79.56 313 LEU A O 1
ATOM 2448 N N . GLY A 1 314 ? 27.546 -11.915 -15.964 1.00 79.44 314 GLY A N 1
ATOM 2449 C CA . GLY A 1 314 ? 28.534 -12.850 -15.406 1.00 79.44 314 GLY A CA 1
ATOM 2450 C C . GLY A 1 314 ? 28.292 -14.328 -15.750 1.00 79.44 314 GLY A C 1
ATOM 2451 O O . GLY A 1 314 ? 29.224 -15.137 -15.715 1.00 79.44 314 GLY A O 1
ATOM 2452 N N . ARG A 1 315 ? 27.058 -14.690 -16.120 1.00 81.88 315 ARG A N 1
ATOM 2453 C CA . ARG A 1 315 ? 26.664 -16.039 -16.563 1.00 81.88 315 ARG A CA 1
ATOM 2454 C C . ARG A 1 315 ? 26.744 -16.235 -18.081 1.00 81.88 315 ARG A C 1
ATOM 2456 O O . ARG A 1 315 ? 26.730 -17.379 -18.519 1.00 81.88 315 ARG A O 1
ATOM 2463 N N . VAL A 1 316 ? 26.851 -15.167 -18.880 1.00 86.75 316 VAL A N 1
ATOM 2464 C CA . VAL A 1 316 ? 26.993 -15.266 -20.347 1.00 86.75 316 VAL A CA 1
ATOM 2465 C C . VAL A 1 316 ? 28.269 -16.033 -20.719 1.00 86.75 316 VAL A C 1
ATOM 2467 O O . VAL A 1 316 ? 29.373 -15.642 -20.347 1.00 86.75 316 VAL A O 1
ATOM 2470 N N . GLU A 1 317 ? 28.118 -17.101 -21.499 1.00 87.56 317 GLU A N 1
ATOM 2471 C CA . GLU A 1 317 ? 29.234 -17.847 -22.101 1.00 87.56 317 GLU A CA 1
ATOM 2472 C C . GLU A 1 317 ? 29.469 -17.437 -23.556 1.00 87.56 317 GLU A C 1
ATOM 2474 O O . GLU A 1 317 ? 30.609 -17.255 -23.973 1.00 87.56 317 GLU A O 1
ATOM 2479 N N . VAL A 1 318 ? 28.391 -17.223 -24.315 1.00 87.69 318 VAL A N 1
ATOM 2480 C CA . VAL A 1 318 ? 28.436 -16.793 -25.716 1.00 87.69 318 VAL A CA 1
ATOM 2481 C C . VAL A 1 318 ? 27.547 -15.569 -25.890 1.00 87.69 318 VAL A C 1
ATOM 2483 O O . VAL A 1 318 ? 26.367 -15.588 -25.543 1.00 87.69 318 VAL A O 1
ATOM 2486 N N . PHE A 1 319 ? 28.111 -14.498 -26.443 1.00 84.94 319 PHE A N 1
ATOM 2487 C CA . PHE A 1 319 ? 27.400 -13.264 -26.747 1.00 84.94 319 PHE A CA 1
ATOM 2488 C C . PHE A 1 319 ? 27.382 -13.018 -28.256 1.00 84.94 319 PHE A C 1
ATOM 2490 O O . PHE A 1 319 ? 28.402 -12.659 -28.848 1.00 84.94 319 PHE A O 1
ATOM 2497 N N . VAL A 1 320 ? 26.221 -13.224 -28.878 1.00 82.69 320 VAL A N 1
ATOM 2498 C CA . VAL A 1 320 ? 26.026 -13.028 -30.320 1.00 82.69 320 VAL A CA 1
ATOM 2499 C C . VAL A 1 320 ? 25.529 -11.608 -30.587 1.00 82.69 320 VAL A C 1
ATOM 2501 O O . VAL A 1 320 ? 24.537 -11.162 -30.017 1.00 82.69 320 VAL A O 1
ATOM 2504 N N . LEU A 1 321 ? 26.238 -10.901 -31.462 1.00 71.81 321 LEU A N 1
ATOM 2505 C CA . LEU A 1 321 ? 25.903 -9.571 -31.960 1.00 71.81 321 LEU A CA 1
ATOM 2506 C C . LEU A 1 321 ? 25.438 -9.679 -33.415 1.00 71.81 321 LEU A C 1
ATOM 2508 O O . LEU A 1 321 ? 26.227 -9.459 -34.339 1.00 71.81 321 LEU A O 1
ATOM 2512 N N . ASP A 1 322 ? 24.163 -10.019 -33.586 1.00 70.38 322 ASP A N 1
ATOM 2513 C CA . ASP A 1 322 ? 23.456 -9.935 -34.867 1.00 70.38 322 ASP A CA 1
ATOM 2514 C C . ASP A 1 322 ? 22.790 -8.554 -35.034 1.00 70.38 322 ASP A C 1
ATOM 2516 O O . ASP A 1 322 ? 22.657 -7.798 -34.069 1.00 70.38 322 ASP A O 1
ATOM 2520 N N . GLU A 1 323 ? 22.449 -8.195 -36.274 1.00 65.62 323 GLU A N 1
ATOM 2521 C CA . GLU A 1 323 ? 21.743 -6.965 -36.676 1.00 65.62 323 GLU A CA 1
ATOM 2522 C C . GLU A 1 323 ? 22.306 -5.666 -36.066 1.00 65.62 323 GLU A C 1
ATOM 2524 O O . GLU A 1 323 ? 21.606 -4.671 -35.870 1.00 65.62 323 GLU A O 1
ATOM 2529 N N . LEU A 1 324 ? 23.620 -5.654 -35.809 1.00 58.34 324 LEU A N 1
ATOM 2530 C CA . LEU A 1 324 ? 24.307 -4.614 -35.043 1.00 58.34 324 LEU A CA 1
ATOM 2531 C C . LEU A 1 324 ? 23.964 -3.190 -35.492 1.00 58.34 324 LEU A C 1
ATOM 2533 O O . LEU A 1 324 ? 23.833 -2.303 -34.653 1.00 58.34 324 LEU A O 1
ATOM 2537 N N . ASP A 1 325 ? 23.830 -2.977 -36.804 1.00 57.69 325 ASP A N 1
ATOM 2538 C CA . ASP A 1 325 ? 23.578 -1.675 -37.423 1.00 57.69 325 ASP A CA 1
ATOM 2539 C C . ASP A 1 325 ? 22.171 -1.110 -37.155 1.00 57.69 325 ASP A C 1
ATOM 2541 O O . ASP A 1 325 ? 21.963 0.087 -37.350 1.00 57.69 325 ASP A O 1
ATOM 2545 N N . GLU A 1 326 ? 21.221 -1.912 -36.665 1.00 53.75 326 GLU A N 1
ATOM 2546 C CA . GLU A 1 326 ? 19.906 -1.433 -36.209 1.00 53.75 326 GLU A CA 1
ATOM 2547 C C . GLU A 1 326 ? 20.002 -0.721 -34.853 1.00 53.75 326 GLU A C 1
ATOM 2549 O O . GLU A 1 326 ? 19.341 0.293 -34.622 1.00 53.75 326 GLU A O 1
ATOM 2554 N N . LEU A 1 327 ? 20.924 -1.172 -33.995 1.00 50.50 327 LEU A N 1
ATOM 2555 C CA . LEU A 1 327 ? 21.303 -0.485 -32.757 1.00 50.50 327 LEU A CA 1
ATOM 2556 C C . LEU A 1 327 ? 22.174 0.759 -33.018 1.00 50.50 327 LEU A C 1
ATOM 2558 O O . LEU A 1 327 ? 22.495 1.499 -32.082 1.00 50.50 327 LEU A O 1
ATOM 2562 N N . LEU A 1 328 ? 22.580 1.011 -34.271 1.00 51.03 328 LEU A N 1
ATOM 2563 C CA . LEU A 1 328 ? 23.390 2.167 -34.652 1.00 51.03 328 LEU A CA 1
ATOM 2564 C C . LEU A 1 328 ? 22.509 3.276 -35.253 1.00 51.03 328 LEU A C 1
ATOM 2566 O O . LEU A 1 328 ? 21.806 3.061 -36.241 1.00 51.03 328 LEU A O 1
ATOM 2570 N N . PRO A 1 329 ? 22.566 4.516 -34.730 1.00 47.97 329 PRO A N 1
ATOM 2571 C CA . PRO A 1 329 ? 21.825 5.619 -35.325 1.00 47.97 329 PRO A CA 1
ATOM 2572 C C . PRO A 1 329 ? 22.325 5.889 -36.753 1.00 47.97 329 PRO A C 1
ATOM 2574 O O . PRO A 1 329 ? 23.464 6.310 -36.961 1.00 47.97 329 PRO A O 1
ATOM 2577 N N . LYS A 1 330 ? 21.435 5.715 -37.743 1.00 44.47 330 LYS A N 1
ATOM 2578 C CA . LYS A 1 330 ? 21.710 5.819 -39.195 1.00 44.47 330 LYS A CA 1
ATOM 2579 C C . LYS A 1 330 ? 22.211 7.205 -39.671 1.00 44.47 330 LYS A C 1
ATOM 2581 O O . LYS A 1 330 ? 22.476 7.394 -40.856 1.00 44.47 330 LYS A O 1
ATOM 2586 N N . ARG A 1 331 ? 22.357 8.193 -38.776 1.00 46.66 331 ARG A N 1
ATOM 2587 C CA . ARG A 1 331 ? 22.956 9.518 -39.026 1.00 46.66 331 ARG A CA 1
ATOM 2588 C C . ARG A 1 331 ? 23.780 9.990 -37.825 1.00 46.66 331 ARG A C 1
ATOM 2590 O O . ARG A 1 331 ? 23.404 9.756 -36.679 1.00 46.66 331 ARG A O 1
ATOM 2597 N N . LYS A 1 332 ? 24.850 10.753 -38.092 1.00 40.22 332 LYS A N 1
ATOM 2598 C CA . LYS A 1 332 ? 25.551 11.562 -37.078 1.00 40.22 332 LYS A CA 1
ATOM 2599 C C . LYS A 1 332 ? 24.590 12.624 -36.524 1.00 40.22 332 LYS A C 1
ATOM 2601 O O . LYS A 1 332 ? 24.420 13.673 -37.141 1.00 40.22 332 LYS A O 1
ATOM 2606 N N . TYR A 1 333 ? 23.970 12.362 -35.378 1.00 45.03 333 TYR A N 1
ATOM 2607 C CA . TYR A 1 333 ? 23.250 13.390 -34.630 1.00 45.03 333 TYR A CA 1
ATOM 2608 C C . TYR A 1 333 ? 24.239 14.260 -33.850 1.00 45.03 333 TYR A C 1
ATOM 2610 O O . TYR A 1 333 ? 25.135 13.751 -33.181 1.00 45.03 333 TYR A O 1
ATOM 2618 N N . VAL A 1 334 ? 24.053 15.577 -33.931 1.00 39.53 334 VAL A N 1
ATOM 2619 C CA . VAL A 1 334 ? 24.773 16.576 -33.133 1.00 39.53 334 VAL A CA 1
ATOM 2620 C C . VAL A 1 334 ? 23.776 17.161 -32.134 1.00 39.53 334 VAL A C 1
ATOM 2622 O O . VAL A 1 334 ? 22.706 17.610 -32.543 1.00 39.53 334 VAL A O 1
ATOM 2625 N N . GLY A 1 335 ? 24.096 17.145 -30.837 1.00 47.22 335 GLY A N 1
ATOM 2626 C CA . GLY A 1 335 ? 23.270 17.774 -29.800 1.00 47.22 335 GLY A CA 1
ATOM 2627 C C . GLY A 1 335 ? 23.270 17.057 -28.446 1.00 47.22 335 GLY A C 1
ATOM 2628 O O . GLY A 1 335 ? 23.680 15.906 -28.318 1.00 47.22 335 GLY A O 1
ATOM 2629 N N . SER A 1 336 ? 22.753 17.744 -27.426 1.00 40.84 336 SER A N 1
ATOM 2630 C CA . SER A 1 336 ? 22.774 17.343 -26.008 1.00 40.84 336 SER A CA 1
ATOM 2631 C C . SER A 1 336 ? 21.909 16.128 -25.635 1.00 40.84 336 SER A C 1
ATOM 2633 O O . SER A 1 336 ? 21.997 15.646 -24.509 1.00 40.84 336 SER A O 1
ATOM 2635 N N . LYS A 1 337 ? 21.113 15.571 -26.563 1.00 45.28 337 LYS A N 1
ATOM 2636 C CA . LYS A 1 337 ? 20.300 14.357 -26.325 1.00 45.28 337 LYS A CA 1
ATOM 2637 C C . LYS A 1 337 ? 21.126 13.058 -26.183 1.00 45.28 337 LYS A C 1
ATOM 2639 O O . LYS A 1 337 ? 20.547 12.016 -25.897 1.00 45.28 337 LYS A O 1
ATOM 2644 N N . LEU A 1 338 ? 22.453 13.113 -26.338 1.00 43.72 338 LEU A N 1
ATOM 2645 C CA . LEU A 1 338 ? 23.374 11.968 -26.222 1.00 43.72 338 LEU A CA 1
ATOM 2646 C C . LEU A 1 338 ? 23.401 11.330 -24.811 1.00 43.72 338 LEU A C 1
ATOM 2648 O O . LEU A 1 338 ? 23.605 10.130 -24.669 1.00 43.72 338 LEU A O 1
ATOM 2652 N N . ALA A 1 339 ? 23.201 12.128 -23.758 1.00 41.44 339 ALA A N 1
ATOM 2653 C CA . ALA A 1 339 ? 23.703 11.814 -22.415 1.00 41.44 339 ALA A CA 1
ATOM 2654 C C . ALA A 1 339 ? 22.883 10.819 -21.562 1.00 41.44 339 ALA A C 1
ATOM 2656 O O . ALA A 1 339 ? 23.304 10.510 -20.453 1.00 41.44 339 ALA A O 1
ATOM 2657 N N . ARG A 1 340 ? 21.713 10.332 -22.010 1.00 41.38 340 ARG A N 1
ATOM 2658 C CA . ARG A 1 340 ? 20.821 9.528 -21.138 1.00 41.38 340 ARG A CA 1
ATOM 2659 C C . ARG A 1 340 ? 21.108 8.022 -21.096 1.00 41.38 340 ARG A C 1
ATOM 2661 O O . ARG A 1 340 ? 20.722 7.390 -20.122 1.00 41.38 340 ARG A O 1
ATOM 2668 N N . TYR A 1 341 ? 21.759 7.461 -22.120 1.00 38.78 341 TYR A N 1
ATOM 2669 C CA . TYR A 1 341 ? 22.017 6.011 -22.236 1.00 38.78 341 TYR A CA 1
ATOM 2670 C C . TYR A 1 341 ? 23.368 5.659 -22.889 1.00 38.78 341 TYR A C 1
ATOM 2672 O O . TYR A 1 341 ? 23.593 4.507 -23.254 1.00 38.78 341 TYR A O 1
ATOM 2680 N N . GLN A 1 342 ? 24.261 6.633 -23.081 1.00 45.59 342 GLN A N 1
ATOM 2681 C CA . GLN A 1 342 ? 25.557 6.431 -23.734 1.00 45.59 342 GLN A CA 1
ATOM 2682 C C . GLN A 1 342 ? 26.668 7.036 -22.877 1.00 45.59 342 GLN A C 1
ATOM 2684 O O . GLN A 1 342 ? 26.594 8.213 -22.520 1.00 45.59 342 GLN A O 1
ATOM 2689 N N . ASP A 1 343 ? 27.717 6.254 -22.601 1.00 44.41 343 ASP A N 1
ATOM 2690 C CA . ASP A 1 343 ? 29.002 6.811 -22.167 1.00 44.41 343 ASP A CA 1
ATOM 2691 C C . ASP A 1 343 ? 29.446 7.843 -23.231 1.00 44.41 343 ASP A C 1
ATOM 2693 O O . ASP A 1 343 ? 29.403 7.527 -24.428 1.00 44.41 343 ASP A O 1
ATOM 2697 N N . PRO A 1 344 ? 29.855 9.073 -22.863 1.00 41.44 344 PRO A N 1
ATOM 2698 C CA . PRO A 1 344 ? 30.177 10.113 -23.837 1.00 41.44 344 PRO A CA 1
ATOM 2699 C C . PRO A 1 344 ? 31.213 9.662 -24.881 1.00 41.44 344 PRO A C 1
ATOM 2701 O O . PRO A 1 344 ? 32.357 9.349 -24.558 1.00 41.44 344 PRO A O 1
ATOM 2704 N N . GLY A 1 345 ? 30.802 9.643 -26.153 1.00 56.88 345 GLY A N 1
ATOM 2705 C CA . GLY A 1 345 ? 31.637 9.222 -27.287 1.00 56.88 345 GLY A CA 1
ATOM 2706 C C . GLY A 1 345 ? 31.619 7.719 -27.607 1.00 56.88 345 GLY A C 1
ATOM 2707 O O . GLY A 1 345 ? 32.280 7.312 -28.562 1.00 56.88 345 GLY A O 1
ATOM 2708 N N . MET A 1 346 ? 30.858 6.912 -26.865 1.00 57.53 346 MET A N 1
ATOM 2709 C CA . MET A 1 346 ? 30.825 5.452 -26.976 1.00 57.53 346 MET A CA 1
ATOM 2710 C C . MET A 1 346 ? 29.632 4.941 -27.793 1.00 57.53 346 MET A C 1
ATOM 2712 O O . MET A 1 346 ? 28.519 5.451 -27.670 1.00 57.53 346 MET A O 1
ATOM 2716 N N . TRP A 1 347 ? 29.842 3.928 -28.639 1.00 63.72 347 TRP A N 1
ATOM 2717 C CA . TRP A 1 347 ? 28.768 3.367 -29.474 1.00 63.72 347 TRP A CA 1
ATOM 2718 C C . TRP A 1 347 ? 27.978 2.292 -28.703 1.00 63.72 347 TRP A C 1
ATOM 2720 O O . TRP A 1 347 ? 28.594 1.578 -27.917 1.00 63.72 347 TRP A O 1
ATOM 2730 N N . PRO A 1 348 ? 26.650 2.119 -28.905 1.00 65.44 348 PRO A N 1
ATOM 2731 C CA . PRO A 1 348 ? 25.833 1.205 -28.089 1.00 65.44 348 PRO A CA 1
ATOM 2732 C C . PRO A 1 348 ? 26.383 -0.227 -28.011 1.00 65.44 348 PRO A C 1
ATOM 2734 O O . PRO A 1 348 ? 26.512 -0.783 -26.924 1.00 65.44 348 PRO A O 1
ATOM 2737 N N . ALA A 1 349 ? 26.810 -0.772 -29.152 1.00 71.94 349 ALA A N 1
ATOM 2738 C CA . ALA A 1 349 ? 27.490 -2.061 -29.256 1.00 71.94 349 ALA A CA 1
ATOM 2739 C C . ALA A 1 349 ? 28.795 -2.136 -28.439 1.00 71.94 349 ALA A C 1
ATOM 2741 O O . ALA A 1 349 ? 29.047 -3.104 -27.728 1.00 71.94 349 ALA A O 1
ATOM 2742 N N . GLU A 1 350 ? 29.622 -1.094 -28.526 1.00 75.75 350 GLU A N 1
ATOM 2743 C CA . GLU A 1 350 ? 30.899 -0.978 -27.817 1.00 75.75 350 GLU A CA 1
ATOM 2744 C C . GLU A 1 350 ? 30.678 -0.848 -26.301 1.00 75.75 350 GLU A C 1
ATOM 2746 O O . GLU A 1 350 ? 31.352 -1.527 -25.530 1.00 75.75 350 GLU A O 1
ATOM 2751 N N . GLY A 1 351 ? 29.693 -0.054 -25.869 1.00 75.75 351 GLY A N 1
ATOM 2752 C CA . GLY A 1 351 ? 29.309 0.073 -24.463 1.00 75.75 351 GLY A CA 1
ATOM 2753 C C . GLY A 1 351 ? 28.757 -1.230 -23.885 1.00 75.75 351 GLY A C 1
ATOM 2754 O O . GLY A 1 351 ? 29.110 -1.600 -22.766 1.00 75.75 351 GLY A O 1
ATOM 2755 N N . LEU A 1 352 ? 27.953 -1.966 -24.659 1.00 77.44 352 LEU A N 1
ATOM 2756 C CA . LEU A 1 352 ? 27.405 -3.260 -24.255 1.00 77.44 352 LEU A CA 1
ATOM 2757 C C . LEU A 1 352 ? 28.500 -4.329 -24.123 1.00 77.44 352 LEU A C 1
ATOM 2759 O O . LEU A 1 352 ? 28.588 -4.967 -23.077 1.00 77.44 352 LEU A O 1
ATOM 2763 N N . VAL A 1 353 ? 29.396 -4.458 -25.110 1.00 85.31 353 VAL A N 1
ATOM 2764 C CA . VAL A 1 353 ? 30.548 -5.381 -25.047 1.00 85.31 353 VAL A CA 1
ATOM 2765 C C . VAL A 1 353 ? 31.497 -5.009 -23.907 1.00 85.31 353 VAL A C 1
ATOM 2767 O O . VAL A 1 353 ? 31.887 -5.872 -23.124 1.00 85.31 353 VAL A O 1
ATOM 2770 N N . LYS A 1 354 ? 31.812 -3.720 -23.729 1.00 85.00 354 LYS A N 1
ATOM 2771 C CA . LYS A 1 354 ? 32.646 -3.244 -22.616 1.00 85.00 354 LYS A CA 1
ATOM 2772 C C . LYS A 1 354 ? 32.002 -3.526 -21.254 1.00 85.00 354 LYS A C 1
ATOM 2774 O O . LYS A 1 354 ? 32.703 -3.880 -20.306 1.00 85.00 354 LYS A O 1
ATOM 2779 N N . ARG A 1 355 ? 30.674 -3.391 -21.138 1.00 80.56 355 ARG A N 1
ATOM 2780 C CA . ARG A 1 355 ? 29.922 -3.715 -19.916 1.00 80.56 355 ARG A CA 1
ATOM 2781 C C . ARG A 1 355 ? 29.887 -5.222 -19.665 1.00 80.56 355 ARG A C 1
ATOM 2783 O O . ARG A 1 355 ? 30.103 -5.614 -18.524 1.00 80.56 355 ARG A O 1
ATOM 2790 N N . LEU A 1 356 ? 29.684 -6.049 -20.686 1.00 87.25 356 LEU A N 1
ATOM 2791 C CA . LEU A 1 356 ? 29.791 -7.507 -20.591 1.00 87.25 356 LEU A CA 1
ATOM 2792 C C . LEU A 1 356 ? 31.182 -7.912 -20.081 1.00 87.25 356 LEU A C 1
ATOM 2794 O O . LEU A 1 356 ? 31.288 -8.496 -19.010 1.00 87.25 356 LEU A O 1
ATOM 2798 N N . MET A 1 357 ? 32.247 -7.491 -20.767 1.00 88.75 357 MET A N 1
ATOM 2799 C CA . MET A 1 357 ? 33.636 -7.809 -20.407 1.00 88.75 357 MET A CA 1
ATOM 2800 C C . MET A 1 357 ? 34.022 -7.374 -18.986 1.00 88.75 357 MET A C 1
ATOM 2802 O O . MET A 1 357 ? 34.833 -8.043 -18.353 1.00 88.75 357 MET A O 1
ATOM 2806 N N . ARG A 1 358 ? 33.455 -6.267 -18.479 1.00 84.88 358 ARG A N 1
ATOM 2807 C CA . ARG A 1 358 ? 33.702 -5.756 -17.116 1.00 84.88 358 ARG A CA 1
ATOM 2808 C C . ARG A 1 358 ? 32.975 -6.544 -16.022 1.00 84.88 358 ARG A C 1
ATOM 2810 O O . ARG A 1 358 ? 33.432 -6.525 -14.888 1.00 84.88 358 ARG A O 1
ATOM 2817 N N . ASN A 1 359 ? 31.826 -7.148 -16.326 1.00 82.56 359 ASN A N 1
ATOM 2818 C CA . ASN A 1 359 ? 30.995 -7.862 -15.345 1.00 82.56 359 ASN A CA 1
ATOM 2819 C C . ASN A 1 359 ? 31.043 -9.391 -15.524 1.00 82.56 359 ASN A C 1
ATOM 2821 O O . ASN A 1 359 ? 30.306 -10.103 -14.854 1.00 82.56 359 ASN A O 1
ATOM 2825 N N . ASN A 1 360 ? 31.896 -9.883 -16.422 1.00 89.38 360 ASN A N 1
ATOM 2826 C CA . ASN A 1 360 ? 32.085 -11.294 -16.713 1.00 89.38 360 ASN A CA 1
ATOM 2827 C C . ASN A 1 360 ? 33.565 -11.645 -16.543 1.00 89.38 360 ASN A C 1
ATOM 2829 O O . ASN A 1 360 ? 34.414 -11.092 -17.244 1.00 89.38 360 ASN A O 1
ATOM 2833 N N . GLU A 1 361 ? 33.856 -12.563 -15.626 1.00 89.69 361 GLU A N 1
ATOM 2834 C CA . GLU A 1 361 ? 35.217 -12.999 -15.278 1.00 89.69 361 GLU A CA 1
ATOM 2835 C C . GLU A 1 361 ? 35.592 -14.342 -15.926 1.00 89.69 361 GLU A C 1
ATOM 2837 O O . GLU A 1 361 ? 36.713 -14.815 -15.765 1.00 89.69 361 GLU A O 1
ATOM 2842 N N . ARG A 1 362 ? 34.681 -14.957 -16.695 1.00 86.31 362 ARG A N 1
ATOM 2843 C CA . ARG A 1 362 ? 34.916 -16.251 -17.344 1.00 86.31 362 ARG A CA 1
ATOM 2844 C C . ARG A 1 362 ? 35.936 -16.098 -18.465 1.00 86.31 362 ARG A C 1
ATOM 2846 O O . ARG A 1 362 ? 35.746 -15.285 -19.374 1.00 86.31 362 ARG A O 1
ATOM 2853 N N . GLU A 1 363 ? 36.972 -16.933 -18.437 1.00 87.38 363 GLU A N 1
ATOM 2854 C CA . GLU A 1 363 ? 37.967 -17.041 -19.513 1.00 87.38 363 GLU A CA 1
ATOM 2855 C C . GLU A 1 363 ? 37.351 -17.567 -20.819 1.00 87.38 363 GLU A C 1
ATOM 2857 O O . GLU A 1 363 ? 37.785 -17.199 -21.905 1.00 87.38 363 GLU A O 1
ATOM 2862 N N . THR A 1 364 ? 36.283 -18.364 -20.713 1.00 88.62 364 THR A N 1
ATOM 2863 C CA . THR A 1 364 ? 35.564 -18.987 -21.835 1.00 88.62 364 THR A CA 1
ATOM 2864 C C . THR A 1 364 ? 34.590 -18.060 -22.571 1.00 88.62 364 THR A C 1
ATOM 2866 O O . THR A 1 364 ? 33.928 -18.519 -23.499 1.00 88.62 364 THR A O 1
ATOM 2869 N N . LEU A 1 365 ? 34.481 -16.779 -22.190 1.00 88.50 365 LEU A N 1
ATOM 2870 C CA . LEU A 1 365 ? 33.548 -15.836 -22.815 1.00 88.50 365 LEU A CA 1
ATOM 2871 C C . LEU A 1 365 ? 33.838 -15.653 -24.315 1.00 88.50 365 LEU A C 1
ATOM 2873 O O . LEU A 1 365 ? 34.836 -15.042 -24.701 1.00 88.50 365 LEU A O 1
ATOM 2877 N N . GLN A 1 366 ? 32.903 -16.081 -25.160 1.00 85.88 366 GLN A N 1
ATOM 2878 C CA . GLN A 1 366 ? 32.937 -15.866 -26.603 1.00 85.88 366 GLN A CA 1
ATOM 2879 C C . GLN A 1 366 ? 32.078 -14.659 -26.996 1.00 85.88 366 GLN A C 1
ATOM 2881 O O . GLN A 1 366 ? 30.953 -14.495 -26.525 1.00 85.88 366 GLN A O 1
ATOM 2886 N N . VAL A 1 367 ? 32.584 -13.825 -27.909 1.00 82.44 367 VAL A N 1
ATOM 2887 C CA . VAL A 1 367 ? 31.825 -12.722 -28.521 1.00 82.44 367 VAL A CA 1
ATOM 2888 C C . VAL A 1 367 ? 31.792 -12.940 -30.028 1.00 82.44 367 VAL A C 1
ATOM 2890 O O . VAL A 1 367 ? 32.818 -12.846 -30.700 1.00 82.44 367 VAL A O 1
ATOM 2893 N N . VAL A 1 368 ? 30.606 -13.227 -30.562 1.00 76.69 368 VAL A N 1
ATOM 2894 C CA . VAL A 1 368 ? 30.389 -13.552 -31.974 1.00 76.69 368 VAL A CA 1
ATOM 2895 C C . VAL A 1 368 ? 29.723 -12.364 -32.661 1.00 76.69 368 VAL A C 1
ATOM 2897 O O . VAL A 1 368 ? 28.514 -12.173 -32.572 1.00 76.69 368 VAL A O 1
ATOM 2900 N N . ALA A 1 369 ? 30.508 -11.555 -33.373 1.00 69.88 369 ALA A N 1
ATOM 2901 C CA . ALA A 1 369 ? 29.993 -10.471 -34.213 1.00 69.88 369 ALA A CA 1
ATOM 2902 C C . ALA A 1 369 ? 29.511 -11.005 -35.576 1.00 69.88 369 ALA A C 1
ATOM 2904 O O . ALA A 1 369 ? 30.108 -10.724 -36.618 1.00 69.88 369 ALA A O 1
ATOM 2905 N N . ALA A 1 370 ? 28.444 -11.806 -35.552 1.00 54.94 370 ALA A N 1
ATOM 2906 C CA . ALA A 1 370 ? 27.798 -12.358 -36.737 1.00 54.94 370 ALA A CA 1
ATOM 2907 C C . ALA A 1 370 ? 26.927 -11.293 -37.416 1.00 54.94 370 ALA A C 1
ATOM 2909 O O . ALA A 1 370 ? 25.720 -11.258 -37.238 1.00 54.94 370 ALA A O 1
ATOM 2910 N N . SER A 1 371 ? 27.538 -10.413 -38.209 1.00 56.62 371 SER A N 1
ATOM 2911 C CA . SER A 1 371 ? 26.781 -9.467 -39.029 1.00 56.62 371 SER A CA 1
ATOM 2912 C C . SER A 1 371 ? 27.407 -9.298 -40.410 1.00 56.62 371 SER A C 1
ATOM 2914 O O . SER A 1 371 ? 28.504 -8.752 -40.573 1.00 56.62 371 SER A O 1
ATOM 2916 N N . ALA A 1 372 ? 26.657 -9.726 -41.427 1.00 49.56 372 ALA A N 1
ATOM 2917 C CA . ALA A 1 372 ? 26.966 -9.470 -42.831 1.00 49.56 372 ALA A CA 1
ATOM 2918 C C . ALA A 1 372 ? 26.917 -7.966 -43.179 1.00 49.56 372 ALA A C 1
ATOM 2920 O O . ALA A 1 372 ? 27.541 -7.542 -44.152 1.00 49.56 372 ALA A O 1
ATOM 2921 N N . THR A 1 373 ? 26.218 -7.153 -42.376 1.00 49.69 373 THR A N 1
ATOM 2922 C CA . THR A 1 373 ? 25.982 -5.721 -42.618 1.00 49.69 373 THR A CA 1
ATOM 2923 C C . THR A 1 373 ? 26.964 -4.797 -41.894 1.00 49.69 373 THR A C 1
ATOM 2925 O O . THR A 1 373 ? 27.221 -3.702 -42.395 1.00 49.69 373 THR A O 1
ATOM 2928 N N . ALA A 1 374 ? 27.572 -5.239 -40.782 1.00 58.78 374 ALA A N 1
ATOM 2929 C CA . ALA A 1 374 ? 28.365 -4.383 -39.897 1.00 58.78 374 ALA A CA 1
ATOM 2930 C C . ALA A 1 374 ? 29.427 -3.575 -40.653 1.00 58.78 374 ALA A C 1
ATOM 2932 O O . ALA A 1 374 ? 30.388 -4.136 -41.196 1.00 58.78 374 ALA A O 1
ATOM 2933 N N . TYR A 1 375 ? 29.299 -2.245 -40.648 1.00 63.94 375 TYR A N 1
ATOM 2934 C CA . TYR A 1 375 ? 30.237 -1.355 -41.338 1.00 63.94 375 TYR A CA 1
ATOM 2935 C C . TYR A 1 375 ? 31.680 -1.516 -40.826 1.00 63.94 375 TYR A C 1
ATOM 2937 O O . TYR A 1 375 ? 31.927 -1.769 -39.644 1.00 63.94 375 TYR A O 1
ATOM 2945 N N . ARG A 1 376 ? 32.669 -1.280 -41.704 1.00 68.94 376 ARG A N 1
ATOM 2946 C CA . ARG A 1 376 ? 34.113 -1.349 -41.376 1.00 68.94 376 ARG A CA 1
ATOM 2947 C C . ARG A 1 376 ? 34.484 -0.540 -40.123 1.00 68.94 376 ARG A C 1
ATOM 2949 O O . ARG A 1 376 ? 35.319 -0.978 -39.339 1.00 68.94 376 ARG A O 1
ATOM 2956 N N . SER A 1 377 ? 33.852 0.615 -39.913 1.00 70.25 377 SER A N 1
ATOM 2957 C CA . SER A 1 377 ? 34.029 1.464 -38.726 1.00 70.25 377 SER A CA 1
ATOM 2958 C C . SER A 1 377 ? 33.511 0.822 -37.432 1.00 70.25 377 SER A C 1
ATOM 2960 O O . SER A 1 377 ? 34.160 0.956 -36.396 1.00 70.25 377 SER A O 1
ATOM 2962 N N . SER A 1 378 ? 32.383 0.111 -37.483 1.00 69.56 378 SER A N 1
ATOM 2963 C CA . SER A 1 378 ? 31.813 -0.627 -36.349 1.00 69.56 378 SER A CA 1
ATOM 2964 C C . SER A 1 378 ? 32.712 -1.804 -35.964 1.00 69.56 378 SER A C 1
ATOM 2966 O O . SER A 1 378 ? 33.054 -1.951 -34.791 1.00 69.56 378 SER A O 1
ATOM 2968 N N . ARG A 1 379 ? 33.199 -2.566 -36.960 1.00 74.38 379 ARG A N 1
ATOM 2969 C CA . ARG A 1 379 ? 34.156 -3.672 -36.753 1.00 74.38 379 ARG A CA 1
ATOM 2970 C C . ARG A 1 379 ? 35.443 -3.191 -36.075 1.00 74.38 379 ARG A C 1
ATOM 2972 O O . ARG A 1 379 ? 35.840 -3.761 -35.068 1.00 74.38 379 ARG A O 1
ATOM 2979 N N . LEU A 1 380 ? 36.044 -2.100 -36.563 1.00 76.94 380 LEU A N 1
ATOM 2980 C CA . LEU A 1 380 ? 37.269 -1.523 -35.985 1.00 76.94 380 LEU A CA 1
ATOM 2981 C C . LEU A 1 380 ? 37.090 -1.026 -34.539 1.00 76.94 380 LEU A C 1
ATOM 2983 O O . LEU A 1 380 ? 38.041 -1.061 -33.758 1.00 76.94 380 LEU A O 1
ATOM 2987 N N . ARG A 1 381 ? 35.890 -0.562 -34.163 1.00 79.06 381 ARG A N 1
ATOM 2988 C CA . ARG A 1 381 ? 35.596 -0.164 -32.777 1.00 79.06 381 ARG A CA 1
ATOM 2989 C C . ARG A 1 381 ? 35.409 -1.367 -31.866 1.00 79.06 381 ARG A C 1
ATOM 2991 O O . ARG A 1 381 ? 36.048 -1.404 -30.823 1.00 79.06 381 ARG A O 1
ATOM 2998 N N . LEU A 1 382 ? 34.626 -2.366 -32.274 1.00 79.62 382 LEU A N 1
ATOM 2999 C CA . LEU A 1 382 ? 34.512 -3.620 -31.522 1.00 79.62 382 LEU A CA 1
ATOM 3000 C C . LEU A 1 382 ? 35.879 -4.294 -31.344 1.00 79.62 382 LEU A C 1
ATOM 3002 O O . LEU A 1 382 ? 36.232 -4.672 -30.233 1.00 79.62 382 LEU A O 1
ATOM 3006 N N . GLU A 1 383 ? 36.698 -4.339 -32.396 1.00 83.25 383 GLU A N 1
ATOM 3007 C CA . GLU A 1 383 ? 38.078 -4.830 -32.332 1.00 83.25 383 GLU A CA 1
ATOM 3008 C C . GLU A 1 383 ? 38.920 -4.057 -31.301 1.00 83.25 383 GLU A C 1
ATOM 3010 O O . GLU A 1 383 ? 39.659 -4.667 -30.530 1.00 83.25 383 GLU A O 1
ATOM 3015 N N . LYS A 1 384 ? 38.784 -2.725 -31.228 1.00 84.94 384 LYS A N 1
ATOM 3016 C CA . LYS A 1 384 ? 39.463 -1.903 -30.212 1.00 84.94 384 LYS A CA 1
ATOM 3017 C C . LYS A 1 384 ? 39.001 -2.234 -28.786 1.00 84.94 384 LYS A C 1
ATOM 3019 O O . LYS A 1 384 ? 39.837 -2.233 -27.889 1.00 84.94 384 LYS A O 1
ATOM 3024 N N . VAL A 1 385 ? 37.713 -2.512 -28.575 1.00 86.88 385 VAL A N 1
ATOM 3025 C CA . VAL A 1 385 ? 37.156 -2.875 -27.257 1.00 86.88 385 VAL A CA 1
ATOM 3026 C C . VAL A 1 385 ? 37.644 -4.249 -26.817 1.00 86.88 385 VAL A C 1
ATOM 3028 O O . VAL A 1 385 ? 38.152 -4.382 -25.709 1.00 86.88 385 VAL A O 1
ATOM 3031 N N . LEU A 1 386 ? 37.561 -5.251 -27.696 1.00 87.50 386 LEU A N 1
ATOM 3032 C CA . LEU A 1 386 ? 38.007 -6.619 -27.411 1.00 87.50 386 LEU A CA 1
ATOM 3033 C C . LEU A 1 386 ? 39.518 -6.661 -27.114 1.00 87.50 386 LEU A C 1
ATOM 3035 O O . LEU A 1 386 ? 39.947 -7.335 -26.183 1.00 87.50 386 LEU A O 1
ATOM 3039 N N . LYS A 1 387 ? 40.324 -5.845 -27.811 1.00 86.81 387 LYS A N 1
ATOM 3040 C CA . LYS A 1 387 ? 41.760 -5.642 -27.521 1.00 86.81 387 LYS A CA 1
ATOM 3041 C C . LYS A 1 387 ? 42.056 -4.975 -26.170 1.00 86.81 387 LYS A C 1
ATOM 3043 O O . LYS A 1 387 ? 43.202 -5.003 -25.732 1.00 86.81 387 LYS A O 1
ATOM 3048 N N . GLN A 1 388 ? 41.068 -4.353 -25.526 1.00 87.12 388 GLN A N 1
ATOM 3049 C CA . GLN A 1 388 ? 41.191 -3.753 -24.191 1.00 87.12 388 GLN A CA 1
ATOM 3050 C C . GLN A 1 388 ? 40.762 -4.713 -23.067 1.00 87.12 388 GLN A C 1
ATOM 3052 O O . GLN A 1 388 ? 40.658 -4.286 -21.915 1.00 87.12 388 GLN A O 1
ATOM 3057 N N . ASP A 1 389 ? 40.517 -5.994 -23.367 1.00 87.38 389 ASP A N 1
ATOM 3058 C CA . ASP A 1 389 ? 40.192 -6.983 -22.343 1.00 87.38 389 ASP A CA 1
ATOM 3059 C C . ASP A 1 389 ? 41.347 -7.186 -21.357 1.00 87.38 389 ASP A C 1
ATOM 3061 O O . ASP A 1 389 ? 42.444 -7.603 -21.731 1.00 87.38 389 ASP A O 1
ATOM 3065 N N . LYS A 1 390 ? 41.085 -6.943 -20.068 1.00 86.94 390 LYS A N 1
ATOM 3066 C CA . LYS A 1 390 ? 42.082 -7.136 -19.004 1.00 86.94 390 LYS A CA 1
ATOM 3067 C C . LYS A 1 390 ? 42.483 -8.603 -18.845 1.00 86.94 390 LYS A C 1
ATOM 3069 O O . LYS A 1 390 ? 43.624 -8.873 -18.488 1.00 86.94 390 LYS A O 1
ATOM 3074 N N . LEU A 1 391 ? 41.551 -9.516 -19.124 1.00 88.19 391 LEU A N 1
ATOM 3075 C CA . LEU A 1 391 ? 41.745 -10.964 -19.032 1.00 88.19 391 LEU A CA 1
ATOM 3076 C C . LEU A 1 391 ? 42.342 -11.571 -20.316 1.00 88.19 391 LEU A C 1
ATOM 3078 O O . LEU A 1 391 ? 42.626 -12.761 -20.342 1.00 88.19 391 LEU A O 1
ATOM 3082 N N . LYS A 1 392 ? 42.573 -10.764 -21.367 1.00 87.56 392 LYS A N 1
ATOM 3083 C CA . LYS A 1 392 ? 43.159 -11.184 -22.656 1.00 87.56 392 LYS A CA 1
ATOM 3084 C C . LYS A 1 392 ? 42.454 -12.386 -23.315 1.00 87.56 392 LYS A C 1
ATOM 3086 O O . LYS A 1 392 ? 43.090 -13.142 -24.044 1.00 87.56 392 LYS A O 1
ATOM 3091 N N . ARG A 1 393 ? 41.142 -12.540 -23.104 1.00 83.81 393 ARG A N 1
ATOM 3092 C CA . ARG A 1 393 ? 40.346 -13.691 -23.582 1.00 83.81 393 ARG A CA 1
ATOM 3093 C C . ARG A 1 393 ? 40.262 -13.792 -25.100 1.00 83.81 393 ARG A C 1
ATOM 3095 O O . ARG A 1 393 ? 40.076 -14.872 -25.650 1.00 83.81 393 ARG A O 1
ATOM 3102 N N . PHE A 1 394 ? 40.391 -12.658 -25.783 1.00 85.44 394 PHE A N 1
ATOM 3103 C CA . PHE A 1 394 ? 40.266 -12.584 -27.231 1.00 85.44 394 PHE A CA 1
ATOM 3104 C C . PHE A 1 394 ? 41.651 -12.593 -27.897 1.00 85.44 394 PHE A C 1
ATOM 3106 O O . PHE A 1 394 ? 42.471 -11.720 -27.597 1.00 85.44 394 PHE A O 1
ATOM 3113 N N . PRO A 1 395 ? 41.925 -13.533 -28.821 1.00 80.81 395 PRO A N 1
ATOM 3114 C CA . PRO A 1 395 ? 43.197 -13.587 -29.537 1.00 80.81 395 PRO A CA 1
ATOM 3115 C C . PRO A 1 395 ? 43.412 -12.346 -30.415 1.00 80.81 395 PRO A C 1
ATOM 3117 O O . PRO A 1 395 ? 42.470 -11.719 -30.906 1.00 80.81 395 PRO A O 1
ATOM 3120 N N . ILE A 1 396 ? 44.680 -11.996 -30.632 1.00 78.75 396 ILE A N 1
ATOM 3121 C CA . ILE A 1 396 ? 45.096 -10.871 -31.473 1.00 78.75 396 ILE A CA 1
ATOM 3122 C C . ILE A 1 396 ? 46.063 -11.413 -32.539 1.00 78.75 396 ILE A C 1
ATOM 3124 O O . ILE A 1 396 ? 47.147 -11.860 -32.168 1.00 78.75 396 ILE A O 1
ATOM 3128 N N . PRO A 1 397 ? 45.727 -11.355 -33.844 1.00 78.12 397 PRO A N 1
ATOM 3129 C CA . PRO A 1 397 ? 44.493 -10.815 -34.426 1.00 78.12 397 PRO A CA 1
ATOM 3130 C C . PRO A 1 397 ? 43.248 -11.653 -34.087 1.00 78.12 397 PRO A C 1
ATOM 3132 O O . PRO A 1 397 ? 43.338 -12.859 -33.877 1.00 78.12 397 PRO A O 1
ATOM 3135 N N . LEU A 1 398 ? 42.077 -11.004 -34.076 1.00 77.44 398 LEU A N 1
ATOM 3136 C CA . LEU A 1 398 ? 40.798 -11.700 -33.906 1.00 77.44 398 LEU A CA 1
ATOM 3137 C C . LEU A 1 398 ? 40.563 -12.645 -35.100 1.00 77.44 398 LEU A C 1
ATOM 3139 O O . LEU A 1 398 ? 40.712 -12.188 -36.242 1.00 77.44 398 LEU A O 1
ATOM 3143 N N . PRO A 1 399 ? 40.168 -13.915 -34.878 1.00 75.88 399 PRO A N 1
ATOM 3144 C CA . PRO A 1 399 ? 39.842 -14.840 -35.951 1.00 75.88 399 PRO A CA 1
ATOM 3145 C C . PRO A 1 399 ? 38.688 -14.280 -36.776 1.00 75.88 399 PRO A C 1
ATOM 3147 O O . PRO A 1 399 ? 37.672 -13.828 -36.245 1.00 75.88 399 PRO A O 1
ATOM 3150 N N . ARG A 1 400 ? 38.856 -14.309 -38.095 1.00 69.19 400 ARG A N 1
ATOM 3151 C CA . ARG A 1 400 ? 37.809 -13.949 -39.044 1.00 69.19 400 ARG A CA 1
ATOM 3152 C C . ARG A 1 400 ? 37.270 -15.228 -39.647 1.00 69.19 400 ARG A C 1
ATOM 3154 O O . ARG A 1 400 ? 37.995 -15.941 -40.333 1.00 69.19 400 ARG A O 1
ATOM 3161 N N . LEU A 1 401 ? 35.993 -15.490 -39.397 1.00 62.56 401 LEU A N 1
ATOM 3162 C CA . LEU A 1 401 ? 35.220 -16.415 -40.209 1.00 62.56 401 LEU A CA 1
ATOM 3163 C C . LEU A 1 401 ? 34.884 -15.688 -41.511 1.00 62.56 401 LEU A C 1
ATOM 3165 O O . LEU A 1 401 ? 33.798 -15.131 -41.666 1.00 62.56 401 LEU A O 1
ATOM 3169 N N . ASP A 1 402 ? 35.857 -15.625 -42.419 1.00 59.97 402 ASP A N 1
ATOM 3170 C CA . ASP A 1 402 ? 35.546 -15.290 -43.801 1.00 59.97 402 ASP A CA 1
ATOM 3171 C C . ASP A 1 402 ? 34.637 -16.413 -44.329 1.00 59.97 402 ASP A C 1
ATOM 3173 O O . ASP A 1 402 ? 35.004 -17.588 -44.208 1.00 59.97 402 ASP A O 1
ATOM 3177 N N . PRO A 1 403 ? 33.442 -16.105 -44.873 1.00 51.84 403 PRO A N 1
ATOM 3178 C CA . PRO A 1 403 ? 32.636 -17.129 -45.517 1.00 51.84 403 PRO A CA 1
ATOM 3179 C C . PRO A 1 403 ? 33.502 -17.741 -46.611 1.00 51.84 403 PRO A C 1
ATOM 3181 O O . PRO A 1 403 ? 34.079 -16.990 -47.406 1.00 51.84 403 PRO A O 1
ATOM 3184 N N . GLN A 1 404 ? 33.627 -19.073 -46.629 1.00 43.09 404 GLN A N 1
ATOM 3185 C CA . GLN A 1 404 ? 34.398 -19.759 -47.659 1.00 43.09 404 GLN A CA 1
ATOM 3186 C C . GLN A 1 404 ? 33.865 -19.311 -49.015 1.00 43.09 404 GLN A C 1
ATOM 3188 O O . GLN A 1 404 ? 32.798 -19.732 -49.463 1.00 43.09 404 GLN A O 1
ATOM 3193 N N . ARG A 1 405 ? 34.623 -18.433 -49.677 1.00 43.03 405 ARG A N 1
ATOM 3194 C CA . ARG A 1 405 ? 34.462 -18.231 -51.102 1.00 43.03 405 ARG A CA 1
ATOM 3195 C C . ARG A 1 405 ? 34.768 -19.589 -51.702 1.00 43.03 405 ARG A C 1
ATOM 3197 O O . ARG A 1 405 ? 35.904 -20.048 -51.609 1.00 43.03 405 ARG A O 1
ATOM 3204 N N . SER A 1 406 ? 33.776 -20.185 -52.347 1.00 42.69 406 SER A N 1
ATOM 3205 C CA . SER A 1 406 ? 33.996 -21.115 -53.444 1.00 42.69 406 SER A CA 1
ATOM 3206 C C . SER A 1 406 ? 34.743 -20.347 -54.538 1.00 42.69 406 SER A C 1
ATOM 3208 O O . SER A 1 406 ? 34.154 -19.829 -55.487 1.00 42.69 406 SER A O 1
ATOM 3210 N N . SER A 1 407 ? 36.047 -20.147 -54.336 1.00 40.78 407 SER A N 1
ATOM 3211 C CA . SER A 1 407 ? 36.917 -19.486 -55.291 1.00 40.78 407 SER A CA 1
ATOM 3212 C C . SER A 1 407 ? 36.969 -20.354 -56.533 1.00 40.78 407 SER A C 1
ATOM 3214 O O . SER A 1 407 ? 37.413 -21.497 -56.449 1.00 40.78 407 SER A O 1
ATOM 3216 N N . ALA A 1 408 ? 36.559 -19.804 -57.678 1.00 45.50 408 ALA A N 1
ATOM 3217 C CA . ALA A 1 408 ? 36.616 -20.492 -58.969 1.00 45.50 408 ALA A CA 1
ATOM 3218 C C . ALA A 1 408 ? 38.006 -21.107 -59.249 1.00 45.50 408 ALA A C 1
ATOM 3220 O O . ALA A 1 408 ? 38.091 -22.202 -59.792 1.00 45.50 408 ALA A O 1
ATOM 3221 N N . ALA A 1 409 ? 39.075 -20.483 -58.737 1.00 42.62 409 ALA A N 1
ATOM 3222 C CA . ALA A 1 409 ? 40.444 -21.003 -58.759 1.00 42.62 409 ALA A CA 1
ATOM 3223 C C . ALA A 1 409 ? 40.606 -22.436 -58.196 1.00 42.62 409 ALA A C 1
ATOM 3225 O O . ALA A 1 409 ? 41.463 -23.180 -58.663 1.00 42.62 409 ALA A O 1
ATOM 3226 N N . SER A 1 410 ? 39.797 -22.853 -57.215 1.00 47.22 410 SER A N 1
ATOM 3227 C CA . SER A 1 410 ? 39.833 -24.222 -56.672 1.00 47.22 410 SER A CA 1
ATOM 3228 C C . SER A 1 410 ? 39.127 -25.236 -57.577 1.00 47.22 410 SER A C 1
ATOM 3230 O O . SER A 1 410 ? 39.473 -26.412 -57.543 1.00 47.22 410 SER A O 1
ATOM 3232 N N . LEU A 1 411 ? 38.171 -24.789 -58.399 1.00 47.00 411 LEU A N 1
ATOM 3233 C CA . LEU A 1 411 ? 37.506 -25.621 -59.404 1.00 47.00 411 LEU A CA 1
ATOM 3234 C C . LEU A 1 411 ? 38.355 -25.746 -60.674 1.00 47.00 411 LEU A C 1
ATOM 3236 O O . LEU A 1 411 ? 38.472 -26.846 -61.198 1.00 47.00 411 LEU A O 1
ATOM 3240 N N . GLU A 1 412 ? 39.028 -24.681 -61.116 1.00 45.53 412 GLU A N 1
ATOM 3241 C CA . GLU A 1 412 ? 39.979 -24.756 -62.238 1.00 45.53 412 GLU A CA 1
ATOM 3242 C C . GLU A 1 412 ? 41.198 -25.631 -61.901 1.00 45.53 412 GLU A C 1
ATOM 3244 O O . GLU A 1 412 ? 41.600 -26.461 -62.715 1.00 45.53 412 GLU A O 1
ATOM 3249 N N . ALA A 1 413 ? 41.737 -25.534 -60.678 1.00 46.81 413 ALA A N 1
ATOM 3250 C CA . ALA A 1 413 ? 42.816 -26.413 -60.222 1.00 46.81 413 ALA A CA 1
ATOM 3251 C C . ALA A 1 413 ? 42.382 -27.889 -60.102 1.00 46.81 413 ALA A C 1
ATOM 3253 O O . ALA A 1 413 ? 43.178 -28.784 -60.380 1.00 46.81 413 ALA A O 1
ATOM 3254 N N . ALA A 1 414 ? 41.127 -28.157 -59.720 1.00 47.16 414 ALA A N 1
ATOM 3255 C CA . ALA A 1 414 ? 40.581 -29.514 -59.660 1.00 47.16 414 ALA A CA 1
ATOM 3256 C C . ALA A 1 414 ? 40.251 -30.085 -61.053 1.00 47.16 414 ALA A C 1
ATOM 3258 O O . ALA A 1 414 ? 40.484 -31.268 -61.296 1.00 47.16 414 ALA A O 1
ATOM 3259 N N . ALA A 1 415 ? 39.763 -29.252 -61.978 1.00 45.72 415 ALA A N 1
ATOM 3260 C CA . ALA A 1 415 ? 39.474 -29.637 -63.359 1.00 45.72 415 ALA A CA 1
ATOM 3261 C C . ALA A 1 415 ? 40.756 -29.926 -64.159 1.00 45.72 415 ALA A C 1
ATOM 3263 O O . ALA A 1 415 ? 40.822 -30.918 -64.880 1.00 45.72 415 ALA A O 1
ATOM 3264 N N . ALA A 1 416 ? 41.811 -29.123 -63.975 1.00 46.69 416 ALA A N 1
ATOM 3265 C CA . ALA A 1 416 ? 43.112 -29.358 -64.605 1.00 46.69 416 ALA A CA 1
ATOM 3266 C C . ALA A 1 416 ? 43.819 -30.636 -64.102 1.00 46.69 416 ALA A C 1
ATOM 3268 O O . ALA A 1 416 ? 44.686 -31.169 -64.790 1.00 46.69 416 ALA A O 1
ATOM 3269 N N . ALA A 1 417 ? 43.453 -31.140 -62.918 1.00 49.06 417 ALA A N 1
ATOM 3270 C CA . ALA A 1 417 ? 44.067 -32.313 -62.295 1.00 49.06 417 ALA A CA 1
ATOM 3271 C C . ALA A 1 417 ? 43.405 -33.660 -62.662 1.00 49.06 417 ALA A C 1
ATOM 3273 O O . ALA A 1 417 ? 43.864 -34.698 -62.186 1.00 49.06 417 ALA A O 1
ATOM 3274 N N . ARG A 1 418 ? 42.330 -33.672 -63.468 1.00 45.91 418 ARG A N 1
ATOM 3275 C CA . ARG A 1 418 ? 41.571 -34.892 -63.822 1.00 45.91 418 ARG A CA 1
ATOM 3276 C C . ARG A 1 418 ? 41.316 -35.038 -65.325 1.00 45.91 418 ARG A C 1
ATOM 3278 O O . ARG A 1 418 ? 40.200 -35.293 -65.764 1.00 45.91 418 ARG A O 1
ATOM 3285 N N . GLY A 1 419 ? 42.375 -34.897 -66.117 1.00 41.81 419 GLY A N 1
ATOM 3286 C CA . GLY A 1 419 ? 42.360 -35.329 -67.511 1.00 41.81 419 GLY A CA 1
ATOM 3287 C C . GLY A 1 419 ? 42.529 -36.848 -67.636 1.00 41.81 419 GLY A C 1
ATOM 3288 O O . GLY A 1 419 ? 43.605 -37.350 -67.337 1.00 41.81 419 GLY A O 1
ATOM 3289 N N . VAL A 1 420 ? 41.496 -37.515 -68.166 1.00 49.97 420 VAL A N 1
ATOM 3290 C CA . VAL A 1 420 ? 41.503 -38.866 -68.779 1.00 49.97 420 VAL A CA 1
ATOM 3291 C C . VAL A 1 420 ? 41.774 -40.071 -67.857 1.00 49.97 420 VAL A C 1
ATOM 3293 O O . VAL A 1 420 ? 42.927 -40.385 -67.593 1.00 49.97 420 VAL A O 1
ATOM 3296 N N . VAL A 1 421 ? 40.708 -40.812 -67.511 1.00 41.31 421 VAL A N 1
ATOM 3297 C CA . VAL A 1 421 ? 40.504 -42.263 -67.783 1.00 41.31 421 VAL A CA 1
ATOM 3298 C C . VAL A 1 421 ? 38.985 -42.470 -68.020 1.00 41.31 421 VAL A C 1
ATOM 3300 O O . VAL A 1 421 ? 38.198 -41.579 -67.701 1.00 41.31 421 VAL A O 1
ATOM 3303 N N . GLU A 1 422 ? 38.620 -43.560 -68.696 1.00 44.88 422 GLU A N 1
ATOM 3304 C CA . GLU A 1 422 ? 37.353 -43.829 -69.401 1.00 44.88 422 GLU A CA 1
ATOM 3305 C C . GLU A 1 422 ? 36.123 -44.125 -68.512 1.00 44.88 422 GLU A C 1
ATOM 3307 O O . GLU A 1 422 ? 36.214 -44.198 -67.288 1.00 44.88 422 GLU A O 1
ATOM 3312 N N . ASP A 1 423 ? 34.955 -44.222 -69.159 1.00 52.31 423 ASP A N 1
ATOM 3313 C CA . ASP A 1 423 ? 33.628 -44.319 -68.542 1.00 52.31 423 ASP A CA 1
ATOM 3314 C C . ASP A 1 423 ? 33.337 -45.667 -67.856 1.00 52.31 423 ASP A C 1
ATOM 3316 O O . ASP A 1 423 ? 33.388 -46.712 -68.500 1.00 52.31 423 ASP A O 1
ATOM 3320 N N . ASP A 1 424 ? 32.852 -45.605 -66.611 1.00 49.03 424 ASP A N 1
ATOM 3321 C CA . ASP A 1 424 ? 31.931 -46.596 -66.039 1.00 49.03 424 ASP A CA 1
ATOM 3322 C C . ASP A 1 424 ? 30.559 -45.924 -65.831 1.00 49.03 424 ASP A C 1
ATOM 3324 O O . ASP A 1 424 ? 30.361 -45.107 -64.923 1.00 49.03 424 ASP A O 1
ATOM 3328 N N . GLU A 1 425 ? 29.587 -46.240 -66.697 1.00 54.81 425 GLU A N 1
ATOM 3329 C CA . GLU A 1 425 ? 28.219 -45.702 -66.589 1.00 54.81 425 GLU A CA 1
ATOM 3330 C C . GLU A 1 425 ? 27.509 -46.161 -65.302 1.00 54.81 425 GLU A C 1
ATOM 3332 O O . GLU A 1 425 ? 26.666 -45.426 -64.785 1.00 54.81 425 GLU A O 1
ATOM 3337 N N . GLU A 1 426 ? 27.883 -47.316 -64.739 1.00 52.69 426 GLU A N 1
ATOM 3338 C CA . GLU A 1 426 ? 27.355 -47.800 -63.456 1.00 52.69 426 GLU A CA 1
ATOM 3339 C C . GLU A 1 426 ? 27.828 -46.946 -62.267 1.00 52.69 426 GLU A C 1
ATOM 3341 O O . GLU A 1 426 ? 27.023 -46.657 -61.382 1.00 52.69 426 GLU A O 1
ATOM 3346 N N . GLU A 1 427 ? 29.079 -46.459 -62.248 1.00 51.62 427 GLU A N 1
ATOM 3347 C CA . GLU A 1 427 ? 29.541 -45.565 -61.172 1.00 51.62 427 GLU A CA 1
ATOM 3348 C C . GLU A 1 427 ? 28.896 -44.175 -61.298 1.00 51.62 427 GLU A C 1
ATOM 3350 O O . GLU A 1 427 ? 28.539 -43.569 -60.287 1.00 51.62 427 GLU A O 1
ATOM 3355 N N . ARG A 1 428 ? 28.631 -43.692 -62.524 1.00 54.12 428 ARG A N 1
ATOM 3356 C CA . ARG A 1 428 ? 27.813 -42.480 -62.726 1.00 54.12 428 ARG A CA 1
ATOM 3357 C C . ARG A 1 428 ? 26.373 -42.659 -62.259 1.00 54.12 428 ARG A C 1
ATOM 3359 O O . ARG A 1 428 ? 25.868 -41.754 -61.608 1.00 54.12 428 ARG A O 1
ATOM 3366 N N . GLN A 1 429 ? 25.718 -43.781 -62.555 1.00 56.47 429 GLN A N 1
ATOM 3367 C CA . GLN A 1 429 ? 24.346 -44.016 -62.092 1.00 56.47 429 GLN A CA 1
ATOM 3368 C C . GLN A 1 429 ? 24.286 -44.180 -60.570 1.00 56.47 429 GLN A C 1
ATOM 3370 O O . GLN A 1 429 ? 23.439 -43.555 -59.940 1.00 56.47 429 GLN A O 1
ATOM 3375 N N . ALA A 1 430 ? 25.233 -44.901 -59.962 1.00 59.91 430 ALA A N 1
ATOM 3376 C CA . ALA A 1 430 ? 25.334 -45.005 -58.509 1.00 59.91 430 ALA A CA 1
ATOM 3377 C C . ALA A 1 430 ? 25.611 -43.645 -57.843 1.00 59.91 430 ALA A C 1
ATOM 3379 O O . ALA A 1 430 ? 25.015 -43.344 -56.812 1.00 59.91 430 ALA A O 1
ATOM 3380 N N . LEU A 1 431 ? 26.463 -42.795 -58.430 1.00 54.06 431 LEU A N 1
ATOM 3381 C CA . LEU A 1 431 ? 26.742 -41.453 -57.910 1.00 54.06 431 LEU A CA 1
ATOM 3382 C C . LEU A 1 431 ? 25.613 -40.449 -58.172 1.00 54.06 431 LEU A C 1
ATOM 3384 O O . LEU A 1 431 ? 25.408 -39.589 -57.324 1.00 54.06 431 LEU A O 1
ATOM 3388 N N . ASP A 1 432 ? 24.862 -40.542 -59.273 1.00 53.88 432 ASP A N 1
ATOM 3389 C CA . ASP A 1 432 ? 23.669 -39.711 -59.508 1.00 53.88 432 ASP A CA 1
ATOM 3390 C C . ASP A 1 432 ? 22.483 -40.164 -58.644 1.00 53.88 432 ASP A C 1
ATOM 3392 O O . ASP A 1 432 ? 21.691 -39.330 -58.209 1.00 53.88 432 ASP A O 1
ATOM 3396 N N . GLU A 1 433 ? 22.353 -41.456 -58.344 1.00 52.34 433 GLU A N 1
ATOM 3397 C CA . GLU A 1 433 ? 21.327 -41.970 -57.434 1.00 52.34 433 GLU A CA 1
ATOM 3398 C C . GLU A 1 433 ? 21.687 -41.643 -55.975 1.00 52.34 433 GLU A C 1
ATOM 3400 O O . GLU A 1 433 ? 20.869 -41.060 -55.262 1.00 52.34 433 GLU A O 1
ATOM 3405 N N . GLU A 1 434 ? 22.947 -41.833 -55.566 1.00 47.09 434 GLU A N 1
ATOM 3406 C CA . GLU A 1 434 ? 23.454 -41.400 -54.258 1.00 47.09 434 GLU A CA 1
ATOM 3407 C C . GLU A 1 434 ? 23.459 -39.862 -54.118 1.00 47.09 434 GLU A C 1
ATOM 3409 O O . GLU A 1 434 ? 23.204 -39.340 -53.030 1.00 47.09 434 GLU A O 1
ATOM 3414 N N . ALA A 1 435 ? 23.670 -39.100 -55.200 1.00 50.28 435 ALA A N 1
ATOM 3415 C CA . ALA A 1 435 ? 23.504 -37.646 -55.201 1.00 50.28 435 ALA A CA 1
ATOM 3416 C C . ALA A 1 435 ? 22.029 -37.232 -55.153 1.00 50.28 435 ALA A C 1
ATOM 3418 O O . ALA A 1 435 ? 21.718 -36.272 -54.455 1.00 50.28 435 ALA A O 1
ATOM 3419 N N . ARG A 1 436 ? 21.099 -37.947 -55.801 1.00 45.22 436 ARG A N 1
ATOM 3420 C CA . ARG A 1 436 ? 19.651 -37.695 -55.659 1.00 45.22 436 ARG A CA 1
ATOM 3421 C C . ARG A 1 436 ? 19.142 -38.034 -54.257 1.00 45.22 436 ARG A C 1
ATOM 3423 O O . ARG A 1 436 ? 18.267 -37.328 -53.762 1.00 45.22 436 ARG A O 1
ATOM 3430 N N . GLU A 1 437 ? 19.718 -39.031 -53.585 1.00 38.47 437 GLU A N 1
ATOM 3431 C CA . GLU A 1 437 ? 19.391 -39.371 -52.192 1.00 38.47 437 GLU A CA 1
ATOM 3432 C C . GLU A 1 437 ? 20.036 -38.404 -51.175 1.00 38.47 437 GLU A C 1
ATOM 3434 O O . GLU A 1 437 ? 19.374 -37.943 -50.238 1.00 38.47 437 GLU A O 1
ATOM 3439 N N . LYS A 1 438 ? 21.308 -38.022 -51.372 1.00 39.53 438 LYS A N 1
ATOM 3440 C CA . LYS A 1 438 ? 22.043 -37.083 -50.494 1.00 39.53 438 LYS A CA 1
ATOM 3441 C C . LYS A 1 438 ? 21.772 -35.606 -50.784 1.00 39.53 438 LYS A C 1
ATOM 3443 O O . LYS A 1 438 ? 22.022 -34.769 -49.918 1.00 39.53 438 LYS A O 1
ATOM 3448 N N . GLN A 1 439 ? 21.193 -35.268 -51.935 1.00 38.44 439 GLN A N 1
ATOM 3449 C CA . GLN A 1 439 ? 20.541 -33.978 -52.187 1.00 38.44 439 GLN A CA 1
ATOM 3450 C C . GLN A 1 439 ? 19.097 -33.988 -51.657 1.00 38.44 439 GLN A C 1
ATOM 3452 O O . GLN A 1 439 ? 18.192 -33.365 -52.213 1.00 38.44 439 GLN A O 1
ATOM 3457 N N . THR A 1 440 ? 18.895 -34.655 -50.517 1.00 31.55 440 THR A N 1
ATOM 3458 C CA . THR A 1 440 ? 17.719 -34.491 -49.674 1.00 31.55 440 THR A CA 1
ATOM 3459 C C . THR A 1 440 ? 17.581 -33.005 -49.359 1.00 31.55 440 THR A C 1
ATOM 3461 O O . THR A 1 440 ? 18.415 -32.408 -48.672 1.00 31.55 440 THR A O 1
ATOM 3464 N N . TYR A 1 441 ? 16.543 -32.398 -49.936 1.00 35.56 441 TYR A N 1
ATOM 3465 C CA . TYR A 1 441 ? 16.205 -30.990 -49.792 1.00 35.56 441 TYR A CA 1
ATOM 3466 C C . TYR A 1 441 ? 16.409 -30.538 -48.342 1.00 35.56 441 TYR A C 1
ATOM 3468 O O . TYR A 1 441 ? 15.787 -31.081 -47.427 1.00 35.56 441 TYR A O 1
ATOM 3476 N N . ARG A 1 442 ? 17.233 -29.499 -48.125 1.00 41.19 442 ARG A N 1
ATOM 3477 C CA . ARG A 1 442 ? 17.124 -28.703 -46.896 1.00 41.19 442 ARG A CA 1
ATOM 3478 C C . ARG A 1 442 ? 15.712 -28.149 -46.898 1.00 41.19 442 ARG A C 1
ATOM 3480 O O . ARG A 1 442 ? 15.422 -27.263 -47.698 1.00 41.19 442 ARG A O 1
ATOM 3487 N N . ALA A 1 443 ? 14.853 -28.775 -46.100 1.00 43.84 443 ALA A N 1
ATOM 3488 C CA . ALA A 1 443 ? 13.420 -28.643 -46.252 1.00 43.84 443 ALA A CA 1
ATOM 3489 C C . ALA A 1 443 ? 13.018 -27.168 -46.213 1.00 43.84 443 ALA A C 1
ATOM 3491 O O . ALA A 1 443 ? 13.376 -26.446 -45.278 1.00 43.84 443 ALA A O 1
ATOM 3492 N N . LEU A 1 444 ? 12.256 -26.759 -47.230 1.00 51.19 444 LEU A N 1
ATOM 3493 C CA . LEU A 1 444 ? 11.427 -25.562 -47.151 1.00 51.19 444 LEU A CA 1
ATOM 3494 C C . LEU A 1 444 ? 10.597 -25.655 -45.858 1.00 51.19 444 LEU A C 1
ATOM 3496 O O . LEU A 1 444 ? 10.253 -26.775 -45.455 1.00 51.19 444 LEU A O 1
ATOM 3500 N N . PRO A 1 445 ? 10.302 -24.536 -45.173 1.00 50.50 445 PRO A N 1
ATOM 3501 C CA . PRO A 1 445 ? 9.675 -24.602 -43.860 1.00 50.50 445 PRO A CA 1
ATOM 3502 C C . PRO A 1 445 ? 8.366 -25.393 -43.934 1.00 50.50 445 PRO A C 1
ATOM 3504 O O . PRO A 1 445 ? 7.507 -25.124 -44.776 1.00 50.50 445 PRO A O 1
ATOM 3507 N N . ALA A 1 446 ? 8.238 -26.408 -43.078 1.00 50.81 446 ALA A N 1
ATOM 3508 C CA . ALA A 1 446 ? 7.117 -27.335 -43.141 1.00 50.81 446 ALA A CA 1
ATOM 3509 C C . ALA A 1 446 ? 5.782 -26.582 -42.998 1.00 50.81 446 ALA A C 1
ATOM 3511 O O . ALA A 1 446 ? 5.574 -25.867 -42.018 1.00 50.81 446 ALA A O 1
ATOM 3512 N N . GLY A 1 447 ? 4.885 -26.763 -43.972 1.00 63.31 447 GLY A N 1
ATOM 3513 C CA . GLY A 1 447 ? 3.584 -26.083 -44.027 1.00 63.31 447 GLY A CA 1
ATOM 3514 C C . GLY A 1 447 ? 3.489 -24.910 -45.011 1.00 63.31 447 GLY A C 1
ATOM 3515 O O . GLY A 1 447 ? 2.495 -24.191 -44.968 1.00 63.31 447 GLY A O 1
ATOM 3516 N N . ILE A 1 448 ? 4.482 -24.705 -45.886 1.00 67.12 448 ILE A N 1
ATOM 3517 C CA . ILE A 1 448 ? 4.458 -23.662 -46.922 1.00 67.12 448 ILE A CA 1
ATOM 3518 C C . ILE A 1 448 ? 4.676 -24.283 -48.310 1.00 67.12 448 ILE A C 1
ATOM 3520 O O . ILE A 1 448 ? 5.676 -24.959 -48.547 1.00 67.12 448 ILE A O 1
ATOM 3524 N N . GLU A 1 449 ? 3.750 -24.028 -49.239 1.00 76.69 449 GLU A N 1
ATOM 3525 C CA . GLU A 1 449 ? 3.898 -24.369 -50.660 1.00 76.69 449 GLU A CA 1
ATOM 3526 C C . GLU A 1 449 ? 4.399 -23.151 -51.460 1.00 76.69 449 GLU A C 1
ATOM 3528 O O . GLU A 1 449 ? 3.993 -22.013 -51.204 1.00 76.69 449 GLU A O 1
ATOM 3533 N N . HIS A 1 450 ? 5.290 -23.392 -52.429 1.00 77.62 450 HIS A N 1
ATOM 3534 C CA . HIS A 1 450 ? 5.941 -22.359 -53.241 1.00 77.62 450 HIS A CA 1
ATOM 3535 C C . HIS A 1 450 ? 5.678 -22.599 -54.724 1.00 77.62 450 HIS A C 1
ATOM 3537 O O . HIS A 1 450 ? 6.011 -23.662 -55.249 1.00 77.62 450 HIS A O 1
ATOM 3543 N N . PHE A 1 451 ? 5.158 -21.584 -55.411 1.00 80.00 451 PHE A N 1
ATOM 3544 C CA . PHE A 1 451 ? 4.835 -21.647 -56.833 1.00 80.00 451 PHE A CA 1
ATOM 3545 C C . PHE A 1 451 ? 5.562 -20.548 -57.601 1.00 80.00 451 PHE A C 1
ATOM 3547 O O . PHE A 1 451 ? 5.690 -19.424 -57.115 1.00 80.00 451 PHE A O 1
ATOM 3554 N N . THR A 1 452 ? 6.015 -20.856 -58.817 1.00 79.56 452 THR A N 1
ATOM 3555 C CA . THR A 1 452 ? 6.619 -19.882 -59.733 1.00 79.56 452 THR A CA 1
ATOM 3556 C C . THR A 1 452 ? 5.808 -19.806 -61.022 1.00 79.56 452 THR A C 1
ATOM 3558 O O . THR A 1 452 ? 5.422 -20.820 -61.598 1.00 79.56 452 THR A O 1
ATOM 3561 N N . TRP A 1 453 ? 5.540 -18.587 -61.482 1.00 77.75 453 TRP A N 1
ATOM 3562 C CA . TRP A 1 453 ? 4.785 -18.304 -62.698 1.00 77.75 453 TRP A CA 1
ATOM 3563 C C . TRP A 1 453 ? 5.569 -17.299 -63.538 1.00 77.75 453 TRP A C 1
ATOM 3565 O O . TRP A 1 453 ? 5.798 -16.165 -63.124 1.00 77.75 453 TRP A O 1
ATOM 3575 N N . LYS A 1 454 ? 6.007 -17.709 -64.729 1.00 77.38 454 LYS A N 1
ATOM 3576 C CA . LYS A 1 454 ? 6.669 -16.806 -65.678 1.00 77.38 454 LYS A CA 1
ATOM 3577 C C . LYS A 1 454 ? 5.661 -15.820 -66.259 1.00 77.38 454 LYS A C 1
ATOM 3579 O O . LYS A 1 454 ? 4.679 -16.240 -66.868 1.00 77.38 454 LYS A O 1
ATOM 3584 N N . VAL A 1 455 ? 5.926 -14.526 -66.099 1.00 73.12 455 VAL A N 1
ATOM 3585 C CA . VAL A 1 455 ? 5.120 -13.457 -66.704 1.00 73.12 455 VAL A CA 1
ATOM 3586 C C . VAL A 1 455 ? 5.731 -13.126 -68.072 1.00 73.12 455 VAL A C 1
ATOM 3588 O O . VAL A 1 455 ? 6.943 -12.917 -68.144 1.00 73.12 455 VAL A O 1
ATOM 3591 N N . PRO A 1 456 ? 4.956 -13.095 -69.174 1.00 70.81 456 PRO A N 1
ATOM 3592 C CA . PRO A 1 456 ? 5.485 -12.699 -70.476 1.00 70.81 456 PRO A CA 1
ATOM 3593 C C . PRO A 1 456 ? 6.040 -11.270 -70.447 1.00 70.81 456 PRO A C 1
ATOM 3595 O O . PRO A 1 456 ? 5.408 -10.379 -69.889 1.00 70.81 456 PRO A O 1
ATOM 3598 N N . LEU A 1 457 ? 7.162 -11.029 -71.136 1.00 56.53 457 LEU A N 1
ATOM 3599 C CA . LEU A 1 457 ? 7.837 -9.719 -71.242 1.00 56.53 457 LEU A CA 1
ATOM 3600 C C . LEU A 1 457 ? 6.944 -8.556 -71.730 1.00 56.53 457 LEU A C 1
ATOM 3602 O O . LEU A 1 457 ? 7.325 -7.394 -71.608 1.00 56.53 457 LEU A O 1
ATOM 3606 N N . SER A 1 458 ? 5.786 -8.857 -72.322 1.00 57.81 458 SER A N 1
ATOM 3607 C CA . SER A 1 458 ? 4.793 -7.894 -72.813 1.00 57.81 458 SER A CA 1
ATOM 3608 C C . SER A 1 458 ? 3.626 -7.628 -71.850 1.00 57.81 458 SER A C 1
ATOM 3610 O O . SER A 1 458 ? 2.785 -6.787 -72.159 1.00 57.81 458 SER A O 1
ATOM 3612 N N . GLY A 1 459 ? 3.529 -8.346 -70.726 1.00 65.50 459 GLY A N 1
ATOM 3613 C CA . GLY A 1 459 ? 2.481 -8.183 -69.713 1.00 65.50 459 GLY A CA 1
ATOM 3614 C C . GLY A 1 459 ? 2.972 -7.439 -68.468 1.00 65.50 459 GLY A C 1
ATOM 3615 O O . GLY A 1 459 ? 4.163 -7.441 -68.168 1.00 65.50 459 GLY A O 1
ATOM 3616 N N . SER A 1 460 ? 2.056 -6.821 -67.717 1.00 78.94 460 SER A N 1
ATOM 3617 C CA . SER A 1 460 ? 2.362 -6.309 -66.374 1.00 78.94 460 SER A CA 1
ATOM 3618 C C . SER A 1 460 ? 2.289 -7.431 -65.336 1.00 78.94 460 SER A C 1
ATOM 3620 O O . SER A 1 460 ? 1.432 -8.318 -65.412 1.00 78.94 460 SER A O 1
ATOM 3622 N N . HIS A 1 461 ? 3.145 -7.373 -64.315 1.00 85.06 461 HIS A N 1
ATOM 3623 C CA . HIS A 1 461 ? 3.069 -8.290 -63.177 1.00 85.06 461 HIS A CA 1
ATOM 3624 C C . HIS A 1 461 ? 1.755 -8.091 -62.413 1.00 85.06 461 HIS A C 1
ATOM 3626 O O . HIS A 1 461 ? 1.207 -9.058 -61.893 1.00 85.06 461 HIS A O 1
ATOM 3632 N N . ALA A 1 462 ? 1.208 -6.870 -62.403 1.00 82.62 462 ALA A N 1
ATOM 3633 C CA . ALA A 1 462 ? -0.102 -6.568 -61.829 1.00 82.62 462 ALA A CA 1
ATOM 3634 C C . ALA A 1 462 ? -1.262 -7.367 -62.466 1.00 82.62 462 ALA A C 1
ATOM 3636 O O . ALA A 1 462 ? -2.174 -7.777 -61.749 1.00 82.62 462 ALA A O 1
ATOM 3637 N N . ALA A 1 463 ? -1.228 -7.643 -63.778 1.00 83.50 463 ALA A N 1
ATOM 3638 C CA . ALA A 1 463 ? -2.258 -8.451 -64.439 1.00 83.50 463 ALA A CA 1
ATOM 3639 C C . ALA A 1 463 ? -2.190 -9.929 -64.010 1.00 83.50 463 ALA A C 1
ATOM 3641 O O . ALA A 1 463 ? -3.205 -10.507 -63.619 1.00 83.50 463 ALA A O 1
ATOM 3642 N N . GLY A 1 464 ? -0.985 -10.514 -63.999 1.00 86.00 464 GLY A N 1
ATOM 3643 C CA . GLY A 1 464 ? -0.763 -11.873 -63.487 1.00 86.00 464 GLY A CA 1
ATOM 3644 C C . GLY A 1 464 ? -1.089 -12.000 -61.994 1.00 86.00 464 GLY A C 1
ATOM 3645 O O . GLY A 1 464 ? -1.697 -12.979 -61.568 1.00 86.00 464 GLY A O 1
ATOM 3646 N N . LEU A 1 465 ? -0.768 -10.970 -61.206 1.00 90.19 465 LEU A N 1
ATOM 3647 C CA . LEU A 1 465 ? -1.117 -10.884 -59.791 1.00 90.19 465 LEU A CA 1
ATOM 3648 C C . LEU A 1 465 ? -2.636 -10.829 -59.572 1.00 90.19 465 LEU A C 1
ATOM 3650 O O . LEU A 1 465 ? -3.128 -11.549 -58.711 1.00 90.19 465 LEU A O 1
ATOM 3654 N N . SER A 1 466 ? -3.387 -10.033 -60.346 1.00 90.06 466 SER A N 1
ATOM 3655 C CA . SER A 1 466 ? -4.856 -10.006 -60.236 1.00 90.06 466 SER A CA 1
ATOM 3656 C C . SER A 1 466 ? -5.461 -11.374 -60.540 1.00 90.06 466 SER A C 1
ATOM 3658 O O . SER A 1 466 ? -6.293 -11.840 -59.771 1.00 90.06 466 SER A O 1
ATOM 3660 N N . ALA A 1 467 ? -5.007 -12.046 -61.604 1.00 87.44 467 ALA A N 1
ATOM 3661 C CA . ALA A 1 467 ? -5.472 -13.391 -61.941 1.00 87.44 467 ALA A CA 1
ATOM 3662 C C . ALA A 1 467 ? -5.143 -14.417 -60.837 1.00 87.44 467 ALA A C 1
ATOM 3664 O O . ALA A 1 467 ? -5.976 -15.258 -60.505 1.00 87.44 467 ALA A O 1
ATOM 3665 N N . ALA A 1 468 ? -3.958 -14.322 -60.221 1.00 86.94 468 ALA A N 1
ATOM 3666 C CA . ALA A 1 468 ? -3.588 -15.170 -59.089 1.00 86.94 468 ALA A CA 1
ATOM 3667 C C . ALA A 1 468 ? -4.456 -14.898 -57.845 1.00 86.94 468 ALA A C 1
ATOM 3669 O O . ALA A 1 468 ? -4.874 -15.835 -57.171 1.00 86.94 468 ALA A O 1
ATOM 3670 N N . LEU A 1 469 ? -4.757 -13.631 -57.546 1.00 89.94 469 LEU A N 1
ATOM 3671 C CA . LEU A 1 469 ? -5.629 -13.243 -56.433 1.00 89.94 469 LEU A CA 1
ATOM 3672 C C . LEU A 1 469 ? -7.090 -13.670 -56.663 1.00 89.94 469 LEU A C 1
ATOM 3674 O O . LEU A 1 469 ? -7.731 -14.145 -55.729 1.00 89.94 469 LEU A O 1
ATOM 3678 N N . ASP A 1 470 ? -7.599 -13.559 -57.895 1.00 88.88 470 ASP A N 1
ATOM 3679 C CA . ASP A 1 470 ? -8.954 -13.989 -58.277 1.00 88.88 470 ASP A CA 1
ATOM 3680 C C . ASP A 1 470 ? -9.149 -15.504 -58.121 1.00 88.88 470 ASP A C 1
ATOM 3682 O O . ASP A 1 470 ? -10.232 -15.962 -57.742 1.00 88.88 470 ASP A O 1
ATOM 3686 N N . LEU A 1 471 ? -8.085 -16.269 -58.386 1.00 86.88 471 LEU A N 1
ATOM 3687 C CA . LEU A 1 471 ? -8.046 -17.719 -58.232 1.00 86.88 471 LEU A CA 1
ATOM 3688 C C . LEU A 1 471 ? -7.902 -18.152 -56.765 1.00 86.88 471 LEU A C 1
ATOM 3690 O O . LEU A 1 471 ? -8.602 -19.054 -56.317 1.00 86.88 471 LEU A O 1
ATOM 3694 N N . LEU A 1 472 ? -6.982 -17.531 -56.020 1.00 86.44 472 LEU A N 1
ATOM 3695 C CA . LEU A 1 472 ? -6.630 -17.951 -54.657 1.00 86.44 472 LEU A CA 1
ATOM 3696 C C . LEU A 1 472 ? -7.576 -17.400 -53.583 1.00 86.44 472 LEU A C 1
ATOM 3698 O O . LEU A 1 472 ? -7.643 -17.975 -52.500 1.00 86.44 472 LEU A O 1
ATOM 3702 N N . ARG A 1 473 ? -8.255 -16.277 -53.862 1.00 91.00 473 ARG A N 1
ATOM 3703 C CA . ARG A 1 473 ? -9.175 -15.555 -52.959 1.00 91.00 473 ARG A CA 1
ATOM 3704 C C . ARG A 1 473 ? -8.690 -15.466 -51.494 1.00 91.00 473 ARG A C 1
ATOM 3706 O O . ARG A 1 473 ? -9.436 -15.830 -50.585 1.00 91.00 473 ARG A O 1
ATOM 3713 N N . PRO A 1 474 ? -7.448 -15.008 -51.236 1.00 88.19 474 PRO A N 1
ATOM 3714 C CA . PRO A 1 474 ? -6.888 -14.999 -49.887 1.00 88.19 474 PRO A CA 1
ATOM 3715 C C . PRO A 1 474 ? -7.597 -13.976 -48.990 1.00 88.19 474 PRO A C 1
ATOM 3717 O O . PRO A 1 474 ? -7.842 -12.846 -49.412 1.00 88.19 474 PRO A O 1
ATOM 3720 N N . GLN A 1 475 ? -7.832 -14.318 -47.720 1.00 84.56 475 GLN A N 1
ATOM 3721 C CA . GLN A 1 475 ? -8.424 -13.399 -46.735 1.00 84.56 475 GLN A CA 1
ATOM 3722 C C . GLN A 1 475 ? -7.545 -12.174 -46.448 1.00 84.56 475 GLN A C 1
ATOM 3724 O O . GLN A 1 475 ? -8.055 -11.128 -46.052 1.00 84.56 475 GLN A O 1
ATOM 3729 N N . ALA A 1 476 ? -6.230 -12.296 -46.643 1.00 88.50 476 ALA A N 1
ATOM 3730 C CA . ALA A 1 476 ? -5.299 -11.179 -46.745 1.00 88.50 476 ALA A CA 1
ATOM 3731 C C . ALA A 1 476 ? -4.057 -11.601 -47.539 1.00 88.50 476 ALA A C 1
ATOM 3733 O O . ALA A 1 476 ? -3.574 -12.730 -47.394 1.00 88.50 476 ALA A O 1
ATOM 3734 N N . ALA A 1 477 ? -3.494 -10.678 -48.321 1.00 90.19 477 ALA A N 1
ATOM 3735 C CA . ALA A 1 477 ? -2.270 -10.919 -49.081 1.00 90.19 477 ALA A CA 1
ATOM 3736 C C . ALA A 1 477 ? -1.190 -9.859 -48.833 1.00 90.19 477 ALA A C 1
ATOM 3738 O O . ALA A 1 477 ? -1.468 -8.692 -48.549 1.00 90.19 477 ALA A O 1
ATOM 3739 N N . LEU A 1 478 ? 0.067 -10.269 -48.989 1.00 90.94 478 LEU A N 1
ATOM 3740 C CA . LEU A 1 478 ? 1.242 -9.406 -48.906 1.00 90.94 478 LEU A CA 1
ATOM 3741 C C . LEU A 1 478 ? 2.022 -9.487 -50.218 1.00 90.94 478 LEU A C 1
ATOM 3743 O O . LEU A 1 478 ? 2.439 -10.563 -50.633 1.00 90.94 478 LEU A O 1
ATOM 3747 N N . VAL A 1 479 ? 2.216 -8.350 -50.876 1.00 92.19 479 VAL A N 1
ATOM 3748 C CA . VAL A 1 479 ? 2.843 -8.254 -52.198 1.00 92.19 479 VAL A CA 1
ATOM 3749 C C . VAL A 1 479 ? 4.149 -7.485 -52.070 1.00 92.19 479 VAL A C 1
ATOM 3751 O O . VAL A 1 479 ? 4.160 -6.327 -51.649 1.00 92.19 479 VAL A O 1
ATOM 3754 N N . PHE A 1 480 ? 5.254 -8.102 -52.468 1.00 91.75 480 PHE A N 1
ATOM 3755 C CA . PHE A 1 480 ? 6.566 -7.477 -52.509 1.00 91.75 480 PHE A CA 1
ATOM 3756 C C . PHE A 1 480 ? 6.977 -7.157 -53.941 1.00 91.75 480 PHE A C 1
ATOM 3758 O O . PHE A 1 480 ? 7.037 -8.033 -54.795 1.00 91.75 480 PHE A O 1
ATOM 3765 N N . VAL A 1 481 ? 7.299 -5.890 -54.191 1.00 91.44 481 VAL A N 1
ATOM 3766 C CA . VAL A 1 481 ? 7.816 -5.417 -55.477 1.00 91.44 481 VAL A CA 1
ATOM 3767 C C . VAL A 1 481 ? 9.341 -5.361 -55.398 1.00 91.44 481 VAL A C 1
ATOM 3769 O O . VAL A 1 481 ? 9.904 -4.537 -54.661 1.00 91.44 481 VAL A O 1
ATOM 3772 N N . CYS A 1 482 ? 10.018 -6.246 -56.130 1.00 89.94 482 CYS A N 1
ATOM 3773 C CA . CYS A 1 482 ? 11.471 -6.227 -56.272 1.00 89.94 482 CYS A CA 1
ATOM 3774 C C . CYS A 1 482 ? 11.904 -5.160 -57.296 1.00 89.94 482 CYS A C 1
ATOM 3776 O O . CYS A 1 482 ? 11.209 -4.941 -58.289 1.00 89.94 482 CYS A O 1
ATOM 3778 N N . PRO A 1 483 ? 13.057 -4.480 -57.121 1.00 84.69 483 PRO A N 1
ATOM 3779 C CA . PRO A 1 483 ? 13.445 -3.359 -57.992 1.00 84.69 483 PRO A CA 1
ATOM 3780 C C . PRO A 1 483 ? 13.724 -3.701 -59.464 1.00 84.69 483 PRO A C 1
ATOM 3782 O O . PRO A 1 483 ? 13.912 -2.793 -60.267 1.00 84.69 483 PRO A O 1
ATOM 3785 N N . ASN A 1 484 ? 13.779 -4.984 -59.819 1.00 81.81 484 ASN A N 1
ATOM 3786 C CA . ASN A 1 484 ? 13.905 -5.482 -61.190 1.00 81.81 484 ASN A CA 1
ATOM 3787 C C . ASN A 1 484 ? 12.560 -5.833 -61.850 1.00 81.81 484 ASN A C 1
ATOM 3789 O O . ASN A 1 484 ? 12.558 -6.125 -63.037 1.00 81.81 484 ASN A O 1
ATOM 3793 N N . ALA A 1 485 ? 11.429 -5.752 -61.139 1.00 84.19 485 ALA A N 1
ATOM 3794 C CA . ALA A 1 485 ? 10.098 -6.000 -61.706 1.00 84.19 485 ALA A CA 1
ATOM 3795 C C . ALA A 1 485 ? 9.664 -4.961 -62.763 1.00 84.19 485 ALA A C 1
ATOM 3797 O O . ALA A 1 485 ? 8.603 -5.098 -63.361 1.00 84.19 485 ALA A O 1
ATOM 3798 N N . GLY A 1 486 ? 10.419 -3.868 -62.936 1.00 84.50 486 GLY A N 1
ATOM 3799 C CA . GLY A 1 486 ? 10.056 -2.728 -63.792 1.00 84.50 486 GLY A CA 1
ATOM 3800 C C . GLY A 1 486 ? 8.937 -1.839 -63.227 1.00 84.50 486 GLY A C 1
ATOM 3801 O O . GLY A 1 486 ? 8.737 -0.721 -63.698 1.00 84.50 486 GLY A O 1
ATOM 3802 N N . GLU A 1 487 ? 8.249 -2.300 -62.185 1.00 87.06 487 GLU A N 1
ATOM 3803 C CA . GLU A 1 487 ? 7.090 -1.655 -61.574 1.00 87.06 487 GLU A CA 1
ATOM 3804 C C . GLU A 1 487 ? 7.427 -0.999 -60.225 1.00 87.06 487 GLU A C 1
ATOM 3806 O O . GLU A 1 487 ? 8.457 -1.251 -59.596 1.00 87.06 487 GLU A O 1
ATOM 3811 N N . THR A 1 488 ? 6.532 -0.132 -59.749 1.00 91.31 488 THR A N 1
ATOM 3812 C CA . THR A 1 488 ? 6.634 0.505 -58.430 1.00 91.31 488 THR A CA 1
ATOM 3813 C C . THR A 1 488 ? 5.490 0.051 -57.532 1.00 91.31 488 THR A C 1
ATOM 3815 O O . THR A 1 488 ? 4.390 -0.200 -58.010 1.00 91.31 488 THR A O 1
ATOM 3818 N N . VAL A 1 489 ? 5.687 0.068 -56.209 1.00 91.06 489 VAL A N 1
ATOM 3819 C CA . VAL A 1 489 ? 4.603 -0.166 -55.228 1.00 91.06 489 VAL A CA 1
ATOM 3820 C C . VAL A 1 489 ? 3.356 0.675 -55.536 1.00 91.06 489 VAL A C 1
ATOM 3822 O O . VAL A 1 489 ? 2.238 0.199 -55.384 1.00 91.06 489 VAL A O 1
ATOM 3825 N N . LYS A 1 490 ? 3.533 1.918 -56.008 1.00 91.06 490 LYS A N 1
ATOM 3826 C CA . LYS A 1 490 ? 2.414 2.799 -56.359 1.00 91.06 490 LYS A CA 1
ATOM 3827 C C . LYS A 1 490 ? 1.671 2.340 -57.622 1.00 91.06 490 LYS A C 1
ATOM 3829 O O . LYS A 1 490 ? 0.448 2.407 -57.619 1.00 91.06 490 LYS A O 1
ATOM 3834 N N . SER A 1 491 ? 2.380 1.926 -58.677 1.00 92.19 491 SER A N 1
ATOM 3835 C CA . SER A 1 491 ? 1.732 1.437 -59.903 1.00 92.19 491 SER A CA 1
ATOM 3836 C C . SER A 1 491 ? 0.999 0.129 -59.630 1.00 92.19 491 SER A C 1
ATOM 3838 O O . SER A 1 491 ? -0.192 0.071 -59.879 1.00 92.19 491 SER A O 1
ATOM 3840 N N . VAL A 1 492 ? 1.634 -0.832 -58.949 1.00 93.06 492 VAL A N 1
ATOM 3841 C CA . VAL A 1 492 ? 1.004 -2.111 -58.568 1.00 93.06 492 VAL A CA 1
ATOM 3842 C C . VAL A 1 492 ? -0.290 -1.902 -57.772 1.00 93.06 492 VAL A C 1
ATOM 3844 O O . VAL A 1 492 ? -1.305 -2.508 -58.093 1.00 93.06 492 VAL A O 1
ATOM 3847 N N . VAL A 1 493 ? -0.296 -1.008 -56.772 1.00 94.19 493 VAL A N 1
ATOM 3848 C CA . VAL A 1 493 ? -1.525 -0.664 -56.024 1.00 94.19 493 VAL A CA 1
ATOM 3849 C C . VAL A 1 493 ? -2.590 -0.056 -56.940 1.00 94.19 493 VAL A C 1
ATOM 3851 O O . VAL A 1 493 ? -3.754 -0.431 -56.851 1.00 94.19 493 VAL A O 1
ATOM 3854 N N . GLN A 1 494 ? -2.210 0.874 -57.818 1.00 93.44 494 GLN A N 1
ATOM 3855 C CA . GLN A 1 494 ? -3.142 1.534 -58.734 1.00 93.44 494 GLN A CA 1
ATOM 3856 C C . GLN A 1 494 ? -3.729 0.558 -59.766 1.00 93.44 494 GLN A C 1
ATOM 3858 O O . GLN A 1 494 ? -4.919 0.638 -60.071 1.00 93.44 494 GLN A O 1
ATOM 3863 N N . ASP A 1 495 ? -2.926 -0.370 -60.273 1.00 93.56 495 ASP A N 1
ATOM 3864 C CA . ASP A 1 495 ? -3.331 -1.363 -61.264 1.00 93.56 495 ASP A CA 1
ATOM 3865 C C . ASP A 1 495 ? -4.255 -2.414 -60.626 1.00 93.56 495 ASP A C 1
ATOM 3867 O O . ASP A 1 495 ? -5.311 -2.712 -61.182 1.00 93.56 495 ASP A O 1
ATOM 3871 N N . LEU A 1 496 ? -3.948 -2.876 -59.404 1.00 94.00 496 LEU A N 1
ATOM 3872 C CA . LEU A 1 496 ? -4.839 -3.734 -58.609 1.00 94.00 496 LEU A CA 1
ATOM 3873 C C . LEU A 1 496 ? -6.185 -3.057 -58.312 1.00 94.00 496 LEU A C 1
ATOM 3875 O O . LEU A 1 496 ? -7.237 -3.654 -58.540 1.00 94.00 496 LEU A O 1
ATOM 3879 N N . GLN A 1 497 ? -6.172 -1.796 -57.868 1.00 93.88 497 GLN A N 1
ATOM 3880 C CA . GLN A 1 497 ? -7.395 -1.016 -57.641 1.00 93.88 497 GLN A CA 1
ATOM 3881 C C . GLN A 1 497 ? -8.204 -0.835 -58.935 1.00 93.88 497 GLN A C 1
ATOM 3883 O O . GLN A 1 497 ? -9.431 -0.895 -58.905 1.00 93.88 497 GLN A O 1
ATOM 3888 N N . THR A 1 498 ? -7.533 -0.670 -60.080 1.00 93.31 498 THR A N 1
ATOM 3889 C CA . THR A 1 498 ? -8.176 -0.575 -61.404 1.00 93.31 498 THR A CA 1
ATOM 3890 C C . THR A 1 498 ? -8.781 -1.917 -61.839 1.00 93.31 498 THR A C 1
ATOM 3892 O O . THR A 1 498 ? -9.848 -1.935 -62.446 1.00 93.31 498 THR A O 1
ATOM 3895 N N . ALA A 1 499 ? -8.164 -3.043 -61.464 1.00 91.00 499 ALA A N 1
ATOM 3896 C CA . ALA A 1 499 ? -8.720 -4.390 -61.616 1.00 91.00 499 ALA A CA 1
ATOM 3897 C C . ALA A 1 499 ? -9.840 -4.719 -60.599 1.00 91.00 499 ALA A C 1
ATOM 3899 O O . ALA A 1 499 ? -10.419 -5.804 -60.640 1.00 91.00 499 ALA A O 1
ATOM 3900 N N . GLY A 1 500 ? -10.187 -3.790 -59.702 1.00 91.81 500 GLY A N 1
ATOM 3901 C CA . GLY A 1 500 ? -11.286 -3.924 -58.741 1.00 91.81 500 GLY A CA 1
ATOM 3902 C C . GLY A 1 500 ? -10.880 -4.381 -57.338 1.00 91.81 500 GLY A C 1
ATOM 3903 O O . GLY A 1 500 ? -11.757 -4.509 -56.489 1.00 91.81 500 GLY A O 1
ATOM 3904 N N . TRP A 1 501 ? -9.587 -4.585 -57.062 1.00 92.56 501 TRP A N 1
ATOM 3905 C CA . TRP A 1 501 ? -9.081 -4.908 -55.723 1.00 92.56 501 TRP A CA 1
ATOM 3906 C C . TRP A 1 501 ? -9.022 -3.654 -54.842 1.00 92.56 501 TRP A C 1
ATOM 3908 O O . TRP A 1 501 ? -7.973 -3.032 -54.656 1.00 92.56 501 TRP A O 1
ATOM 3918 N N . SER A 1 502 ? -10.181 -3.249 -54.320 1.00 89.75 502 SER A N 1
ATOM 3919 C CA . SER A 1 502 ? -10.354 -2.034 -53.512 1.00 89.75 502 SER A CA 1
ATOM 3920 C C . SER A 1 502 ? -9.586 -2.078 -52.184 1.00 89.75 502 SER A C 1
ATOM 3922 O O . SER A 1 502 ? -9.179 -1.028 -51.683 1.00 89.75 502 SER A O 1
ATOM 3924 N N . GLY A 1 503 ? -9.331 -3.280 -51.652 1.00 87.81 503 GLY A N 1
ATOM 3925 C CA . GLY A 1 503 ? -8.541 -3.523 -50.441 1.00 87.81 503 GLY A CA 1
ATOM 3926 C C . GLY A 1 503 ? -7.020 -3.374 -50.608 1.00 87.81 503 GLY A C 1
ATOM 3927 O O . GLY A 1 503 ? -6.285 -3.527 -49.630 1.00 87.81 503 GLY A O 1
ATOM 3928 N N . ALA A 1 504 ? -6.520 -3.077 -51.815 1.00 92.44 504 ALA A N 1
ATOM 3929 C CA . ALA A 1 504 ? -5.091 -2.889 -52.059 1.00 92.44 504 ALA A CA 1
ATOM 3930 C C . ALA A 1 504 ? -4.589 -1.505 -51.602 1.00 92.44 504 ALA A C 1
ATOM 3932 O O . ALA A 1 504 ? -5.071 -0.479 -52.081 1.00 92.44 504 ALA A O 1
ATOM 3933 N N . ASP A 1 505 ? -3.568 -1.446 -50.737 1.00 90.44 505 ASP A N 1
ATOM 3934 C CA . ASP A 1 505 ? -2.861 -0.196 -50.397 1.00 90.44 505 ASP A CA 1
ATOM 3935 C C . ASP A 1 505 ? -1.359 -0.424 -50.153 1.00 90.44 505 ASP A C 1
ATOM 3937 O O . ASP A 1 505 ? -0.880 -1.521 -49.852 1.00 90.44 505 ASP A O 1
ATOM 3941 N N . ALA A 1 506 ? -0.584 0.652 -50.275 1.00 88.75 506 ALA A N 1
ATOM 3942 C CA . ALA A 1 506 ? 0.842 0.644 -50.002 1.00 88.75 506 ALA A CA 1
ATOM 3943 C C . ALA A 1 506 ? 1.088 0.580 -48.486 1.00 88.75 506 ALA A C 1
ATOM 3945 O O . ALA A 1 506 ? 0.766 1.517 -47.750 1.00 88.75 506 ALA A O 1
ATOM 3946 N N . LEU A 1 507 ? 1.756 -0.472 -48.010 1.00 80.00 507 LEU A N 1
ATOM 3947 C CA . LEU A 1 507 ? 2.052 -0.676 -46.586 1.00 80.00 507 LEU A CA 1
ATOM 3948 C C . LEU A 1 507 ? 2.790 0.526 -45.965 1.00 80.00 507 LEU A C 1
ATOM 3950 O O . LEU A 1 507 ? 2.509 0.949 -44.843 1.00 80.00 507 LEU A O 1
ATOM 3954 N N . THR A 1 508 ? 3.695 1.143 -46.728 1.00 73.19 508 THR A N 1
ATOM 3955 C CA . THR A 1 508 ? 4.420 2.354 -46.319 1.00 73.19 508 THR A CA 1
ATOM 3956 C C . THR A 1 508 ? 3.503 3.565 -46.111 1.00 73.19 508 THR A C 1
ATOM 3958 O O . THR A 1 508 ? 3.785 4.381 -45.235 1.00 73.19 508 THR A O 1
ATOM 3961 N N . ARG A 1 509 ? 2.389 3.677 -46.847 1.00 70.38 509 ARG A N 1
ATOM 3962 C CA . ARG A 1 509 ? 1.387 4.748 -46.704 1.00 70.38 509 ARG A CA 1
ATOM 3963 C C . ARG A 1 509 ? 0.513 4.548 -45.467 1.00 70.38 509 ARG A C 1
ATOM 3965 O O . ARG A 1 509 ? 0.225 5.524 -44.772 1.00 70.38 509 ARG A O 1
ATOM 3972 N N . LEU A 1 510 ? 0.134 3.305 -45.172 1.00 64.94 510 LEU A N 1
ATOM 3973 C CA . LEU A 1 510 ? -0.635 2.949 -43.975 1.00 64.94 510 LEU A CA 1
ATOM 3974 C C . LEU A 1 510 ? 0.156 3.262 -42.696 1.00 64.94 510 LEU A C 1
ATOM 3976 O O . LEU A 1 510 ? -0.334 3.979 -41.812 1.00 64.94 510 LEU A O 1
ATOM 3980 N N . LEU A 1 511 ? 1.413 2.805 -42.644 1.00 64.06 511 LEU A N 1
ATOM 3981 C CA . LEU A 1 511 ? 2.327 3.016 -41.518 1.00 64.06 511 LEU A CA 1
ATOM 3982 C C . LEU A 1 511 ? 2.805 4.476 -41.402 1.00 64.06 511 LEU A C 1
ATOM 3984 O O . LEU A 1 511 ? 2.947 4.995 -40.290 1.00 64.06 511 LEU A O 1
ATOM 3988 N N . PHE A 1 512 ? 3.017 5.163 -42.532 1.00 64.88 512 PHE A N 1
ATOM 3989 C CA . PHE A 1 512 ? 3.551 6.529 -42.594 1.00 64.88 512 PHE A CA 1
ATOM 3990 C C . PHE A 1 512 ? 2.728 7.425 -43.545 1.00 64.88 512 PHE A C 1
ATOM 3992 O O . PHE A 1 512 ? 3.192 7.766 -44.636 1.00 64.88 512 PHE A O 1
ATOM 3999 N N . PRO A 1 513 ? 1.520 7.870 -43.140 1.00 53.44 513 PRO A N 1
ATOM 4000 C CA . PRO A 1 513 ? 0.664 8.702 -43.982 1.00 53.44 513 PRO A CA 1
ATOM 4001 C C . PRO A 1 513 ? 1.352 10.023 -44.341 1.00 53.44 513 PRO A C 1
ATOM 4003 O O . PRO A 1 513 ? 1.945 10.695 -43.485 1.00 53.44 513 PRO A O 1
ATOM 4006 N N . ASP A 1 514 ? 1.257 10.407 -45.615 1.00 48.03 514 ASP A N 1
ATOM 4007 C CA . ASP A 1 514 ? 1.988 11.561 -46.125 1.00 48.03 514 ASP A CA 1
ATOM 4008 C C . ASP A 1 514 ? 1.483 12.868 -45.493 1.00 48.03 514 ASP A C 1
ATOM 4010 O O . ASP A 1 514 ? 0.289 13.144 -45.383 1.00 48.03 514 ASP A O 1
ATOM 4014 N N . SER A 1 515 ? 2.418 13.711 -45.065 1.00 44.53 515 SER A N 1
ATOM 4015 C CA . SER A 1 515 ? 2.144 14.864 -44.194 1.00 44.53 515 SER A CA 1
ATOM 4016 C C . SER A 1 515 ? 1.434 16.044 -44.873 1.00 44.53 515 SER A C 1
ATOM 4018 O O . SER A 1 515 ? 1.230 17.079 -44.234 1.00 44.53 515 SER A O 1
ATOM 4020 N N . ARG A 1 516 ? 1.067 15.884 -46.150 1.00 45.38 516 ARG A N 1
ATOM 4021 C CA . ARG A 1 516 ? 0.426 16.882 -47.018 1.00 45.38 516 ARG A CA 1
ATOM 4022 C C . ARG A 1 516 ? -1.106 16.855 -46.985 1.00 45.38 516 ARG A C 1
ATOM 4024 O O . ARG A 1 516 ? -1.709 17.841 -47.385 1.00 45.38 516 ARG A O 1
ATOM 4031 N N . THR A 1 517 ? -1.738 15.800 -46.465 1.00 43.25 517 THR A N 1
ATOM 4032 C CA . THR A 1 517 ? -3.213 15.691 -46.383 1.00 43.25 517 THR A CA 1
ATOM 4033 C C . THR A 1 517 ? -3.848 16.488 -45.238 1.00 43.25 517 THR A C 1
ATOM 4035 O O . THR A 1 517 ? -5.068 16.563 -45.152 1.00 43.25 517 THR A O 1
ATOM 4038 N N . VAL A 1 518 ? -3.050 17.122 -44.370 1.00 43.38 518 VAL A N 1
ATOM 4039 C CA . VAL A 1 518 ? -3.545 18.008 -43.302 1.00 43.38 518 VAL A CA 1
ATOM 4040 C C . VAL A 1 518 ? -3.030 19.427 -43.538 1.00 43.38 518 VAL A C 1
ATOM 4042 O O . VAL A 1 518 ? -2.008 19.838 -42.980 1.00 43.38 518 VAL A O 1
ATOM 4045 N N . SER A 1 519 ? -3.746 20.187 -44.368 1.00 39.41 519 SER A N 1
ATOM 4046 C CA . SER A 1 519 ? -3.496 21.611 -44.615 1.00 39.41 519 SER A CA 1
ATOM 4047 C C . SER A 1 519 ? -3.980 22.476 -43.440 1.00 39.41 519 SER A C 1
ATOM 4049 O O . SER A 1 519 ? -4.955 23.215 -43.545 1.00 39.41 519 SER A O 1
ATOM 4051 N N . GLY A 1 520 ? -3.287 22.382 -42.301 1.00 39.88 520 GLY A N 1
ATOM 4052 C CA . GLY A 1 520 ? -3.523 23.197 -41.106 1.00 39.88 520 GLY A CA 1
ATOM 4053 C C . GLY A 1 520 ? -2.226 23.836 -40.608 1.00 39.88 520 GLY A C 1
ATOM 4054 O O . GLY A 1 520 ? -1.246 23.138 -40.340 1.00 39.88 520 GLY A O 1
ATOM 4055 N N . LYS A 1 521 ? -2.197 25.171 -40.497 1.00 42.75 521 LYS A N 1
ATOM 4056 C CA . LYS A 1 521 ? -1.008 25.955 -40.108 1.00 42.75 521 LYS A CA 1
ATOM 4057 C C . LYS A 1 521 ? -0.636 25.750 -38.627 1.00 42.75 521 LYS A C 1
ATOM 4059 O O . LYS A 1 521 ? -0.999 26.561 -37.785 1.00 42.75 521 LYS A O 1
ATOM 4064 N N . ALA A 1 522 ? 0.141 24.712 -38.317 1.00 37.38 522 ALA A N 1
ATOM 4065 C CA . ALA A 1 522 ? 0.789 24.549 -37.009 1.00 37.38 522 ALA A CA 1
ATOM 4066 C C . ALA A 1 522 ? 2.128 23.792 -37.128 1.00 37.38 522 ALA A C 1
ATOM 4068 O O . ALA A 1 522 ? 2.187 22.563 -37.062 1.00 37.38 522 ALA A O 1
ATOM 4069 N N . SER A 1 523 ? 3.231 24.524 -37.307 1.00 44.94 523 SER A N 1
ATOM 4070 C CA . SER A 1 523 ? 4.577 23.951 -37.457 1.00 44.94 523 SER A CA 1
ATOM 4071 C C . SER A 1 523 ? 5.535 24.406 -36.350 1.00 44.94 523 SER A C 1
ATOM 4073 O O . SER A 1 523 ? 6.058 25.516 -36.441 1.00 44.94 523 SER A O 1
ATOM 4075 N N . LYS A 1 524 ? 5.826 23.530 -35.367 1.00 42.56 524 LYS A N 1
ATOM 4076 C CA . LYS A 1 524 ? 7.163 23.428 -34.713 1.00 42.56 524 LYS A CA 1
ATOM 4077 C C . LYS A 1 524 ? 7.401 22.259 -33.732 1.00 42.56 524 LYS A C 1
ATOM 4079 O O . LYS A 1 524 ? 8.514 22.135 -33.238 1.00 42.56 524 LYS A O 1
ATOM 4084 N N . GLN A 1 525 ? 6.450 21.344 -33.512 1.00 43.06 525 GLN A N 1
ATOM 4085 C CA . GLN A 1 525 ? 6.684 20.085 -32.776 1.00 43.06 525 GLN A CA 1
ATOM 4086 C C . GLN A 1 525 ? 6.241 18.885 -33.630 1.00 43.06 525 GLN A C 1
ATOM 4088 O O . GLN A 1 525 ? 5.045 18.657 -33.789 1.00 43.06 525 GLN A O 1
ATOM 4093 N N . ARG A 1 526 ? 7.175 18.146 -34.258 1.00 48.41 526 ARG A N 1
ATOM 4094 C CA . ARG A 1 526 ? 6.799 17.067 -35.210 1.00 48.41 526 ARG A CA 1
ATOM 4095 C C . ARG A 1 526 ? 7.785 15.896 -35.381 1.00 48.41 526 ARG A C 1
ATOM 4097 O O . ARG A 1 526 ? 7.706 15.187 -36.381 1.00 48.41 526 ARG A O 1
ATOM 4104 N N . GLY A 1 527 ? 8.690 15.684 -34.421 1.00 45.19 527 GLY A N 1
ATOM 4105 C CA . GLY A 1 527 ? 9.596 14.524 -34.390 1.00 45.19 527 GLY A CA 1
ATOM 4106 C C . GLY A 1 527 ? 8.985 13.319 -33.667 1.00 45.19 527 GLY A C 1
ATOM 4107 O O . GLY A 1 527 ? 8.558 12.356 -34.295 1.00 45.19 527 GLY A O 1
ATOM 4108 N N . GLU A 1 528 ? 8.897 13.403 -32.339 1.00 42.78 528 GLU A N 1
ATOM 4109 C CA . GLU A 1 528 ? 8.499 12.292 -31.454 1.00 42.78 528 GLU A CA 1
ATOM 4110 C C . GLU A 1 528 ? 7.051 11.809 -31.701 1.00 42.78 528 GLU A C 1
ATOM 4112 O O . GLU A 1 528 ? 6.771 10.613 -31.647 1.00 42.78 528 GLU A O 1
ATOM 4117 N N . ALA A 1 529 ? 6.153 12.702 -32.134 1.00 42.53 529 ALA A N 1
ATOM 4118 C CA . ALA A 1 529 ? 4.773 12.365 -32.496 1.00 42.53 529 ALA A CA 1
ATOM 4119 C C . ALA A 1 529 ? 4.616 11.497 -33.768 1.00 42.53 529 ALA A C 1
ATOM 4121 O O . ALA A 1 529 ? 3.504 11.043 -34.036 1.00 42.53 529 ALA A O 1
ATOM 4122 N N . LYS A 1 530 ? 5.670 11.276 -34.574 1.00 40.59 530 LYS A N 1
ATOM 4123 C CA . LYS A 1 530 ? 5.598 10.383 -35.749 1.00 40.59 530 LYS A CA 1
ATOM 4124 C C . LYS A 1 530 ? 5.801 8.910 -35.382 1.00 40.59 530 LYS A C 1
ATOM 4126 O O . LYS A 1 530 ? 4.999 8.090 -35.810 1.00 40.59 530 LYS A O 1
ATOM 4131 N N . GLY A 1 531 ? 6.800 8.589 -34.554 1.00 47.03 531 GLY A N 1
ATOM 4132 C CA . GLY A 1 531 ? 7.086 7.203 -34.146 1.00 47.03 531 GLY A CA 1
ATOM 4133 C C . GLY A 1 531 ? 5.987 6.584 -33.273 1.00 47.03 531 GLY A C 1
ATOM 4134 O O . GLY A 1 531 ? 5.644 5.417 -33.431 1.00 47.03 531 GLY A O 1
ATOM 4135 N N . TRP A 1 532 ? 5.364 7.391 -32.407 1.00 39.22 532 TRP A N 1
ATOM 4136 C CA . TRP A 1 532 ? 4.225 6.948 -31.593 1.00 39.22 532 TRP A CA 1
ATOM 4137 C C . TRP A 1 532 ? 2.988 6.601 -32.444 1.00 39.22 532 TRP A C 1
ATOM 4139 O O . TRP A 1 532 ? 2.275 5.647 -32.152 1.00 39.22 532 TRP A O 1
ATOM 4149 N N . ARG A 1 533 ? 2.761 7.328 -33.550 1.00 44.62 533 ARG A N 1
ATOM 4150 C CA . ARG A 1 533 ? 1.630 7.075 -34.461 1.00 44.62 533 ARG A CA 1
ATOM 4151 C C . ARG A 1 533 ? 1.833 5.851 -35.356 1.00 44.62 533 ARG A C 1
ATOM 4153 O O . ARG A 1 533 ? 0.843 5.218 -35.698 1.00 44.62 533 ARG A O 1
ATOM 4160 N N . SER A 1 534 ? 3.070 5.507 -35.724 1.00 48.00 534 SER A N 1
ATOM 4161 C CA . SER A 1 534 ? 3.345 4.309 -36.532 1.00 48.00 534 SER A CA 1
ATOM 4162 C C . SER A 1 534 ? 3.203 3.008 -35.737 1.00 48.00 534 SER A C 1
ATOM 4164 O O . SER A 1 534 ? 2.772 2.012 -36.302 1.00 48.00 534 SER A O 1
ATOM 4166 N N . ALA A 1 535 ? 3.500 3.011 -34.430 1.00 51.84 535 ALA A N 1
ATOM 4167 C CA . ALA A 1 535 ? 3.312 1.831 -33.578 1.00 51.84 535 ALA A CA 1
ATOM 4168 C C . ALA A 1 535 ? 1.826 1.451 -33.443 1.00 51.84 535 ALA A C 1
ATOM 4170 O O . ALA A 1 535 ? 1.465 0.305 -33.693 1.00 51.84 535 ALA A O 1
ATOM 4171 N N . ASN A 1 536 ? 0.956 2.425 -33.149 1.00 51.19 536 ASN A N 1
ATOM 4172 C CA . ASN A 1 536 ? -0.492 2.189 -33.083 1.00 51.19 536 ASN A CA 1
ATOM 4173 C C . ASN A 1 536 ? -1.066 1.764 -34.448 1.00 51.19 536 ASN A C 1
ATOM 4175 O O . ASN A 1 536 ? -1.928 0.902 -34.502 1.00 51.19 536 ASN A O 1
ATOM 4179 N N . ARG A 1 537 ? -0.533 2.286 -35.560 1.00 63.12 537 ARG A N 1
ATOM 4180 C CA . ARG A 1 537 ? -0.965 1.891 -36.913 1.00 63.12 537 ARG A CA 1
ATOM 4181 C C . ARG A 1 537 ? -0.487 0.515 -37.352 1.00 63.12 537 ARG A C 1
ATOM 4183 O O . ARG A 1 537 ? -1.152 -0.118 -38.160 1.00 63.12 537 ARG A O 1
ATOM 4190 N N . LEU A 1 538 ? 0.632 0.027 -36.817 1.00 60.88 538 LEU A N 1
ATOM 4191 C CA . LEU A 1 538 ? 1.007 -1.376 -36.984 1.00 60.88 538 LEU A CA 1
ATOM 4192 C C . LEU A 1 538 ? 0.000 -2.291 -36.266 1.00 60.88 538 LEU A C 1
ATOM 4194 O O . LEU A 1 538 ? -0.281 -3.372 -36.770 1.00 60.88 538 LEU A O 1
ATOM 4198 N N . LEU A 1 539 ? -0.572 -1.849 -35.136 1.00 62.28 539 LEU A N 1
ATOM 4199 C CA . LEU A 1 539 ? -1.698 -2.539 -34.497 1.00 62.28 539 LEU A CA 1
ATOM 4200 C C . LEU A 1 539 ? -2.966 -2.440 -35.358 1.00 62.28 539 LEU A C 1
ATOM 4202 O O . LEU A 1 539 ? -3.574 -3.472 -35.589 1.00 62.28 539 LEU A O 1
ATOM 4206 N N . ASP A 1 540 ? -3.303 -1.276 -35.928 1.00 68.75 540 ASP A N 1
ATOM 4207 C CA . ASP A 1 540 ? -4.454 -1.142 -36.845 1.00 68.75 540 ASP A CA 1
ATOM 4208 C C . ASP A 1 540 ? -4.340 -2.086 -38.064 1.00 68.75 540 ASP A C 1
ATOM 4210 O O . ASP A 1 540 ? -5.307 -2.757 -38.428 1.00 68.75 540 ASP A O 1
ATOM 4214 N N . VAL A 1 541 ? -3.151 -2.186 -38.677 1.00 67.81 541 VAL A N 1
ATOM 4215 C CA . VAL A 1 541 ? -2.874 -3.105 -39.801 1.00 67.81 541 VAL A CA 1
ATOM 4216 C C . VAL A 1 541 ? -2.954 -4.562 -39.341 1.00 67.81 541 VAL A C 1
ATOM 4218 O O . VAL A 1 541 ? -3.585 -5.372 -40.015 1.00 67.81 541 VAL A O 1
ATOM 4221 N N . ARG A 1 542 ? -2.384 -4.895 -38.174 1.00 67.94 542 ARG A N 1
ATOM 4222 C CA . ARG A 1 542 ? -2.473 -6.243 -37.589 1.00 67.94 542 ARG A CA 1
ATOM 4223 C C . ARG A 1 542 ? -3.899 -6.643 -37.246 1.00 67.94 542 ARG A C 1
ATOM 4225 O O . ARG A 1 542 ? -4.279 -7.768 -37.542 1.00 67.94 542 ARG A O 1
ATOM 4232 N N . ASP A 1 543 ? -4.697 -5.744 -36.685 1.00 69.44 543 ASP A N 1
ATOM 4233 C CA . ASP A 1 543 ? -6.110 -5.971 -36.391 1.00 69.44 543 ASP A CA 1
ATOM 4234 C C . ASP A 1 543 ? -6.932 -6.103 -37.674 1.00 69.44 543 ASP A C 1
ATOM 4236 O O . ASP A 1 543 ? -7.843 -6.923 -37.722 1.00 69.44 543 ASP A O 1
ATOM 4240 N N . THR A 1 544 ? -6.595 -5.341 -38.720 1.00 71.38 544 THR A N 1
ATOM 4241 C CA . THR A 1 544 ? -7.205 -5.487 -40.052 1.00 71.38 544 THR A CA 1
ATOM 4242 C C . THR A 1 544 ? -6.920 -6.869 -40.632 1.00 71.38 544 THR A C 1
ATOM 4244 O O . THR A 1 544 ? -7.852 -7.533 -41.067 1.00 71.38 544 THR A O 1
ATOM 4247 N N . THR A 1 545 ? -5.672 -7.355 -40.564 1.00 66.94 545 THR A N 1
ATOM 4248 C CA . THR A 1 545 ? -5.369 -8.741 -40.960 1.00 66.94 545 THR A CA 1
ATOM 4249 C C . THR A 1 545 ? -6.058 -9.760 -40.053 1.00 66.94 545 THR A C 1
ATOM 4251 O O . THR A 1 545 ? -6.680 -10.694 -40.539 1.00 66.94 545 THR A O 1
ATOM 4254 N N . ARG A 1 546 ? -5.990 -9.585 -38.728 1.00 66.38 546 ARG A N 1
ATOM 4255 C CA . ARG A 1 546 ? -6.408 -10.583 -37.731 1.00 66.38 546 ARG A CA 1
ATOM 4256 C C . ARG A 1 546 ? -7.917 -10.807 -37.683 1.00 66.38 546 ARG A C 1
ATOM 4258 O O . ARG A 1 546 ? -8.344 -11.887 -37.288 1.00 66.38 546 ARG A O 1
ATOM 4265 N N . ARG A 1 547 ? -8.723 -9.808 -38.052 1.00 65.75 547 ARG A N 1
ATOM 4266 C CA . ARG A 1 547 ? -10.176 -9.984 -38.212 1.00 65.75 547 ARG A CA 1
ATOM 4267 C C . ARG A 1 547 ? -10.518 -10.938 -39.361 1.00 65.75 547 ARG A C 1
ATOM 4269 O O . ARG A 1 547 ? -11.592 -11.528 -39.318 1.00 65.75 547 ARG A O 1
ATOM 4276 N N . GLY A 1 548 ? -9.609 -11.095 -40.328 1.00 59.44 548 GLY A N 1
ATOM 4277 C CA . GLY A 1 548 ? -9.857 -11.786 -41.588 1.00 59.44 548 GLY A CA 1
ATOM 4278 C C . GLY A 1 548 ? -10.865 -11.036 -42.460 1.00 59.44 548 GLY A C 1
ATOM 4279 O O . GLY A 1 548 ? -11.571 -10.133 -42.002 1.00 59.44 548 GLY A O 1
ATOM 4280 N N . TYR A 1 549 ? -10.948 -11.432 -43.726 1.00 64.75 549 TYR A N 1
ATOM 4281 C CA . TYR A 1 549 ? -12.126 -11.150 -44.533 1.00 64.75 549 TYR A CA 1
ATOM 4282 C C . TYR A 1 549 ? -13.101 -12.321 -44.364 1.00 64.75 549 TYR A C 1
ATOM 4284 O O . TYR A 1 549 ? -12.762 -13.459 -44.696 1.00 64.75 549 TYR A O 1
ATOM 4292 N N . ILE A 1 550 ? -14.282 -12.066 -43.793 1.00 59.22 550 ILE A N 1
ATOM 4293 C CA . ILE A 1 550 ? -15.333 -13.082 -43.663 1.00 59.22 550 ILE A CA 1
ATOM 4294 C C . ILE A 1 550 ? -16.146 -13.059 -44.957 1.00 59.22 550 ILE A C 1
ATOM 4296 O O . ILE A 1 550 ? -16.737 -12.040 -45.303 1.00 59.22 550 ILE A O 1
ATOM 4300 N N . ASP A 1 551 ? -16.129 -14.181 -45.672 1.00 58.25 551 ASP A N 1
ATOM 4301 C CA . ASP A 1 551 ? -16.748 -14.345 -46.987 1.00 58.25 551 ASP A CA 1
ATOM 4302 C C . ASP A 1 551 ? -18.285 -14.419 -46.886 1.00 58.25 551 ASP A C 1
ATOM 4304 O O . ASP A 1 551 ? -18.878 -15.495 -46.803 1.00 58.25 551 ASP A O 1
ATOM 4308 N N . GLU A 1 552 ? -18.928 -13.248 -46.851 1.00 54.94 552 GLU A N 1
ATOM 4309 C CA . GLU A 1 552 ? -20.384 -13.077 -46.955 1.00 54.94 552 GLU A CA 1
ATOM 4310 C C . GLU A 1 552 ? -20.792 -12.497 -48.334 1.00 54.94 552 GLU A C 1
ATOM 4312 O O . GLU A 1 552 ? -21.669 -11.636 -48.428 1.00 54.94 552 GLU A O 1
ATOM 4317 N N . GLY A 1 553 ? -20.173 -12.970 -49.430 1.00 67.88 553 GLY A N 1
ATOM 4318 C CA . GLY A 1 553 ? -20.627 -12.724 -50.811 1.00 67.88 553 GLY A CA 1
ATOM 4319 C C . GLY A 1 553 ? -19.504 -12.486 -51.831 1.00 67.88 553 GLY A C 1
ATOM 4320 O O . GLY A 1 553 ? -18.327 -12.608 -51.523 1.00 67.88 553 GLY A O 1
ATOM 4321 N N . ASP A 1 554 ? -19.851 -12.052 -53.051 1.00 67.94 554 ASP A N 1
ATOM 4322 C CA . ASP A 1 554 ? -18.901 -11.772 -54.158 1.00 67.94 554 ASP A CA 1
ATOM 4323 C C . ASP A 1 554 ? -17.907 -10.605 -53.898 1.00 67.94 554 ASP A C 1
ATOM 4325 O O . ASP A 1 554 ? -17.220 -10.130 -54.803 1.00 67.94 554 ASP A O 1
ATOM 4329 N N . PHE A 1 555 ? -17.795 -10.141 -52.655 1.00 78.44 555 PHE A N 1
ATOM 4330 C CA . PHE A 1 555 ? -16.972 -9.017 -52.216 1.00 78.44 555 PHE A CA 1
ATOM 4331 C C . PHE A 1 555 ? -15.515 -9.399 -51.885 1.00 78.44 555 PHE A C 1
ATOM 4333 O O . PHE A 1 555 ? -14.768 -8.574 -51.367 1.00 78.44 555 PHE A O 1
ATOM 4340 N N . TYR A 1 556 ? -15.052 -10.607 -52.236 1.00 81.62 556 TYR A N 1
ATOM 4341 C CA . TYR A 1 556 ? -13.674 -11.075 -51.988 1.00 81.62 556 TYR A CA 1
ATOM 4342 C C . TYR A 1 556 ? -12.571 -10.123 -52.503 1.00 81.62 556 TYR A C 1
ATOM 4344 O O . TYR A 1 556 ? -11.459 -10.129 -51.976 1.00 81.62 556 TYR A O 1
ATOM 4352 N N . ARG A 1 557 ? -12.868 -9.255 -53.485 1.00 89.44 557 ARG A N 1
ATOM 4353 C CA . ARG A 1 557 ? -11.942 -8.209 -53.967 1.00 89.44 557 ARG A CA 1
ATOM 4354 C C . ARG A 1 557 ? -11.719 -7.040 -52.991 1.00 89.44 557 ARG A C 1
ATOM 4356 O O . ARG A 1 557 ? -10.830 -6.215 -53.204 1.00 89.44 557 ARG A O 1
ATOM 4363 N N . GLU A 1 558 ? -12.476 -6.981 -51.900 1.00 86.88 558 GLU A N 1
ATOM 4364 C CA . GLU A 1 558 ? -12.254 -6.063 -50.778 1.00 86.88 558 GLU A CA 1
ATOM 4365 C C . GLU A 1 558 ? -11.213 -6.586 -49.771 1.00 86.88 558 GLU A C 1
ATOM 4367 O O . GLU A 1 558 ? -10.838 -5.857 -48.848 1.00 86.88 558 GLU A O 1
ATOM 4372 N N . ALA A 1 559 ? -10.719 -7.821 -49.939 1.00 87.81 559 ALA A N 1
ATOM 4373 C CA . ALA A 1 559 ? -9.717 -8.404 -49.054 1.00 87.81 559 ALA A CA 1
ATOM 4374 C C . ALA A 1 559 ? -8.449 -7.521 -48.965 1.00 87.81 559 ALA A C 1
ATOM 4376 O O . ALA A 1 559 ? -7.966 -7.009 -49.983 1.00 87.81 559 ALA A O 1
ATOM 4377 N N . PRO A 1 560 ? -7.880 -7.322 -47.760 1.00 89.94 560 PRO A N 1
ATOM 4378 C CA . PRO A 1 560 ? -6.726 -6.455 -47.563 1.00 89.94 560 PRO A CA 1
ATOM 4379 C C . PRO A 1 560 ? -5.470 -6.990 -48.270 1.00 89.94 560 PRO A C 1
ATOM 4381 O O . PRO A 1 560 ? -4.927 -8.041 -47.914 1.00 89.94 560 PRO A O 1
ATOM 4384 N N . ILE A 1 561 ? -4.968 -6.218 -49.239 1.00 92.00 561 ILE A N 1
ATOM 4385 C CA . ILE A 1 561 ? -3.736 -6.511 -49.981 1.00 92.00 561 ILE A CA 1
ATOM 4386 C C . ILE A 1 561 ? -2.697 -5.436 -49.668 1.00 92.00 561 ILE A C 1
ATOM 4388 O O . ILE A 1 561 ? -2.807 -4.278 -50.076 1.00 92.00 561 ILE A O 1
ATOM 4392 N N . PHE A 1 562 ? -1.643 -5.822 -48.959 1.00 91.94 562 PHE A N 1
ATOM 4393 C CA . PHE A 1 562 ? -0.573 -4.908 -48.576 1.00 91.94 562 PHE A CA 1
ATOM 4394 C C . PHE A 1 562 ? 0.559 -4.970 -49.593 1.00 91.94 562 PHE A C 1
ATOM 4396 O O . PHE A 1 562 ? 1.251 -5.979 -49.689 1.00 91.94 562 PHE A O 1
ATOM 4403 N N . VAL A 1 563 ? 0.794 -3.882 -50.324 1.00 92.75 563 VAL A N 1
ATOM 4404 C CA . VAL A 1 563 ? 1.899 -3.806 -51.290 1.00 92.75 563 VAL A CA 1
ATOM 4405 C C . VAL A 1 563 ? 3.088 -3.072 -50.671 1.00 92.75 563 VAL A C 1
ATOM 4407 O O . VAL A 1 563 ? 2.955 -1.978 -50.116 1.00 92.75 563 VAL A O 1
ATOM 4410 N N . SER A 1 564 ? 4.275 -3.664 -50.755 1.00 91.12 564 SER A N 1
ATOM 4411 C CA . SER A 1 564 ? 5.510 -3.159 -50.155 1.00 91.12 564 SER A CA 1
ATOM 4412 C C . SER A 1 564 ? 6.705 -3.364 -51.091 1.00 91.12 564 SER A C 1
ATOM 4414 O O . SER A 1 564 ? 6.638 -4.127 -52.049 1.00 91.12 564 SER A O 1
ATOM 4416 N N . ALA A 1 565 ? 7.813 -2.671 -50.840 1.00 88.56 565 ALA A N 1
ATOM 4417 C CA . ALA A 1 565 ? 9.061 -2.888 -51.575 1.00 88.56 565 ALA A CA 1
ATOM 4418 C C . ALA A 1 565 ? 9.923 -3.944 -50.862 1.00 88.56 565 ALA A C 1
ATOM 4420 O O . ALA A 1 565 ? 9.882 -4.023 -49.634 1.00 88.56 565 ALA A O 1
ATOM 4421 N N . GLU A 1 566 ? 10.774 -4.668 -51.600 1.00 82.31 566 GLU A N 1
ATOM 4422 C CA . GLU A 1 566 ? 11.754 -5.638 -51.049 1.00 82.31 566 GLU A CA 1
ATOM 4423 C C . GLU A 1 566 ? 12.573 -5.074 -49.863 1.00 82.31 566 GLU A C 1
ATOM 4425 O O . GLU A 1 566 ? 12.935 -5.776 -48.922 1.00 82.31 566 GLU A O 1
ATOM 4430 N N . GLU A 1 567 ? 12.855 -3.772 -49.864 1.00 75.06 567 GLU A N 1
ATOM 4431 C CA . GLU A 1 567 ? 13.669 -3.121 -48.828 1.00 75.06 567 GLU A CA 1
ATOM 4432 C C . GLU A 1 567 ? 12.888 -2.817 -47.532 1.00 75.06 567 GLU A C 1
ATOM 4434 O O . GLU A 1 567 ? 13.478 -2.422 -46.530 1.00 75.06 567 GLU A O 1
ATOM 4439 N N . SER A 1 568 ? 11.563 -3.005 -47.538 1.00 71.31 568 SER A N 1
ATOM 4440 C CA . SER A 1 568 ? 10.632 -2.711 -46.432 1.00 71.31 568 SER A CA 1
ATOM 4441 C C . SER A 1 568 ? 10.063 -3.971 -45.756 1.00 71.31 568 SER A C 1
ATOM 4443 O O . SER A 1 568 ? 9.071 -3.893 -45.038 1.00 71.31 568 SER A O 1
ATOM 4445 N N . VAL A 1 569 ? 10.680 -5.131 -45.998 1.00 61.03 569 VAL A N 1
ATOM 4446 C CA . VAL A 1 569 ? 10.237 -6.463 -45.538 1.00 61.03 569 VAL A CA 1
ATOM 4447 C C . VAL A 1 569 ? 10.555 -6.729 -44.057 1.00 61.03 569 VAL A C 1
ATOM 4449 O O . VAL A 1 569 ? 9.842 -7.461 -43.375 1.00 61.03 569 VAL A O 1
ATOM 4452 N N . ARG A 1 570 ? 11.660 -6.171 -43.547 1.00 58.16 570 ARG A N 1
ATOM 4453 C CA . ARG A 1 570 ? 12.262 -6.595 -42.269 1.00 58.16 570 ARG A CA 1
ATOM 4454 C C . ARG A 1 570 ? 11.412 -6.211 -41.054 1.00 58.16 570 ARG A C 1
ATOM 4456 O O . ARG A 1 570 ? 10.952 -5.078 -40.945 1.00 58.16 570 ARG A O 1
ATOM 4463 N N . GLY A 1 571 ? 11.253 -7.157 -40.126 1.00 55.56 571 GLY A N 1
ATOM 4464 C CA . GLY A 1 571 ? 10.500 -6.975 -38.878 1.00 55.56 571 GLY A CA 1
ATOM 4465 C C . GLY A 1 571 ? 8.972 -6.993 -39.029 1.00 55.56 571 GLY A C 1
ATOM 4466 O O . GLY A 1 571 ? 8.263 -6.744 -38.053 1.00 55.56 571 GLY A O 1
ATOM 4467 N N . LEU A 1 572 ? 8.448 -7.279 -40.225 1.00 60.94 572 LEU A N 1
ATOM 4468 C CA . LEU A 1 572 ? 7.013 -7.366 -40.471 1.00 60.94 572 LEU A CA 1
ATOM 4469 C C . LEU A 1 572 ? 6.488 -8.769 -40.121 1.00 60.94 572 LEU A C 1
ATOM 4471 O O . LEU A 1 572 ? 6.884 -9.755 -40.730 1.00 60.94 572 LEU A O 1
ATOM 4475 N N . HIS A 1 573 ? 5.566 -8.840 -39.160 1.00 67.50 573 HIS A N 1
ATOM 4476 C CA . HIS A 1 573 ? 4.802 -10.050 -38.837 1.00 67.50 573 HIS A CA 1
ATOM 4477 C C . HIS A 1 573 ? 3.316 -9.693 -38.821 1.00 67.50 573 HIS A C 1
ATOM 4479 O O . HIS A 1 573 ? 2.921 -8.776 -38.082 1.00 67.50 573 HIS A O 1
ATOM 4485 N N . LEU A 1 574 ? 2.541 -10.383 -39.659 1.00 72.31 574 LEU A N 1
ATOM 4486 C CA . LEU A 1 574 ? 1.107 -10.208 -39.879 1.00 72.31 574 LEU A CA 1
ATOM 4487 C C . LEU A 1 574 ? 0.449 -11.592 -39.809 1.00 72.31 574 LEU A C 1
ATOM 4489 O O . LEU A 1 574 ? 0.601 -12.399 -40.720 1.00 72.31 574 LEU A O 1
ATOM 4493 N N . ASP A 1 575 ? -0.253 -11.860 -38.711 1.00 62.28 575 ASP A N 1
ATOM 4494 C CA . ASP A 1 575 ? -0.609 -13.219 -38.266 1.00 62.28 575 ASP A CA 1
ATOM 4495 C C . ASP A 1 575 ? -1.647 -13.943 -39.152 1.00 62.28 575 ASP A C 1
ATOM 4497 O O . ASP A 1 575 ? -1.933 -15.114 -38.923 1.00 62.28 575 ASP A O 1
ATOM 4501 N N . ALA A 1 576 ? -2.232 -13.249 -40.133 1.00 70.88 576 ALA A N 1
ATOM 4502 C CA . ALA A 1 576 ? -3.344 -13.727 -40.960 1.00 70.88 576 ALA A CA 1
ATOM 4503 C C . ALA A 1 576 ? -3.153 -13.443 -42.465 1.00 70.88 576 ALA A C 1
ATOM 4505 O O . ALA A 1 576 ? -4.121 -13.339 -43.211 1.00 70.88 576 ALA A O 1
ATOM 4506 N N . VAL A 1 577 ? -1.906 -13.284 -42.923 1.00 81.38 577 VAL A N 1
ATOM 4507 C CA . VAL A 1 577 ? -1.593 -13.239 -44.362 1.00 81.38 577 VAL A CA 1
ATOM 4508 C C . VAL A 1 577 ? -1.596 -14.664 -44.911 1.00 81.38 577 VAL A C 1
ATOM 4510 O O . VAL A 1 577 ? -0.681 -15.437 -44.639 1.00 81.38 577 VAL A O 1
ATOM 4513 N N . GLU A 1 578 ? -2.617 -15.002 -45.697 1.00 83.12 578 GLU A N 1
ATOM 4514 C CA . GLU A 1 578 ? -2.778 -16.333 -46.298 1.00 83.12 578 GLU A CA 1
ATOM 4515 C C . GLU A 1 578 ? -1.975 -16.509 -47.593 1.00 83.12 578 GLU A C 1
ATOM 4517 O O . GLU A 1 578 ? -1.675 -17.643 -47.969 1.00 83.12 578 GLU A O 1
ATOM 4522 N N . ALA A 1 579 ? -1.600 -15.408 -48.254 1.00 86.88 579 ALA A N 1
ATOM 4523 C CA . ALA A 1 579 ? -0.795 -15.439 -49.469 1.00 86.88 579 ALA A CA 1
ATOM 4524 C C . ALA A 1 579 ? 0.305 -14.369 -49.496 1.00 86.88 579 ALA A C 1
ATOM 4526 O O . ALA A 1 579 ? 0.079 -13.203 -49.165 1.00 86.88 579 ALA A O 1
ATOM 4527 N N . VAL A 1 580 ? 1.501 -14.758 -49.943 1.00 89.50 580 VAL A N 1
ATOM 4528 C CA . VAL A 1 580 ? 2.618 -13.834 -50.196 1.00 89.50 580 VAL A CA 1
ATOM 4529 C C . VAL A 1 580 ? 2.979 -13.902 -51.670 1.00 89.50 580 VAL A C 1
ATOM 4531 O O . VAL A 1 580 ? 3.179 -14.993 -52.196 1.00 89.50 580 VAL A O 1
ATOM 4534 N N . PHE A 1 581 ? 3.087 -12.746 -52.316 1.00 90.69 581 PHE A N 1
ATOM 4535 C CA . PHE A 1 581 ? 3.476 -12.601 -53.714 1.00 90.69 581 PHE A CA 1
ATOM 4536 C C . PHE A 1 581 ? 4.783 -11.818 -53.812 1.00 90.69 581 PHE A C 1
ATOM 4538 O O . PHE A 1 581 ? 4.956 -10.805 -53.135 1.00 90.69 581 PHE A O 1
ATOM 4545 N N . ILE A 1 582 ? 5.685 -12.249 -54.686 1.00 90.25 582 ILE A N 1
ATOM 4546 C CA . ILE A 1 582 ? 6.921 -11.539 -55.017 1.00 90.25 582 ILE A CA 1
ATOM 4547 C C . ILE A 1 582 ? 6.891 -11.249 -56.518 1.00 90.25 582 ILE A C 1
ATOM 4549 O O . ILE A 1 582 ? 6.825 -12.170 -57.334 1.00 90.25 582 ILE A O 1
ATOM 4553 N N . LEU A 1 583 ? 6.900 -9.962 -56.868 1.00 90.50 583 LEU A N 1
ATOM 4554 C CA . LEU A 1 583 ? 6.953 -9.470 -58.243 1.00 90.50 583 LEU A CA 1
ATOM 4555 C C . LEU A 1 583 ? 8.411 -9.149 -58.578 1.00 90.50 583 LEU A C 1
ATOM 4557 O O . LEU A 1 583 ? 9.025 -8.322 -57.898 1.00 90.50 583 LEU A O 1
ATOM 4561 N N . GLY A 1 584 ? 8.954 -9.781 -59.619 1.00 86.44 584 GLY A N 1
ATOM 4562 C CA . GLY A 1 584 ? 10.381 -9.732 -59.937 1.00 86.44 584 GLY A CA 1
ATOM 4563 C C . GLY A 1 584 ? 11.231 -10.639 -59.037 1.00 86.44 584 GLY A C 1
ATOM 4564 O O . GLY A 1 584 ? 10.731 -11.339 -58.157 1.00 86.44 584 GLY A O 1
ATOM 4565 N N . LEU A 1 585 ? 12.547 -10.642 -59.262 1.00 79.81 585 LEU A N 1
ATOM 4566 C CA . LEU A 1 585 ? 13.471 -11.540 -58.561 1.00 79.81 585 LEU A CA 1
ATOM 4567 C C . LEU A 1 585 ? 14.134 -10.823 -57.371 1.00 79.81 585 LEU A C 1
ATOM 4569 O O . LEU A 1 585 ? 14.740 -9.765 -57.571 1.00 79.81 585 LEU A O 1
ATOM 4573 N N . PRO A 1 586 ? 14.125 -11.399 -56.158 1.00 82.12 586 PRO A N 1
ATOM 4574 C CA . PRO A 1 586 ? 14.826 -10.836 -55.005 1.00 82.12 586 PRO A CA 1
ATOM 4575 C C . PRO A 1 586 ? 16.325 -10.653 -55.264 1.00 82.12 586 PRO A C 1
ATOM 4577 O O . PRO A 1 586 ? 16.971 -11.528 -55.842 1.00 82.12 586 PRO A O 1
ATOM 4580 N N . LYS A 1 587 ? 16.922 -9.558 -54.770 1.00 75.69 587 LYS A N 1
ATOM 4581 C CA . LYS A 1 587 ? 18.355 -9.253 -54.987 1.00 75.69 587 LYS A CA 1
ATOM 4582 C C . LYS A 1 587 ? 19.295 -10.331 -54.451 1.00 75.69 587 LYS A C 1
ATOM 4584 O O . LYS A 1 587 ? 20.436 -10.435 -54.895 1.00 75.69 587 LYS A O 1
ATOM 4589 N N . THR A 1 588 ? 18.857 -11.074 -53.437 1.00 77.12 588 THR A N 1
ATOM 4590 C CA . THR A 1 588 ? 19.638 -12.130 -52.793 1.00 77.12 588 THR A CA 1
ATOM 4591 C C . THR A 1 588 ? 18.731 -13.268 -52.339 1.00 77.12 588 THR A C 1
ATOM 4593 O O . THR A 1 588 ? 17.560 -13.050 -52.023 1.00 77.12 588 THR A O 1
ATOM 4596 N N . GLY A 1 589 ? 19.294 -14.472 -52.192 1.00 69.81 589 GLY A N 1
ATOM 4597 C CA . GLY A 1 589 ? 18.597 -15.576 -51.525 1.00 69.81 589 GLY A CA 1
ATOM 4598 C C . GLY A 1 589 ? 18.160 -15.218 -50.098 1.00 69.81 589 GLY A C 1
ATOM 4599 O O . GLY A 1 589 ? 17.101 -15.651 -49.672 1.00 69.81 589 GLY A O 1
ATOM 4600 N N . ALA A 1 590 ? 18.909 -14.359 -49.393 1.00 63.44 590 ALA A N 1
ATOM 4601 C CA . ALA A 1 590 ? 18.504 -13.828 -48.090 1.00 63.44 590 ALA A CA 1
ATOM 4602 C C . ALA A 1 590 ? 17.283 -12.893 -48.185 1.00 63.44 590 ALA A C 1
ATOM 4604 O O . ALA A 1 590 ? 16.436 -12.929 -47.304 1.00 63.44 590 ALA A O 1
ATOM 4605 N N . SER A 1 591 ? 17.153 -12.088 -49.246 1.00 68.50 591 SER A N 1
ATOM 4606 C CA . SER A 1 591 ? 15.968 -11.251 -49.490 1.00 68.50 591 SER A CA 1
ATOM 4607 C C . SER A 1 591 ? 14.720 -12.106 -49.701 1.00 68.50 591 SER A C 1
ATOM 4609 O O . SER A 1 591 ? 13.723 -11.874 -49.025 1.00 68.50 591 SER A O 1
ATOM 4611 N N . TYR A 1 592 ? 14.794 -13.104 -50.597 1.00 76.25 592 TYR A N 1
ATOM 4612 C CA . TYR A 1 592 ? 13.721 -14.086 -50.818 1.00 76.25 592 TYR A CA 1
ATOM 4613 C C . TYR A 1 592 ? 13.279 -14.688 -49.485 1.00 76.25 592 TYR A C 1
ATOM 4615 O O . TYR A 1 592 ? 12.125 -14.617 -49.090 1.00 76.25 592 TYR A O 1
ATOM 4623 N N . VAL A 1 593 ? 14.266 -15.166 -48.738 1.00 69.88 593 VAL A N 1
ATOM 4624 C CA . VAL A 1 593 ? 14.089 -15.814 -47.451 1.00 69.88 593 VAL A CA 1
ATOM 4625 C C . VAL A 1 593 ? 13.559 -14.875 -46.354 1.00 69.88 593 VAL A C 1
ATOM 4627 O O . VAL A 1 593 ? 12.798 -15.322 -45.505 1.00 69.88 593 VAL A O 1
ATOM 4630 N N . HIS A 1 594 ? 13.886 -13.581 -46.349 1.00 67.00 594 HIS A N 1
ATOM 4631 C CA . HIS A 1 594 ? 13.275 -12.617 -45.423 1.00 67.00 594 HIS A CA 1
ATOM 4632 C C . HIS A 1 594 ? 11.827 -12.276 -45.796 1.00 67.00 594 HIS A C 1
ATOM 4634 O O . HIS A 1 594 ? 11.054 -11.935 -44.907 1.00 67.00 594 HIS A O 1
ATOM 4640 N N . MET A 1 595 ? 11.451 -12.395 -47.074 1.00 71.12 595 MET A N 1
ATOM 4641 C CA . MET A 1 595 ? 10.054 -12.317 -47.528 1.00 71.12 595 MET A CA 1
ATOM 4642 C C . MET A 1 595 ? 9.253 -13.589 -47.188 1.00 71.12 595 MET A C 1
ATOM 4644 O O . MET A 1 595 ? 8.039 -13.608 -47.374 1.00 71.12 595 MET A O 1
ATOM 4648 N N . ASP A 1 596 ? 9.916 -14.629 -46.668 1.00 61.31 596 ASP A N 1
ATOM 4649 C CA . ASP A 1 596 ? 9.388 -15.996 -46.608 1.00 61.31 596 ASP A CA 1
ATOM 4650 C C . ASP A 1 596 ? 9.536 -16.715 -45.241 1.00 61.31 596 ASP A C 1
ATOM 4652 O O . ASP A 1 596 ? 8.735 -17.594 -44.931 1.00 61.31 596 ASP A O 1
ATOM 4656 N N . LEU A 1 597 ? 10.472 -16.262 -44.392 1.00 54.94 597 LEU A N 1
ATOM 4657 C CA . LEU A 1 597 ? 10.799 -16.718 -43.024 1.00 54.94 597 LEU A CA 1
ATOM 4658 C C . LEU A 1 597 ? 11.675 -17.998 -42.861 1.00 54.94 597 LEU A C 1
ATOM 4660 O O . LEU A 1 597 ? 11.524 -18.704 -41.872 1.00 54.94 597 LEU A O 1
ATOM 4664 N N . LEU A 1 598 ? 12.702 -18.169 -43.723 1.00 37.56 598 LEU A N 1
ATOM 4665 C CA . LEU A 1 598 ? 13.948 -18.989 -43.543 1.00 37.56 598 LEU A CA 1
ATOM 4666 C C . LEU A 1 598 ? 13.850 -20.534 -43.503 1.00 37.56 598 LEU A C 1
ATOM 4668 O O . LEU A 1 598 ? 13.097 -21.039 -42.679 1.00 37.56 598 LEU A O 1
ATOM 4672 N N . PRO A 1 599 ? 14.743 -21.314 -44.185 1.00 41.00 599 PRO A N 1
ATOM 4673 C CA . PRO A 1 599 ? 15.773 -21.013 -45.225 1.00 41.00 599 PRO A CA 1
ATOM 4674 C C . PRO A 1 599 ? 15.743 -22.016 -46.437 1.00 41.00 599 PRO A C 1
ATOM 4676 O O . PRO A 1 599 ? 14.943 -22.937 -46.434 1.00 41.00 599 PRO A O 1
ATOM 4679 N N . SER A 1 600 ? 16.595 -22.035 -47.486 1.00 35.66 600 SER A N 1
ATOM 4680 C CA . SER A 1 600 ? 17.382 -21.025 -48.242 1.00 35.66 600 SER A CA 1
ATOM 4681 C C . SER A 1 600 ? 18.059 -21.653 -49.495 1.00 35.66 600 SER A C 1
ATOM 4683 O O . SER A 1 600 ? 18.740 -22.668 -49.340 1.00 35.66 600 SER A O 1
ATOM 4685 N N . GLY A 1 601 ? 18.032 -21.016 -50.682 1.00 30.31 601 GLY A N 1
ATOM 4686 C CA . GLY A 1 601 ? 18.882 -21.395 -51.839 1.00 30.31 601 GLY A CA 1
ATOM 4687 C C . GLY A 1 601 ? 18.528 -20.691 -53.172 1.00 30.31 601 GLY A C 1
ATOM 4688 O O . GLY A 1 601 ? 17.357 -20.703 -53.534 1.00 30.31 601 GLY A O 1
ATOM 4689 N N . PRO A 1 602 ? 19.476 -20.068 -53.912 1.00 33.41 602 PRO A N 1
ATOM 4690 C CA . PRO A 1 602 ? 19.189 -19.425 -55.200 1.00 33.41 602 PRO A CA 1
ATOM 4691 C C . PRO A 1 602 ? 19.536 -20.314 -56.412 1.00 33.41 602 PRO A C 1
ATOM 4693 O O . PRO A 1 602 ? 20.667 -20.782 -56.537 1.00 33.41 602 PRO A O 1
ATOM 4696 N N . GLN A 1 603 ? 18.603 -20.450 -57.356 1.00 33.78 603 GLN A N 1
ATOM 4697 C CA . GLN A 1 603 ? 18.863 -20.913 -58.728 1.00 33.78 603 GLN A CA 1
ATOM 4698 C C . GLN A 1 603 ? 18.530 -19.802 -59.736 1.00 33.78 603 GLN A C 1
ATOM 4700 O O . GLN A 1 603 ? 17.759 -18.888 -59.441 1.00 33.78 603 GLN A O 1
ATOM 4705 N N . GLN A 1 604 ? 19.153 -19.857 -60.915 1.00 33.28 604 GLN A N 1
ATOM 4706 C CA . GLN A 1 604 ? 18.949 -18.879 -61.985 1.00 33.28 604 GLN A CA 1
ATOM 4707 C C . GLN A 1 604 ? 17.601 -19.110 -62.679 1.00 33.28 604 GLN A C 1
ATOM 4709 O O . GLN A 1 604 ? 17.433 -20.091 -63.398 1.00 33.28 604 GLN A O 1
ATOM 4714 N N . TYR A 1 605 ? 16.675 -18.168 -62.515 1.00 3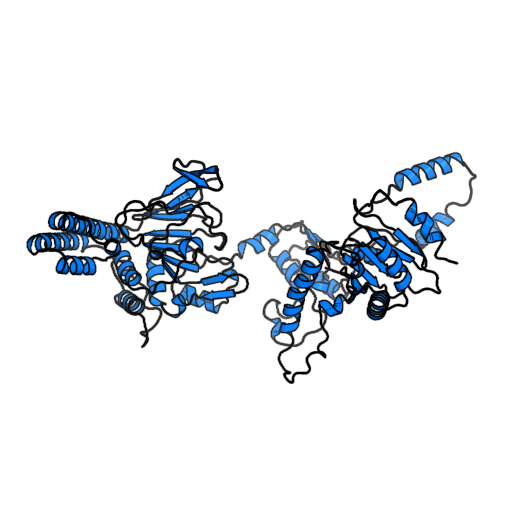4.69 605 TYR A N 1
ATOM 4715 C CA . TYR A 1 605 ? 15.416 -18.110 -63.253 1.00 34.69 605 TYR A CA 1
ATOM 4716 C C . TYR A 1 605 ? 15.187 -16.678 -63.733 1.00 34.69 605 TYR A C 1
ATOM 4718 O O . TYR A 1 605 ? 15.425 -15.744 -62.974 1.00 34.69 605 TYR A O 1
ATOM 4726 N N . ASN A 1 606 ? 14.740 -16.509 -64.979 1.00 33.22 606 ASN A N 1
ATOM 4727 C CA . ASN A 1 606 ? 14.365 -15.207 -65.537 1.00 33.22 606 ASN A CA 1
ATOM 4728 C C . ASN A 1 606 ? 12.861 -14.955 -65.328 1.00 33.22 606 ASN A C 1
ATOM 4730 O O . ASN A 1 606 ? 12.078 -15.906 -65.361 1.00 33.22 606 ASN A O 1
ATOM 4734 N N . ASP A 1 607 ? 12.501 -13.684 -65.127 1.00 36.22 607 ASP A N 1
ATOM 4735 C CA . ASP A 1 607 ? 11.152 -13.089 -65.121 1.00 36.22 607 ASP A CA 1
ATOM 4736 C C . ASP A 1 607 ? 10.033 -14.000 -64.597 1.00 36.22 607 ASP A C 1
ATOM 4738 O O . ASP A 1 607 ? 9.347 -14.707 -65.337 1.00 36.22 607 ASP A O 1
ATOM 4742 N N . SER A 1 608 ? 9.872 -14.013 -63.273 1.00 38.22 608 SER A N 1
ATOM 4743 C CA . SER A 1 608 ? 8.906 -14.866 -62.579 1.00 38.22 608 SER A CA 1
ATOM 4744 C C . SER A 1 608 ? 8.205 -14.125 -61.440 1.00 38.22 608 SER A C 1
ATOM 4746 O O . SER A 1 608 ? 8.842 -13.442 -60.639 1.00 38.22 608 SER A O 1
ATOM 4748 N N . LEU A 1 609 ? 6.891 -14.314 -61.363 1.00 34.50 609 LEU A N 1
ATOM 4749 C CA . LEU A 1 609 ? 6.040 -14.079 -60.204 1.00 34.50 609 LEU A CA 1
ATOM 4750 C C . LEU A 1 609 ? 6.162 -15.295 -59.277 1.00 34.50 609 LEU A C 1
ATOM 4752 O O . LEU A 1 609 ? 6.007 -16.429 -59.732 1.00 34.50 609 LEU A O 1
ATOM 4756 N N . ILE A 1 610 ? 6.436 -15.087 -57.991 1.00 49.91 610 ILE A N 1
ATOM 4757 C CA . ILE A 1 610 ? 6.439 -16.171 -56.996 1.00 49.91 610 ILE A CA 1
ATOM 4758 C C . ILE A 1 610 ? 5.245 -15.969 -56.074 1.00 49.91 610 ILE A C 1
ATOM 4760 O O . ILE A 1 610 ? 5.053 -14.854 -55.591 1.00 49.91 610 ILE A O 1
ATOM 4764 N N . TYR A 1 611 ? 4.459 -17.017 -55.818 1.00 45.69 611 TYR A N 1
ATOM 4765 C CA . TYR A 1 611 ? 3.373 -16.953 -54.842 1.00 45.69 611 TYR A CA 1
ATOM 4766 C C . TYR A 1 611 ? 3.356 -18.130 -53.862 1.00 45.69 611 TYR A C 1
ATOM 4768 O O . TYR A 1 611 ? 3.938 -19.191 -54.097 1.00 45.69 611 TYR A O 1
ATOM 4776 N N . LYS A 1 612 ? 2.685 -17.885 -52.738 1.00 54.47 612 LYS A N 1
ATOM 4777 C CA . LYS A 1 612 ? 2.561 -18.737 -51.552 1.00 54.47 612 LYS A CA 1
ATOM 4778 C C . LYS A 1 612 ? 1.097 -18.779 -51.130 1.00 54.47 612 LYS A C 1
ATOM 4780 O O . LYS A 1 612 ? 0.433 -17.751 -51.226 1.00 54.47 612 LYS A O 1
ATOM 4785 N N . ALA A 1 613 ? 0.615 -19.925 -50.655 1.00 42.84 613 ALA A N 1
ATOM 4786 C CA . ALA A 1 613 ? -0.741 -20.090 -50.128 1.00 42.84 613 ALA A CA 1
ATOM 4787 C C . ALA A 1 613 ? -0.717 -20.966 -48.864 1.00 42.84 613 ALA A C 1
ATOM 4789 O O . ALA A 1 613 ? -0.074 -22.013 -48.849 1.00 42.84 613 ALA A O 1
ATOM 4790 N N . PHE A 1 614 ? -1.414 -20.546 -47.805 1.00 43.38 614 PHE A N 1
ATOM 4791 C CA . PHE A 1 614 ? -1.455 -21.257 -46.516 1.00 43.38 614 PHE A CA 1
ATOM 4792 C C . PHE A 1 614 ? -2.629 -22.246 -46.364 1.00 43.38 614 PHE A C 1
ATOM 4794 O O . PHE A 1 614 ? -2.759 -22.885 -45.318 1.00 43.38 614 PHE A O 1
ATOM 4801 N N . ARG A 1 615 ? -3.498 -22.395 -47.376 1.00 38.31 615 ARG A N 1
ATOM 4802 C CA . ARG A 1 615 ? -4.713 -23.221 -47.279 1.00 38.31 615 ARG A CA 1
ATOM 4803 C C . ARG A 1 615 ? -4.943 -24.060 -48.536 1.00 38.31 615 ARG A C 1
ATOM 4805 O O . ARG A 1 615 ? -5.102 -23.527 -49.627 1.00 38.31 615 ARG A O 1
ATOM 4812 N N . VAL A 1 616 ? -5.008 -25.381 -48.367 1.00 36.31 616 VAL A N 1
ATOM 4813 C CA . VAL A 1 616 ? -5.288 -26.321 -49.462 1.00 36.31 616 VAL A CA 1
ATOM 4814 C C . VAL A 1 616 ? -6.800 -26.481 -49.637 1.00 36.31 616 VAL A C 1
ATOM 4816 O O . VAL A 1 616 ? -7.447 -27.176 -48.852 1.00 36.31 616 VAL A O 1
ATOM 4819 N N . ILE A 1 617 ? -7.364 -25.907 -50.702 1.00 35.81 617 ILE A N 1
ATOM 4820 C CA . ILE A 1 617 ? -8.664 -26.344 -51.230 1.00 35.81 617 ILE A CA 1
ATOM 4821 C C . ILE A 1 617 ? -8.394 -27.593 -52.078 1.00 35.81 617 ILE A C 1
ATOM 4823 O O . ILE A 1 617 ? -7.965 -27.504 -53.225 1.00 35.81 617 ILE A O 1
ATOM 4827 N N . GLN A 1 618 ? -8.606 -28.785 -51.509 1.00 34.00 618 GLN A N 1
ATOM 4828 C CA . GLN A 1 618 ? -8.252 -30.060 -52.162 1.00 34.00 618 GLN A CA 1
ATOM 4829 C C . GLN A 1 618 ? -9.053 -30.385 -53.441 1.00 34.00 618 GLN A C 1
ATOM 4831 O O . GLN A 1 618 ? -8.774 -31.400 -54.077 1.00 34.00 618 GLN A O 1
ATOM 4836 N N . GLN A 1 619 ? -10.035 -29.566 -53.827 1.00 35.28 619 GLN A N 1
ATOM 4837 C CA . GLN A 1 619 ? -11.042 -29.941 -54.823 1.00 35.28 619 GLN A CA 1
ATOM 4838 C C . GLN A 1 619 ? -10.805 -29.412 -56.251 1.00 35.28 619 GLN A C 1
ATOM 4840 O O . GLN A 1 619 ? -11.530 -29.825 -57.149 1.00 35.28 619 GLN A O 1
ATOM 4845 N N . GLU A 1 620 ? -9.787 -28.572 -56.494 1.00 42.62 620 GLU A N 1
ATOM 4846 C CA . GLU A 1 620 ? -9.577 -27.918 -57.807 1.00 42.62 620 GLU A CA 1
ATOM 4847 C C . GLU A 1 620 ? -8.160 -28.038 -58.405 1.00 42.62 620 GLU A C 1
ATOM 4849 O O . GLU A 1 620 ? -7.807 -27.293 -59.320 1.00 42.62 620 GLU A O 1
ATOM 4854 N N . ARG A 1 621 ? -7.338 -29.013 -57.978 1.00 38.94 621 ARG A N 1
ATOM 4855 C CA . ARG A 1 621 ? -6.005 -29.237 -58.593 1.00 38.94 621 ARG A CA 1
ATOM 4856 C C . ARG A 1 621 ? -6.057 -29.408 -60.121 1.00 38.94 621 ARG A C 1
ATOM 4858 O O . ARG A 1 621 ? -5.138 -28.977 -60.803 1.00 38.94 621 ARG A O 1
ATOM 4865 N N . SER A 1 622 ? -7.136 -29.983 -60.655 1.00 39.53 622 SER A N 1
ATOM 4866 C CA . SER A 1 622 ? -7.344 -30.168 -62.100 1.00 39.53 622 SER A CA 1
ATOM 4867 C C . SER A 1 622 ? -7.833 -28.908 -62.830 1.00 39.53 622 SER A C 1
ATOM 4869 O O . SER A 1 622 ? -7.615 -28.783 -64.032 1.00 39.53 622 SER A O 1
ATOM 4871 N N . SER A 1 623 ? -8.495 -27.979 -62.131 1.00 40.50 623 SER A N 1
ATOM 4872 C CA . SER A 1 623 ? -9.091 -26.769 -62.720 1.00 40.50 623 SER A CA 1
ATOM 4873 C C . SER A 1 623 ? -8.034 -25.703 -63.027 1.00 40.50 623 SER A C 1
ATOM 4875 O O . SER A 1 623 ? -8.127 -24.993 -64.029 1.00 40.50 623 SER A O 1
ATOM 4877 N N . VAL A 1 624 ? -7.012 -25.601 -62.167 1.00 43.66 624 VAL A N 1
ATOM 4878 C CA . VAL A 1 624 ? -5.950 -24.586 -62.258 1.00 43.66 624 VAL A CA 1
ATOM 4879 C C . VAL A 1 624 ? -5.047 -24.812 -63.471 1.00 43.66 624 VAL A C 1
ATOM 4881 O O . VAL A 1 624 ? -4.792 -23.874 -64.223 1.00 43.66 624 VAL A O 1
ATOM 4884 N N . GLU A 1 625 ? -4.599 -26.048 -63.708 1.00 41.03 625 GLU A N 1
ATOM 4885 C CA . GLU A 1 625 ? -3.730 -26.362 -64.854 1.00 41.03 625 GLU A CA 1
ATOM 4886 C C . GLU A 1 625 ? -4.461 -26.198 -66.200 1.00 41.03 625 GLU A C 1
ATOM 4888 O O . GLU A 1 625 ? -3.857 -25.747 -67.174 1.00 41.03 625 GLU A O 1
ATOM 4893 N N . ALA A 1 626 ? -5.767 -26.493 -66.245 1.00 37.47 626 ALA A N 1
ATOM 4894 C CA . ALA A 1 626 ? -6.578 -26.427 -67.462 1.00 37.47 626 ALA A CA 1
ATOM 4895 C C . ALA A 1 626 ? -7.002 -24.998 -67.857 1.00 37.47 626 ALA A C 1
ATOM 4897 O O . ALA A 1 626 ? -6.979 -24.653 -69.037 1.00 37.47 626 ALA A O 1
ATOM 4898 N N . ASN A 1 627 ? -7.371 -24.141 -66.896 1.00 37.38 627 ASN A N 1
ATOM 4899 C CA . ASN A 1 627 ? -7.820 -22.778 -67.212 1.00 37.38 627 ASN A CA 1
ATOM 4900 C C . ASN A 1 627 ? -6.663 -21.836 -67.591 1.00 37.38 627 ASN A C 1
ATOM 4902 O O . ASN A 1 627 ? -6.861 -20.907 -68.372 1.00 37.38 627 ASN A O 1
ATOM 4906 N N . VAL A 1 628 ? -5.443 -22.082 -67.100 1.00 40.03 628 VAL A N 1
ATOM 4907 C CA . VAL A 1 628 ? -4.268 -21.254 -67.436 1.00 40.03 628 VAL A CA 1
ATOM 4908 C C . VAL A 1 628 ? -3.840 -21.423 -68.899 1.00 40.03 628 VAL A C 1
ATOM 4910 O O . VAL A 1 628 ? -3.319 -20.477 -69.483 1.00 40.03 628 VAL A O 1
ATOM 4913 N N . THR A 1 629 ? -4.115 -22.571 -69.533 1.00 34.44 629 THR A N 1
ATOM 4914 C CA . THR A 1 629 ? -3.829 -22.767 -70.968 1.00 34.44 629 THR A CA 1
ATOM 4915 C C . THR A 1 629 ? -4.784 -21.998 -71.888 1.00 34.44 629 THR A C 1
ATOM 4917 O O . THR A 1 629 ? -4.454 -21.792 -73.052 1.00 34.44 629 THR A O 1
ATOM 4920 N N . HIS A 1 630 ? -5.952 -21.570 -71.391 1.00 32.59 630 HIS A N 1
ATOM 4921 C CA . HIS A 1 630 ? -7.003 -20.951 -72.209 1.00 32.59 630 HIS A CA 1
ATOM 4922 C C . HIS A 1 630 ? -7.040 -19.414 -72.156 1.00 32.59 630 HIS A C 1
ATOM 4924 O O . HIS A 1 630 ? -7.748 -18.802 -72.950 1.00 32.59 630 HIS A O 1
ATOM 4930 N N . CYS A 1 631 ? -6.264 -18.781 -71.270 1.00 30.00 631 CYS A N 1
ATOM 4931 C CA . CYS A 1 631 ? -6.165 -17.318 -71.150 1.00 30.00 631 CYS A CA 1
ATOM 4932 C C . CYS A 1 631 ? -4.988 -16.709 -71.945 1.00 30.00 631 CYS A C 1
ATOM 4934 O O . CYS A 1 631 ? -4.575 -15.584 -71.662 1.00 30.00 631 CYS A O 1
ATOM 4936 N N . THR A 1 632 ? -4.418 -17.448 -72.905 1.00 32.62 632 THR A N 1
ATOM 4937 C CA . THR A 1 632 ? -3.279 -17.014 -73.738 1.00 32.62 632 THR A CA 1
ATOM 4938 C C . THR A 1 632 ? -3.501 -17.238 -75.240 1.00 32.62 632 THR A C 1
ATOM 4940 O O . THR A 1 632 ? -2.581 -17.668 -75.937 1.00 32.62 632 THR A O 1
ATOM 4943 N N . GLU A 1 633 ? -4.702 -16.920 -75.732 1.00 29.39 633 GLU A N 1
ATOM 4944 C CA . GLU A 1 633 ? -4.984 -16.606 -77.148 1.00 29.39 633 GLU A CA 1
ATOM 4945 C C . GLU A 1 633 ? -5.601 -15.201 -77.268 1.00 29.39 633 GLU A C 1
ATOM 4947 O O . GLU A 1 633 ? -6.458 -14.865 -76.418 1.00 29.39 633 GLU A O 1
#